Protein AF-A0A7S3DRG3-F1 (afdb_monomer_lite)

Structure (mmCIF, N/CA/C/O backbone):
data_AF-A0A7S3DRG3-F1
#
_entry.id   AF-A0A7S3DRG3-F1
#
loop_
_atom_site.group_PDB
_atom_site.id
_atom_site.type_symbol
_atom_site.label_atom_id
_atom_site.label_alt_id
_atom_site.label_comp_id
_atom_site.label_asym_id
_atom_site.label_entity_id
_atom_site.label_seq_id
_atom_site.pdbx_PDB_ins_code
_atom_site.Cartn_x
_atom_site.Cartn_y
_atom_site.Cartn_z
_atom_site.occupancy
_atom_site.B_iso_or_equiv
_atom_site.auth_seq_id
_atom_site.auth_comp_id
_atom_site.auth_asym_id
_atom_site.auth_atom_id
_atom_site.pdbx_PDB_model_num
ATOM 1 N N . ILE A 1 1 ? -10.642 2.044 -9.708 1.00 37.28 1 ILE A N 1
ATOM 2 C CA . ILE A 1 1 ? -10.759 3.255 -8.850 1.00 37.28 1 ILE A CA 1
ATOM 3 C C . ILE A 1 1 ? -12.105 3.966 -9.021 1.00 37.28 1 ILE A C 1
ATOM 5 O O . ILE A 1 1 ? -12.855 3.986 -8.058 1.00 37.28 1 ILE A O 1
ATOM 9 N N . LEU A 1 2 ? -12.476 4.473 -10.208 1.00 39.38 2 LEU A N 1
ATOM 10 C CA . LEU A 1 2 ? -13.767 5.167 -10.416 1.00 39.38 2 LEU A CA 1
ATOM 11 C C . LEU A 1 2 ? -14.998 4.317 -10.063 1.00 39.38 2 LEU A C 1
ATOM 13 O O . LEU A 1 2 ? -15.938 4.829 -9.470 1.00 39.38 2 LEU A O 1
ATOM 17 N N . LEU A 1 3 ? -14.964 3.010 -10.343 1.00 39.19 3 LEU A N 1
ATOM 18 C CA . LEU A 1 3 ? -16.026 2.085 -9.934 1.00 39.19 3 LEU A CA 1
ATOM 19 C C . LEU A 1 3 ? -16.090 1.915 -8.404 1.00 39.19 3 LEU A C 1
ATOM 21 O O . LEU A 1 3 ? -17.171 1.880 -7.834 1.00 39.19 3 LEU A O 1
ATOM 25 N N . GLY A 1 4 ? -14.936 1.896 -7.729 1.00 43.88 4 GLY A N 1
ATOM 26 C CA . GLY A 1 4 ? -14.853 1.848 -6.264 1.00 43.88 4 GLY A CA 1
ATOM 27 C C . GLY A 1 4 ? -15.336 3.143 -5.606 1.00 43.88 4 GLY A C 1
ATOM 28 O O . GLY A 1 4 ? -16.099 3.093 -4.649 1.00 43.88 4 GLY A O 1
ATOM 29 N N . ILE A 1 5 ? -14.979 4.301 -6.171 1.00 50.31 5 ILE A N 1
ATOM 30 C CA . ILE A 1 5 ? -15.500 5.611 -5.750 1.00 50.31 5 ILE A CA 1
ATOM 31 C C . ILE A 1 5 ? -17.013 5.685 -6.007 1.00 50.31 5 ILE A C 1
ATOM 33 O O . ILE A 1 5 ? -17.755 6.149 -5.148 1.00 50.31 5 ILE A O 1
ATOM 37 N N . GLY A 1 6 ? -17.492 5.173 -7.144 1.00 49.19 6 GLY A N 1
ATOM 38 C CA . GLY A 1 6 ? -18.917 5.097 -7.470 1.00 49.19 6 GLY A CA 1
ATOM 39 C C . GLY A 1 6 ? -19.704 4.217 -6.497 1.00 49.19 6 GLY A C 1
ATOM 40 O O . GLY A 1 6 ? -20.758 4.629 -6.018 1.00 49.19 6 GLY A O 1
ATOM 41 N N . LEU A 1 7 ? -19.167 3.049 -6.136 1.00 46.31 7 LEU A N 1
ATOM 42 C CA . LEU A 1 7 ? -19.760 2.160 -5.134 1.00 46.31 7 LEU A CA 1
ATOM 43 C C . LEU A 1 7 ? -19.745 2.789 -3.736 1.00 46.31 7 LEU A C 1
ATOM 45 O O . LEU A 1 7 ? -20.749 2.713 -3.033 1.00 46.31 7 LEU A O 1
ATOM 49 N N . LEU A 1 8 ? -18.665 3.481 -3.361 1.00 51.47 8 LEU A N 1
ATOM 50 C CA . LEU A 1 8 ? -18.568 4.206 -2.094 1.00 51.47 8 LEU A CA 1
ATOM 51 C C . LEU A 1 8 ? -19.589 5.352 -2.012 1.00 51.47 8 LEU A C 1
ATOM 53 O O . LEU A 1 8 ? -20.291 5.481 -1.013 1.00 51.47 8 LEU A O 1
ATOM 57 N N . ILE A 1 9 ? -19.724 6.159 -3.070 1.00 60.81 9 ILE A N 1
ATOM 58 C CA . ILE A 1 9 ? -20.702 7.257 -3.134 1.00 60.81 9 ILE A CA 1
ATOM 59 C C . ILE A 1 9 ? -22.129 6.701 -3.106 1.00 60.81 9 ILE A C 1
ATOM 61 O O . ILE A 1 9 ? -22.957 7.179 -2.331 1.00 60.81 9 ILE A O 1
ATOM 65 N N . SER A 1 10 ? -22.416 5.668 -3.902 1.00 56.34 10 SER A N 1
ATOM 66 C CA . SER A 1 10 ? -23.726 5.010 -3.910 1.00 56.34 10 SER A CA 1
ATOM 67 C C . SER A 1 10 ? -24.065 4.422 -2.539 1.00 56.34 10 SER A C 1
ATOM 69 O O . SER A 1 10 ? -25.206 4.521 -2.092 1.00 56.34 10 SER A O 1
ATOM 71 N N . TYR A 1 11 ? -23.075 3.866 -1.839 1.00 61.47 11 TYR A N 1
ATOM 72 C CA . TYR A 1 11 ? -23.230 3.350 -0.486 1.00 61.47 11 TYR A CA 1
ATOM 73 C C . TYR A 1 11 ? -23.521 4.457 0.535 1.00 61.47 11 TYR A C 1
ATOM 75 O O . TYR A 1 11 ? -24.475 4.342 1.304 1.00 61.47 11 TYR A O 1
ATOM 83 N N . ILE A 1 12 ? -22.759 5.558 0.513 1.00 64.44 12 ILE A N 1
ATOM 84 C CA . ILE A 1 12 ? -22.983 6.719 1.391 1.00 64.44 12 ILE A CA 1
ATOM 85 C C . ILE A 1 12 ? -24.401 7.272 1.192 1.00 64.44 12 ILE A C 1
ATOM 87 O O . ILE A 1 12 ? -25.095 7.570 2.166 1.00 64.44 12 ILE A O 1
ATOM 91 N N . LEU A 1 13 ? -24.857 7.366 -0.060 1.00 67.12 13 LEU A N 1
ATOM 92 C CA . LEU A 1 13 ? -26.208 7.819 -0.390 1.00 67.12 13 LEU A CA 1
ATOM 93 C C . LEU A 1 13 ? -27.278 6.843 0.111 1.00 67.12 13 LEU A C 1
ATOM 95 O O . LEU A 1 13 ? -28.240 7.275 0.748 1.00 67.12 13 LEU A O 1
ATOM 99 N N . HIS A 1 14 ? -27.097 5.541 -0.116 1.00 71.69 14 HIS A N 1
ATOM 100 C CA . HIS A 1 14 ? -28.029 4.513 0.346 1.00 71.69 14 HIS A CA 1
ATOM 101 C C . HIS A 1 14 ? -28.138 4.490 1.877 1.00 71.69 14 HIS A C 1
ATOM 103 O O . HIS A 1 14 ? -29.237 4.506 2.429 1.00 71.69 14 HIS A O 1
ATOM 109 N N . ARG A 1 15 ? -27.006 4.537 2.587 1.00 70.69 15 ARG A N 1
ATOM 110 C CA . ARG A 1 15 ? -26.976 4.582 4.054 1.00 70.69 15 ARG A CA 1
ATOM 111 C C . ARG A 1 15 ? -27.720 5.799 4.596 1.00 70.69 15 ARG A C 1
ATOM 113 O O . ARG A 1 15 ? -28.501 5.665 5.536 1.00 70.69 15 ARG A O 1
ATOM 120 N N . LYS A 1 16 ? -27.530 6.971 3.983 1.00 75.44 16 LYS A N 1
ATOM 121 C CA . LYS A 1 16 ? -28.235 8.195 4.384 1.00 75.44 16 LYS A CA 1
ATOM 122 C C . LYS A 1 16 ? -29.755 8.036 4.262 1.00 75.44 16 LYS A C 1
ATOM 124 O O . LYS A 1 16 ? -30.484 8.494 5.138 1.00 75.44 16 LYS A O 1
ATOM 129 N N . GLN A 1 17 ? -30.231 7.328 3.235 1.00 75.56 17 GLN A N 1
ATOM 130 C CA . GLN A 1 17 ? -31.655 7.014 3.096 1.00 75.56 17 GLN A CA 1
ATOM 131 C C . GLN A 1 17 ? -32.159 6.037 4.162 1.00 75.56 17 GLN A C 1
ATOM 133 O O . GLN A 1 17 ? -33.234 6.257 4.720 1.00 75.56 17 GLN A O 1
ATOM 138 N N . VAL A 1 18 ? -31.388 4.999 4.493 1.00 71.69 18 VAL A N 1
ATOM 139 C CA . VAL A 1 18 ? -31.753 4.039 5.549 1.00 71.69 18 VAL A CA 1
ATOM 140 C C . VAL A 1 18 ? -31.813 4.719 6.920 1.00 71.69 18 VAL A C 1
ATOM 142 O O . VAL A 1 18 ? -32.751 4.490 7.683 1.00 71.69 18 VAL A O 1
ATOM 145 N N . GLU A 1 19 ? -30.869 5.608 7.237 1.00 74.06 19 GLU A N 1
ATOM 146 C CA . GLU A 1 19 ? -30.896 6.384 8.484 1.00 74.06 19 GLU A CA 1
ATOM 147 C C . GLU A 1 19 ? -32.090 7.348 8.544 1.00 74.06 19 GLU A C 1
ATOM 149 O O . GLU A 1 19 ? -32.730 7.473 9.592 1.00 74.06 19 GLU A O 1
ATOM 154 N N . GLU A 1 20 ? -32.448 7.991 7.428 1.00 81.06 20 GLU A N 1
ATOM 155 C CA . GLU A 1 20 ? -33.659 8.814 7.342 1.00 81.06 20 GLU A CA 1
ATOM 156 C C . GLU A 1 20 ? -34.935 7.984 7.523 1.00 81.06 20 GLU A C 1
ATOM 158 O O . GLU A 1 20 ? -35.845 8.411 8.240 1.00 81.06 20 GLU A O 1
ATOM 163 N N . GLN A 1 21 ? -35.002 6.781 6.948 1.00 72.94 21 GLN A N 1
ATOM 164 C CA . GLN A 1 21 ? -36.124 5.868 7.161 1.00 72.94 21 GLN A CA 1
ATOM 165 C C . GLN A 1 21 ? -36.208 5.387 8.611 1.00 72.94 21 GLN A C 1
ATOM 167 O O . GLN A 1 21 ? -37.297 5.395 9.185 1.00 72.94 21 GLN A O 1
ATOM 172 N N . ARG A 1 22 ? -35.079 5.062 9.251 1.00 68.62 22 ARG A N 1
ATOM 173 C CA . ARG A 1 22 ? -35.049 4.657 10.665 1.00 68.62 22 ARG A CA 1
ATOM 174 C C . ARG A 1 22 ? -35.470 5.795 11.594 1.00 68.62 22 ARG A C 1
ATOM 176 O O . ARG A 1 22 ? -36.215 5.563 12.541 1.00 68.62 22 ARG A O 1
ATOM 183 N N . ARG A 1 23 ? -35.073 7.041 11.302 1.00 74.50 23 ARG A N 1
ATOM 184 C CA . ARG A 1 23 ? -35.558 8.226 12.037 1.00 74.50 23 ARG A CA 1
ATOM 185 C C . ARG A 1 23 ? -37.067 8.416 11.886 1.00 74.50 23 ARG A C 1
ATOM 187 O O . ARG A 1 23 ? -37.731 8.728 12.870 1.00 74.50 23 ARG A O 1
ATOM 194 N N . ARG A 1 24 ? -37.619 8.186 10.689 1.00 75.50 24 ARG A N 1
ATOM 195 C CA . ARG A 1 24 ? -39.073 8.237 10.453 1.00 75.50 24 ARG A CA 1
ATOM 196 C C . ARG A 1 24 ? -39.811 7.105 11.177 1.00 75.50 24 ARG A C 1
ATOM 198 O O . ARG A 1 24 ? -40.833 7.366 11.811 1.00 75.50 24 ARG A O 1
ATOM 205 N N . SER A 1 25 ? -39.258 5.895 11.175 1.00 63.50 25 SER A N 1
ATOM 206 C CA . SER A 1 25 ? -39.806 4.739 11.898 1.00 63.50 25 SER A CA 1
ATOM 207 C C . SER A 1 25 ? -39.792 4.938 13.416 1.00 63.50 25 SER A C 1
ATOM 209 O O . SER A 1 25 ? -40.790 4.670 14.067 1.00 63.50 25 SER A O 1
ATOM 211 N N . ASN A 1 26 ? -38.719 5.485 13.995 1.00 64.75 26 ASN A N 1
ATOM 212 C CA . ASN A 1 26 ? -38.674 5.765 15.436 1.00 64.75 26 ASN A CA 1
ATOM 213 C C . ASN A 1 26 ? -39.596 6.922 15.854 1.00 64.75 26 ASN A C 1
ATOM 215 O O . ASN A 1 26 ? -39.978 7.005 17.017 1.00 64.75 26 ASN A O 1
ATOM 219 N N . SER A 1 27 ? -39.968 7.811 14.926 1.00 71.69 27 SER A N 1
ATOM 220 C CA . SER A 1 27 ? -40.968 8.855 15.190 1.00 71.69 27 SER A CA 1
ATOM 221 C C . SER A 1 27 ? -42.415 8.346 15.150 1.00 71.69 27 SER A C 1
ATOM 223 O O . SER A 1 27 ? -43.316 9.023 15.637 1.00 71.69 27 SER A O 1
ATOM 225 N N . SER A 1 28 ? -42.644 7.145 14.610 1.00 60.75 28 SER A N 1
ATOM 226 C CA . SER A 1 28 ? -43.947 6.473 14.577 1.00 60.75 28 SER A CA 1
ATOM 227 C C . SER A 1 28 ? -43.973 5.397 15.663 1.00 60.75 28 SER A C 1
ATOM 229 O O . SER A 1 28 ? -43.703 4.226 15.424 1.00 60.75 28 SER A O 1
ATOM 231 N N . GLY A 1 29 ? -44.209 5.829 16.903 1.00 57.75 29 GLY A N 1
ATOM 232 C CA . GLY A 1 29 ? -44.127 4.969 18.081 1.00 57.75 29 GLY A CA 1
ATOM 233 C C . GLY A 1 29 ? -44.989 3.702 17.997 1.00 57.75 29 GLY A C 1
ATOM 234 O O . GLY A 1 29 ? -46.158 3.760 17.628 1.00 57.75 29 GLY A O 1
ATOM 235 N N . GLY A 1 30 ? -44.410 2.582 18.444 1.00 54.22 30 GLY A N 1
ATOM 236 C CA . GLY A 1 30 ? -45.178 1.486 19.037 1.00 54.22 30 GLY A CA 1
ATOM 237 C C . GLY A 1 30 ? -45.446 0.247 18.184 1.00 54.22 30 GLY A C 1
ATOM 238 O O . GLY A 1 30 ? -46.521 -0.326 18.328 1.00 54.22 30 GLY A O 1
ATOM 239 N N . PHE A 1 31 ? -44.505 -0.219 17.357 1.00 49.84 31 PHE A N 1
ATOM 240 C CA . PHE A 1 31 ? -44.603 -1.578 16.808 1.00 49.84 31 PHE A CA 1
ATOM 241 C C . PHE A 1 31 ? -43.298 -2.356 16.995 1.00 49.84 31 PHE A C 1
ATOM 243 O O . PHE A 1 31 ? -42.334 -2.206 16.249 1.00 49.84 31 PHE A O 1
ATOM 250 N N . THR A 1 32 ? -43.259 -3.150 18.064 1.00 52.31 32 THR A N 1
ATOM 251 C CA . THR A 1 32 ? -42.247 -4.176 18.317 1.00 52.31 32 THR A CA 1
ATOM 252 C C . THR A 1 32 ? -42.587 -5.395 17.467 1.00 52.31 32 THR A C 1
ATOM 254 O O . THR A 1 32 ? -43.270 -6.301 17.942 1.00 52.31 32 THR A O 1
ATOM 257 N N . ASP A 1 33 ? -42.154 -5.411 16.209 1.00 50.97 33 ASP A N 1
ATOM 258 C CA . ASP A 1 33 ? -42.184 -6.643 15.422 1.00 50.97 33 ASP A CA 1
ATOM 259 C C . ASP A 1 33 ? -40.986 -7.526 15.808 1.00 50.97 33 ASP A C 1
ATOM 261 O O . ASP A 1 33 ? -39.841 -7.088 15.676 1.00 50.97 33 ASP A O 1
ATOM 265 N N . PRO A 1 34 ? -41.204 -8.777 16.253 1.00 55.09 34 PRO A N 1
ATOM 266 C CA . PRO A 1 34 ? -40.144 -9.725 16.588 1.00 55.09 34 PRO A CA 1
ATOM 267 C C . PRO A 1 34 ? -39.594 -10.454 15.349 1.00 55.09 34 PRO A C 1
ATOM 269 O O . PRO A 1 34 ? -39.030 -11.544 15.463 1.00 55.09 34 PRO A O 1
ATOM 272 N N . LEU A 1 35 ? -39.767 -9.897 14.147 1.00 50.25 35 LEU A N 1
ATOM 273 C CA . LEU A 1 35 ? -39.275 -10.519 12.925 1.00 50.25 35 LEU A CA 1
ATOM 274 C C . LEU A 1 35 ? -37.822 -10.097 12.699 1.00 50.25 35 LEU A C 1
ATOM 276 O O . LEU A 1 35 ? -37.545 -9.004 12.207 1.00 50.25 35 LEU A O 1
ATOM 280 N N . GLY A 1 36 ? -36.908 -10.972 13.127 1.00 55.69 36 GLY A N 1
ATOM 281 C CA . GLY A 1 36 ? -35.462 -10.801 13.019 1.00 55.69 36 GLY A CA 1
ATOM 282 C C . GLY A 1 36 ? -35.045 -10.234 11.664 1.00 55.69 36 GLY A C 1
ATOM 283 O O . GLY A 1 36 ? -35.444 -10.732 10.608 1.00 55.69 36 GLY A O 1
ATOM 284 N N . SER A 1 37 ? -34.246 -9.170 11.710 1.00 57.22 37 SER A N 1
ATOM 285 C CA . SER A 1 37 ? -33.616 -8.578 10.538 1.00 57.22 37 SER A CA 1
ATOM 286 C C . SER A 1 37 ? -32.856 -9.687 9.785 1.00 57.22 37 SER A C 1
ATOM 288 O O . SER A 1 37 ? -32.020 -10.374 10.374 1.00 57.22 37 SER A O 1
ATOM 290 N N . PRO A 1 38 ? -33.140 -9.924 8.491 1.00 56.38 38 PRO A N 1
ATOM 291 C CA . PRO A 1 38 ? -32.766 -11.170 7.813 1.00 56.38 38 PRO A CA 1
ATOM 292 C C . PRO A 1 38 ? -31.259 -11.405 7.592 1.00 56.38 38 PRO A C 1
ATOM 294 O O . PRO A 1 38 ? -30.903 -12.362 6.917 1.00 56.38 38 PRO A O 1
ATOM 297 N N . PHE A 1 39 ? -30.360 -10.586 8.144 1.00 58.44 39 PHE A N 1
ATOM 298 C CA . PHE A 1 39 ? -28.911 -10.724 7.948 1.00 58.44 39 PHE A CA 1
ATOM 299 C C . PHE A 1 39 ? -28.065 -10.278 9.152 1.00 58.44 39 PHE A C 1
ATOM 301 O O . PHE A 1 39 ? -26.906 -9.888 8.993 1.00 58.44 39 PHE A O 1
ATOM 308 N N . GLU A 1 40 ? -28.599 -10.348 10.371 1.00 54.62 40 GLU A N 1
ATOM 309 C CA . GLU A 1 40 ? -27.753 -10.257 11.563 1.00 54.62 40 GLU A CA 1
ATOM 310 C C . GLU A 1 40 ? -27.103 -11.618 11.816 1.00 54.62 40 GLU A C 1
ATOM 312 O O . GLU A 1 40 ? -27.672 -12.515 12.435 1.00 54.62 40 GLU A O 1
ATOM 317 N N . LEU A 1 41 ? -25.878 -11.794 11.306 1.00 62.44 41 LEU A N 1
ATOM 318 C CA . LEU A 1 41 ? -25.025 -12.856 11.822 1.00 62.44 41 LEU A CA 1
ATOM 319 C C . LEU A 1 41 ? -24.868 -12.665 13.342 1.00 62.44 41 LEU A C 1
ATOM 321 O O . LEU A 1 41 ? -24.844 -11.524 13.814 1.00 62.44 41 LEU A O 1
ATOM 325 N N . PRO A 1 42 ? -24.628 -13.743 14.110 1.00 72.00 42 PRO A N 1
ATOM 326 C CA . PRO A 1 42 ? -24.369 -13.691 15.556 1.00 72.00 42 PRO A CA 1
ATOM 327 C C . PRO A 1 42 ? -23.059 -12.956 15.932 1.00 72.00 42 PRO A C 1
ATOM 329 O O . PRO A 1 42 ? -22.490 -13.188 16.996 1.00 72.00 42 PRO A O 1
ATOM 332 N N . LEU A 1 43 ? -22.531 -12.113 15.039 1.00 68.00 43 LEU A N 1
ATOM 333 C CA . LEU A 1 43 ? -21.414 -11.205 15.258 1.00 68.00 43 LEU A CA 1
ATOM 334 C C . LEU A 1 43 ? -21.853 -9.822 15.773 1.00 68.00 43 LEU A C 1
ATOM 336 O O . LEU A 1 43 ? -20.984 -9.075 16.210 1.00 68.00 43 LEU A O 1
ATOM 340 N N . GLY A 1 44 ? -23.142 -9.460 15.703 1.00 79.00 44 GLY A N 1
ATOM 341 C CA . GLY A 1 44 ? -23.619 -8.132 16.132 1.00 79.00 44 GLY A CA 1
ATOM 342 C C . GLY A 1 44 ? -23.184 -6.977 15.216 1.00 79.00 44 GLY A C 1
ATOM 343 O O . GLY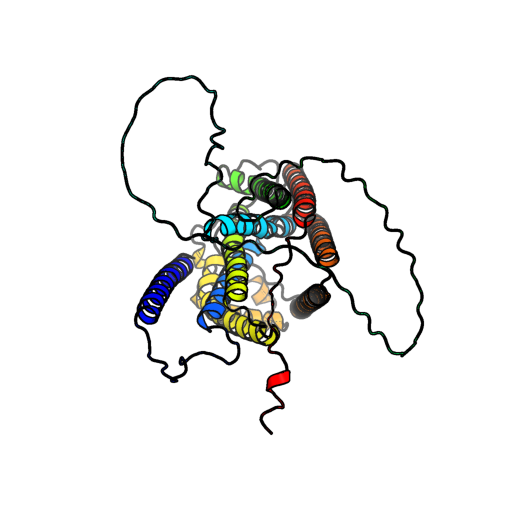 A 1 44 ? -23.352 -5.812 15.563 1.00 79.00 44 GLY A O 1
ATOM 344 N N . LEU A 1 45 ? -22.629 -7.295 14.041 1.00 84.94 45 LEU A N 1
ATOM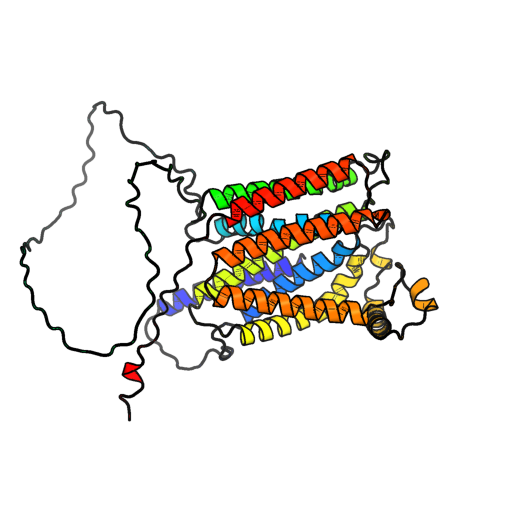 345 C CA . LEU A 1 45 ? -22.212 -6.345 13.013 1.00 84.94 45 LEU A CA 1
ATOM 346 C C . LEU A 1 45 ? -22.946 -6.654 11.705 1.00 84.94 45 LEU A C 1
ATOM 348 O O . LEU A 1 45 ? -23.009 -7.825 11.312 1.00 84.94 45 LEU A O 1
ATOM 352 N N . PRO A 1 46 ? -23.466 -5.645 10.988 1.00 89.19 46 PRO A N 1
ATOM 353 C CA . PRO A 1 46 ? -24.076 -5.878 9.694 1.00 89.19 46 PRO A CA 1
ATOM 354 C C . PRO A 1 46 ? -22.993 -6.284 8.691 1.00 89.19 46 PRO A C 1
ATOM 356 O O . PRO A 1 46 ? -21.942 -5.655 8.567 1.00 89.19 46 PRO A O 1
ATOM 359 N N . VAL A 1 47 ? -23.281 -7.333 7.926 1.00 90.12 47 VAL A N 1
ATOM 360 C CA . VAL A 1 47 ? -22.366 -7.907 6.926 1.00 90.12 47 VAL A CA 1
ATOM 361 C C . VAL A 1 47 ? -21.871 -6.864 5.925 1.00 90.12 47 VAL A C 1
ATOM 363 O O . VAL A 1 47 ? -20.726 -6.912 5.485 1.00 90.12 47 VAL A O 1
ATOM 366 N N . VAL A 1 48 ? -22.726 -5.895 5.596 1.00 91.75 48 VAL A N 1
ATOM 367 C CA . VAL A 1 48 ? -22.425 -4.819 4.648 1.00 91.75 48 VAL A CA 1
ATOM 368 C C . VAL A 1 48 ? -21.279 -3.927 5.138 1.00 91.75 48 VAL A C 1
ATOM 370 O O . VAL A 1 48 ? -20.424 -3.560 4.335 1.00 91.75 48 VAL A O 1
ATOM 373 N N . ASP A 1 49 ? -21.208 -3.632 6.441 1.00 92.56 49 ASP A N 1
ATOM 374 C CA . ASP A 1 49 ? -20.127 -2.815 7.005 1.00 92.56 49 ASP A CA 1
ATOM 375 C C . ASP A 1 49 ? -18.785 -3.541 6.888 1.00 92.56 49 ASP A C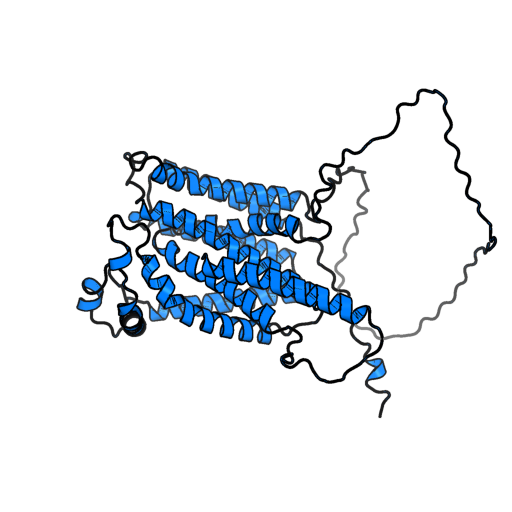 1
ATOM 377 O O . ASP A 1 49 ? -17.794 -2.955 6.453 1.00 92.56 49 ASP A O 1
ATOM 381 N N . VAL A 1 50 ? -18.765 -4.839 7.204 1.00 92.06 50 VAL A N 1
ATOM 382 C CA . VAL A 1 50 ? -17.561 -5.675 7.079 1.00 92.06 50 VAL A CA 1
ATOM 383 C C . VAL A 1 50 ? -17.142 -5.815 5.614 1.00 92.06 50 VAL A C 1
ATOM 385 O O . VAL A 1 50 ? -15.957 -5.723 5.297 1.00 92.06 50 VAL A O 1
ATOM 388 N N . GLY A 1 51 ? -18.109 -5.970 4.706 1.00 94.62 51 GLY A N 1
ATOM 389 C CA . GLY A 1 51 ? -17.865 -5.988 3.266 1.00 94.62 51 GLY A CA 1
ATOM 390 C C . GLY A 1 51 ? -17.232 -4.688 2.762 1.00 94.62 51 GLY A C 1
ATOM 391 O O . GLY A 1 51 ? -16.278 -4.735 1.990 1.00 94.62 51 GLY A O 1
ATOM 392 N N . LEU A 1 52 ? -17.690 -3.523 3.230 1.00 95.00 52 LEU A N 1
ATOM 393 C CA . LEU A 1 52 ? -17.089 -2.244 2.842 1.00 95.00 52 LEU A CA 1
ATOM 394 C C . LEU A 1 52 ? -15.658 -2.087 3.372 1.00 95.00 52 LEU A C 1
ATOM 396 O O . LEU A 1 52 ? -14.788 -1.634 2.628 1.00 95.00 52 LEU A O 1
ATOM 400 N N . MET A 1 53 ? -15.400 -2.486 4.623 1.00 94.38 53 MET A N 1
ATOM 401 C CA . MET A 1 53 ? -14.044 -2.498 5.193 1.00 94.38 53 MET A CA 1
ATOM 402 C C . MET A 1 53 ? -13.101 -3.347 4.342 1.00 94.38 53 MET A C 1
ATOM 404 O O . MET A 1 53 ? -12.032 -2.884 3.950 1.00 94.38 53 MET A O 1
ATOM 408 N N . ALA A 1 54 ? -13.526 -4.570 4.013 1.00 95.75 54 ALA A N 1
ATOM 409 C CA . ALA A 1 54 ? -12.753 -5.475 3.175 1.00 95.75 54 ALA A CA 1
ATOM 410 C C . ALA A 1 54 ? -12.507 -4.885 1.783 1.00 95.75 54 ALA A C 1
ATOM 412 O O . ALA A 1 54 ? -11.390 -4.959 1.284 1.00 95.75 54 ALA A O 1
ATOM 413 N N . LEU A 1 55 ? -13.515 -4.264 1.164 1.00 96.31 55 LEU A N 1
ATOM 414 C CA . LEU A 1 55 ? -13.367 -3.651 -0.153 1.00 96.31 55 LEU A CA 1
ATOM 415 C C . LEU A 1 55 ? -12.327 -2.522 -0.145 1.00 96.31 55 LEU A C 1
ATOM 417 O O . LEU A 1 55 ? -11.488 -2.468 -1.040 1.00 96.31 55 LEU A O 1
ATOM 421 N N . LEU A 1 56 ? -12.361 -1.630 0.851 1.00 96.38 56 LEU A N 1
ATOM 422 C CA . LEU A 1 56 ? -11.387 -0.539 0.972 1.00 96.38 56 LEU A CA 1
ATOM 423 C C . LEU A 1 56 ? -9.965 -1.068 1.208 1.00 96.38 56 LEU A C 1
ATOM 425 O O . LEU A 1 56 ? -9.029 -0.588 0.566 1.00 96.38 56 LEU A O 1
ATOM 429 N N . ASP A 1 57 ? -9.814 -2.088 2.059 1.00 95.94 57 ASP A N 1
ATOM 430 C CA . ASP A 1 57 ? -8.529 -2.761 2.281 1.00 95.94 57 ASP A CA 1
ATOM 431 C C . ASP A 1 57 ? -7.993 -3.385 0.983 1.00 95.94 57 ASP A C 1
ATOM 433 O O . ASP A 1 57 ? -6.825 -3.198 0.652 1.00 95.94 57 ASP A O 1
ATOM 437 N N . VAL A 1 58 ? -8.842 -4.072 0.208 1.00 96.62 58 VAL A N 1
ATOM 438 C CA . VAL A 1 58 ? -8.440 -4.687 -1.068 1.00 96.62 58 VAL A CA 1
ATOM 439 C C . VAL A 1 58 ? -8.085 -3.638 -2.112 1.00 96.62 58 VAL A C 1
ATOM 441 O O . VAL A 1 58 ? -7.107 -3.815 -2.831 1.00 96.62 58 VAL A O 1
ATOM 444 N N . VAL A 1 59 ? -8.829 -2.534 -2.203 1.00 95.88 59 VAL A N 1
ATOM 445 C CA . VAL A 1 59 ? -8.484 -1.442 -3.127 1.00 95.88 59 VAL A CA 1
ATOM 446 C C . VAL A 1 59 ? -7.120 -0.851 -2.772 1.00 95.88 59 VAL A C 1
ATOM 448 O O . VAL A 1 59 ? -6.317 -0.627 -3.674 1.00 95.88 59 VAL A O 1
ATOM 451 N N . SER A 1 60 ? -6.841 -0.635 -1.484 1.00 96.44 60 SER A N 1
ATOM 452 C CA . SER A 1 60 ? -5.517 -0.204 -1.026 1.00 96.44 60 SER A CA 1
ATOM 453 C C . SER A 1 60 ? -4.434 -1.221 -1.400 1.00 96.44 60 SER A C 1
ATOM 455 O O . SER A 1 60 ? -3.464 -0.865 -2.066 1.00 96.44 60 SER A O 1
ATOM 457 N N . LEU A 1 61 ? -4.636 -2.498 -1.059 1.00 95.00 61 LEU A N 1
ATOM 458 C CA . LEU A 1 61 ? -3.690 -3.581 -1.335 1.00 95.00 61 LEU A CA 1
ATOM 459 C C . LEU A 1 61 ? -3.389 -3.703 -2.831 1.00 95.00 61 LEU A C 1
ATOM 461 O O . LEU A 1 61 ? -2.229 -3.814 -3.208 1.00 95.00 61 LEU A O 1
ATOM 465 N N . MET A 1 62 ? -4.407 -3.629 -3.688 1.00 94.56 62 MET A N 1
ATOM 466 C CA . MET A 1 62 ? -4.243 -3.707 -5.141 1.00 94.56 62 MET A CA 1
ATOM 467 C C . MET A 1 62 ? -3.450 -2.529 -5.702 1.00 94.56 62 MET A C 1
ATOM 469 O O . MET A 1 62 ? -2.636 -2.722 -6.600 1.00 94.56 62 MET A O 1
ATOM 473 N N . LEU A 1 63 ? -3.655 -1.319 -5.173 1.00 94.62 63 LEU A N 1
ATOM 474 C CA . LEU A 1 63 ? -2.866 -0.154 -5.571 1.00 94.62 63 LEU A CA 1
ATOM 475 C C . LEU A 1 63 ? -1.411 -0.284 -5.112 1.00 94.62 63 LEU A C 1
ATOM 477 O O . LEU A 1 63 ? -0.507 -0.022 -5.901 1.00 94.62 63 LEU A O 1
ATOM 481 N N . VAL A 1 64 ? -1.176 -0.741 -3.879 1.00 94.94 64 VAL A N 1
ATOM 482 C CA . VAL A 1 64 ? 0.175 -1.021 -3.366 1.00 94.94 64 VAL A CA 1
ATOM 483 C C . VAL A 1 64 ? 0.861 -2.095 -4.208 1.00 94.94 64 VAL A C 1
ATOM 485 O O . VAL A 1 64 ? 2.003 -1.905 -4.604 1.00 94.94 64 VAL A O 1
ATOM 488 N N . PHE A 1 65 ? 0.170 -3.186 -4.540 1.00 92.38 65 PHE A N 1
ATOM 489 C CA . PHE A 1 65 ? 0.717 -4.271 -5.355 1.00 92.38 65 PHE A CA 1
ATOM 490 C C . PHE A 1 65 ? 1.072 -3.816 -6.774 1.00 92.38 65 PHE A C 1
ATOM 492 O O . PHE A 1 65 ? 2.162 -4.108 -7.254 1.00 92.38 65 PHE A O 1
ATOM 499 N N . LEU A 1 66 ? 0.184 -3.056 -7.422 1.00 91.62 66 LEU A N 1
ATOM 500 C CA . LEU A 1 66 ? 0.417 -2.513 -8.764 1.00 91.62 66 LEU A CA 1
ATOM 501 C C . LEU A 1 66 ? 1.672 -1.654 -8.855 1.00 91.62 66 LEU A C 1
ATOM 503 O O . LEU A 1 66 ? 2.363 -1.655 -9.866 1.00 91.62 66 LEU A O 1
ATOM 507 N N . THR A 1 67 ? 1.911 -0.872 -7.810 1.00 92.88 67 THR A N 1
ATOM 508 C CA . THR A 1 67 ? 2.888 0.215 -7.846 1.00 92.88 67 THR A CA 1
ATOM 509 C C . THR A 1 67 ? 4.196 -0.153 -7.169 1.00 92.88 67 THR A C 1
ATOM 511 O O . THR A 1 67 ? 5.252 0.331 -7.569 1.00 92.88 67 THR A O 1
ATOM 514 N N . GLY A 1 68 ? 4.144 -1.033 -6.170 1.00 90.31 68 GLY A N 1
ATOM 515 C CA . GLY A 1 68 ? 5.253 -1.337 -5.275 1.00 90.31 68 GLY A CA 1
ATOM 516 C C . GLY A 1 68 ? 6.469 -1.955 -5.957 1.00 90.31 68 GLY A C 1
ATOM 517 O O . GLY A 1 68 ? 7.567 -1.793 -5.446 1.00 90.31 68 GLY A O 1
ATOM 518 N N . ILE A 1 69 ? 6.307 -2.599 -7.116 1.00 86.56 69 ILE A N 1
ATOM 519 C CA . ILE A 1 69 ? 7.424 -3.231 -7.837 1.00 86.56 69 ILE A CA 1
ATOM 520 C C . ILE A 1 69 ? 8.442 -2.208 -8.384 1.00 86.56 69 ILE A C 1
ATOM 522 O O . ILE A 1 69 ? 9.621 -2.526 -8.497 1.00 86.56 69 ILE A O 1
ATOM 526 N N . TYR A 1 70 ? 8.014 -0.972 -8.675 1.00 88.81 70 TYR A N 1
ATOM 527 C CA . TYR A 1 70 ? 8.891 0.084 -9.212 1.00 88.81 70 TYR A CA 1
ATOM 528 C C . TYR A 1 70 ? 9.257 1.156 -8.184 1.00 88.81 70 TYR A C 1
ATOM 530 O O . TYR A 1 70 ? 10.069 2.030 -8.473 1.00 88.81 70 TYR A O 1
ATOM 538 N N . VAL A 1 71 ? 8.643 1.140 -7.002 1.00 92.81 71 VAL A N 1
ATOM 539 C CA . VAL A 1 71 ? 8.918 2.119 -5.944 1.00 92.81 71 VAL A CA 1
ATOM 540 C C . VAL A 1 71 ? 10.070 1.594 -5.098 1.00 92.81 71 VAL A C 1
ATOM 542 O O . VAL A 1 71 ? 10.041 0.440 -4.678 1.00 92.81 71 VAL A O 1
ATOM 545 N N . SER A 1 72 ? 11.079 2.431 -4.824 1.00 92.31 72 SER A N 1
ATOM 546 C CA . SER A 1 72 ? 12.210 1.978 -4.012 1.00 92.31 72 SER A CA 1
ATOM 547 C C . SER A 1 72 ? 11.731 1.535 -2.621 1.00 92.31 72 SER A C 1
ATOM 549 O O . SER A 1 72 ? 10.879 2.203 -2.020 1.00 92.31 72 SER A O 1
ATOM 551 N N . PRO A 1 73 ? 12.256 0.425 -2.081 1.00 92.25 73 PRO A N 1
ATOM 552 C CA . PRO A 1 73 ? 11.877 -0.085 -0.770 1.00 92.25 73 PRO A CA 1
ATOM 553 C C . PRO A 1 73 ? 11.897 0.977 0.335 1.00 92.25 73 PRO A C 1
ATOM 555 O O . PRO A 1 73 ? 10.925 1.082 1.086 1.00 92.25 73 PRO A O 1
ATOM 558 N N . THR A 1 74 ? 12.911 1.847 0.402 1.00 92.44 74 THR A N 1
ATOM 559 C CA . THR A 1 74 ? 12.926 2.948 1.385 1.00 92.44 74 THR A CA 1
ATOM 560 C C . THR A 1 74 ? 11.766 3.922 1.179 1.00 92.44 74 THR A C 1
ATOM 562 O O . THR A 1 74 ? 11.111 4.320 2.147 1.00 92.44 74 THR A O 1
ATOM 565 N N . LEU A 1 75 ? 11.459 4.275 -0.072 1.00 93.94 75 LEU A N 1
ATOM 566 C CA . LEU A 1 75 ? 10.345 5.161 -0.396 1.00 93.94 75 LEU A CA 1
ATOM 567 C C . LEU A 1 75 ? 9.002 4.523 -0.020 1.00 93.94 75 LEU A C 1
ATOM 569 O O . LEU A 1 75 ? 8.159 5.217 0.541 1.00 93.94 75 LEU A O 1
ATOM 573 N N . THR A 1 76 ? 8.810 3.211 -0.209 1.00 94.62 76 THR A N 1
ATOM 574 C CA . THR A 1 76 ? 7.569 2.531 0.217 1.00 94.62 76 THR A CA 1
ATOM 575 C C . THR A 1 76 ? 7.302 2.690 1.718 1.00 94.62 76 THR A C 1
ATOM 577 O O . THR A 1 76 ? 6.174 2.996 2.115 1.00 94.62 76 THR A O 1
ATOM 580 N N . VAL A 1 77 ? 8.338 2.565 2.561 1.00 93.56 77 VAL A N 1
ATOM 581 C CA . VAL A 1 77 ? 8.212 2.715 4.020 1.00 93.56 77 VAL A CA 1
ATOM 582 C C . VAL A 1 77 ? 7.953 4.167 4.413 1.00 93.56 77 VAL A C 1
ATOM 584 O O . VAL A 1 77 ? 7.234 4.415 5.380 1.00 93.56 77 VAL A O 1
ATOM 587 N N . ILE A 1 78 ? 8.490 5.136 3.669 1.00 94.44 78 ILE A N 1
ATOM 588 C CA . ILE A 1 78 ? 8.186 6.553 3.895 1.00 94.44 78 ILE A CA 1
ATOM 589 C C . ILE A 1 78 ? 6.730 6.844 3.517 1.00 94.44 78 ILE A C 1
ATOM 591 O O . ILE A 1 78 ? 5.978 7.381 4.329 1.00 94.44 78 ILE A O 1
ATOM 595 N N . LEU A 1 79 ? 6.311 6.453 2.310 1.00 96.06 79 LEU A N 1
ATOM 596 C CA . LEU A 1 79 ? 4.988 6.774 1.776 1.00 96.06 79 LEU A CA 1
ATOM 597 C C . LEU A 1 79 ? 3.857 6.089 2.545 1.00 96.06 79 LEU A C 1
ATOM 599 O O . LEU A 1 79 ? 2.807 6.700 2.717 1.00 96.06 79 LEU A O 1
ATOM 603 N N . VAL A 1 80 ? 4.051 4.872 3.070 1.00 95.75 80 VAL A N 1
ATOM 604 C CA . VAL A 1 80 ? 3.003 4.197 3.860 1.00 95.75 80 VAL A CA 1
ATOM 605 C C . VAL A 1 80 ? 2.655 4.962 5.144 1.00 95.75 80 VAL A C 1
ATOM 607 O O . VAL A 1 80 ? 1.521 4.884 5.619 1.00 95.75 80 VAL A O 1
ATOM 610 N N . GLN A 1 81 ? 3.575 5.776 5.681 1.00 95.38 81 GLN A N 1
ATOM 611 C CA . GLN A 1 81 ? 3.280 6.620 6.846 1.00 95.38 81 GLN A CA 1
ATOM 612 C C . GLN A 1 81 ? 2.305 7.755 6.529 1.00 95.38 81 GLN A C 1
ATOM 614 O O . GLN A 1 81 ? 1.720 8.323 7.450 1.00 95.38 81 GLN A O 1
ATOM 619 N N . PHE A 1 82 ? 2.059 8.055 5.250 1.00 97.06 82 PHE A N 1
ATOM 620 C CA . PHE A 1 82 ? 1.082 9.057 4.828 1.00 97.06 82 PHE A CA 1
ATOM 621 C C . PHE A 1 82 ? -0.360 8.703 5.218 1.00 97.06 82 PHE A C 1
ATOM 623 O O . PHE A 1 82 ? -1.229 9.575 5.256 1.00 97.06 82 PHE A O 1
ATOM 630 N N . VAL A 1 83 ? -0.623 7.445 5.585 1.00 96.88 83 VAL A N 1
ATOM 631 C CA . VAL A 1 83 ? -1.905 7.031 6.164 1.00 96.88 83 VAL A CA 1
ATOM 632 C C . VAL A 1 83 ? -2.215 7.809 7.449 1.00 96.88 83 VAL A C 1
ATOM 634 O O . VAL A 1 83 ? -3.345 8.255 7.615 1.00 96.88 83 VAL A O 1
ATOM 637 N N . LEU A 1 84 ? -1.233 8.055 8.326 1.00 94.50 84 LEU A N 1
ATOM 638 C CA . LEU A 1 84 ? -1.444 8.765 9.597 1.00 94.50 84 LEU A CA 1
ATOM 639 C C . LEU A 1 84 ? -1.982 10.199 9.414 1.00 94.50 84 LEU A C 1
ATOM 641 O O . LEU A 1 84 ? -3.030 10.510 9.993 1.00 94.50 84 LEU A O 1
ATOM 645 N N . PRO A 1 85 ? -1.345 11.077 8.609 1.00 96.69 85 PRO A N 1
ATOM 646 C CA . PRO A 1 85 ? -1.876 12.411 8.375 1.00 96.69 85 PRO A CA 1
ATOM 647 C C . PRO A 1 85 ? -3.200 12.413 7.618 1.00 96.69 85 PRO A C 1
ATOM 649 O O . PRO A 1 85 ? -4.045 13.263 7.896 1.00 96.69 85 PRO A O 1
ATOM 652 N N . LEU A 1 86 ? -3.428 11.458 6.712 1.00 96.19 86 LEU A N 1
ATOM 653 C CA . LEU A 1 86 ? -4.721 11.323 6.042 1.00 96.19 86 LEU A CA 1
ATOM 654 C C . LEU A 1 86 ? -5.835 10.939 7.018 1.00 96.19 86 LEU A C 1
ATOM 656 O O . LEU A 1 86 ? -6.904 11.541 6.977 1.00 96.19 86 LEU A O 1
ATOM 660 N N . THR A 1 87 ? -5.583 9.999 7.928 1.00 94.12 87 THR A N 1
ATOM 661 C CA . THR A 1 87 ? -6.525 9.615 8.986 1.00 94.12 87 THR A CA 1
ATOM 662 C C . THR A 1 87 ? -6.834 10.816 9.884 1.00 94.12 87 THR A C 1
ATOM 664 O O . THR A 1 87 ? -8.003 11.135 10.095 1.00 94.12 87 THR A O 1
ATOM 667 N N . ALA A 1 88 ? -5.814 11.559 10.333 1.00 92.19 88 ALA A N 1
ATOM 668 C CA . ALA A 1 88 ? -6.003 12.775 11.131 1.00 92.19 88 ALA A CA 1
ATOM 669 C C . ALA A 1 88 ? -6.811 13.856 10.389 1.00 92.19 88 ALA A C 1
ATOM 671 O O . ALA A 1 88 ? -7.676 14.503 10.980 1.00 92.19 88 ALA A O 1
ATOM 672 N N . PHE A 1 89 ? -6.562 14.032 9.091 1.00 92.69 89 PHE A N 1
ATOM 673 C CA . PHE A 1 89 ? -7.303 14.958 8.240 1.00 92.69 89 PHE A CA 1
ATOM 674 C C . PHE A 1 89 ? -8.763 14.526 8.064 1.00 92.69 89 PHE A C 1
ATOM 676 O O . PHE A 1 89 ? -9.675 15.321 8.279 1.00 92.69 89 PHE A O 1
ATOM 683 N N . PHE A 1 90 ? -9.015 13.260 7.731 1.00 92.75 90 PHE A N 1
ATOM 684 C CA . PHE A 1 90 ? -10.362 12.730 7.527 1.00 92.75 90 PHE A CA 1
ATOM 685 C C . PHE A 1 90 ? -11.209 12.727 8.806 1.00 92.75 90 PHE A C 1
ATOM 687 O O . PHE A 1 90 ? -12.405 13.017 8.721 1.00 92.75 90 PHE A O 1
ATOM 694 N N . MET A 1 91 ? -10.618 12.514 9.990 1.00 89.25 91 MET A N 1
ATOM 695 C CA . MET A 1 91 ? -11.336 12.642 11.272 1.00 89.25 91 MET A CA 1
ATOM 696 C C . MET A 1 91 ? -12.022 14.004 11.432 1.00 89.25 91 MET A C 1
ATOM 698 O O . MET A 1 91 ? -13.134 14.074 11.961 1.00 89.25 91 MET A O 1
ATOM 702 N N . GLN A 1 92 ? -11.415 15.081 10.919 1.00 86.88 92 GLN A N 1
ATOM 703 C CA . GLN A 1 92 ? -11.990 16.429 10.997 1.00 86.88 92 GLN A CA 1
ATOM 704 C C . GLN A 1 92 ? -13.300 16.558 10.208 1.00 86.88 92 GLN A C 1
ATOM 706 O O . GLN A 1 92 ? -14.168 17.341 10.592 1.00 86.88 92 GLN A O 1
ATOM 711 N N . PHE A 1 93 ? -13.472 15.782 9.133 1.00 85.06 93 PHE A N 1
ATOM 712 C CA . PHE A 1 93 ? -14.680 15.805 8.302 1.00 85.06 93 PHE A CA 1
ATOM 713 C C . PHE A 1 93 ? -15.762 14.841 8.785 1.00 85.06 93 PHE A C 1
ATOM 715 O O . PHE A 1 93 ? -16.946 15.100 8.569 1.00 85.06 93 PHE A O 1
ATOM 722 N N . VAL A 1 94 ? -15.372 13.728 9.411 1.00 82.56 94 VAL A N 1
ATOM 723 C CA . VAL A 1 94 ? -16.311 12.680 9.838 1.00 82.56 94 VAL A CA 1
ATOM 724 C C . VAL A 1 94 ? -17.001 13.041 11.152 1.00 82.56 94 VAL A C 1
ATOM 726 O O . VAL A 1 94 ? -18.179 12.721 11.330 1.00 82.56 94 VAL A O 1
ATOM 729 N N . HIS A 1 95 ? -16.330 13.750 12.067 1.00 75.50 95 HIS A N 1
ATOM 730 C CA . HIS A 1 95 ? -16.956 14.102 13.337 1.00 75.50 95 HIS A CA 1
ATOM 731 C C . HIS A 1 95 ? -18.121 15.095 13.144 1.00 75.50 95 HIS A C 1
ATOM 733 O O . HIS A 1 95 ? -17.917 16.200 12.640 1.00 75.50 95 HIS A O 1
ATOM 739 N N . PRO A 1 96 ? -19.344 14.786 13.625 1.00 67.00 96 PRO A N 1
ATOM 740 C CA . PRO A 1 96 ? -20.511 15.667 13.486 1.00 67.00 96 PRO A CA 1
ATOM 741 C C . PRO A 1 96 ? -20.357 17.008 14.227 1.00 67.00 96 PRO A C 1
ATOM 743 O O . PRO A 1 96 ? -21.039 17.981 13.903 1.00 67.00 96 PRO A O 1
ATOM 746 N N . HIS A 1 97 ? -19.431 17.078 15.188 1.00 62.78 97 HIS A N 1
ATOM 747 C CA . HIS A 1 97 ? -19.028 18.307 15.878 1.00 62.78 97 HIS A CA 1
ATOM 748 C C . HIS A 1 97 ? -17.863 19.046 15.194 1.00 62.78 97 HIS A C 1
ATOM 750 O O . HIS A 1 97 ? -17.545 20.166 15.579 1.00 62.78 97 HIS A O 1
ATOM 756 N N . GLY A 1 98 ? -17.270 18.467 14.146 1.00 54.28 98 GLY A N 1
ATOM 757 C CA . GLY A 1 98 ? -16.145 19.001 13.372 1.00 54.28 98 GLY A CA 1
ATOM 758 C C . GLY A 1 98 ? -16.501 20.142 12.417 1.00 54.28 98 GLY A C 1
ATOM 759 O O . GLY A 1 98 ? -15.688 20.511 11.574 1.00 54.28 98 GLY A O 1
ATOM 760 N N . ARG A 1 99 ? -17.693 20.753 12.531 1.00 55.81 99 ARG A N 1
ATOM 761 C CA . ARG A 1 99 ? -17.970 22.015 11.831 1.00 55.81 99 ARG A CA 1
ATOM 762 C C . ARG A 1 99 ? -16.995 23.062 12.353 1.00 55.81 99 ARG A C 1
ATOM 764 O O . ARG A 1 99 ? -17.248 23.613 13.417 1.00 55.81 99 ARG A O 1
ATOM 771 N N . PHE A 1 100 ? -15.908 23.273 11.606 1.00 53.91 100 PHE A N 1
ATOM 772 C CA . PHE A 1 100 ? -14.828 24.247 11.780 1.00 53.91 100 PHE A CA 1
ATOM 773 C C . PHE A 1 100 ? -15.239 25.456 12.636 1.00 53.91 100 PHE A C 1
ATOM 775 O O . PHE A 1 100 ? -15.540 26.537 12.138 1.00 53.91 100 PHE A O 1
ATOM 782 N N . SER A 1 101 ? -15.222 25.278 13.957 1.00 51.00 101 SER A N 1
ATOM 783 C CA . SER A 1 101 ? -15.373 26.370 14.918 1.00 51.00 101 SER A CA 1
ATOM 784 C C . SER A 1 101 ? -14.008 26.972 15.259 1.00 51.00 101 SER A C 1
ATOM 786 O O . SER A 1 101 ? -13.928 27.856 16.107 1.00 51.00 101 SER A O 1
ATOM 788 N N . CYS A 1 102 ? -12.943 26.526 14.579 1.00 55.28 102 CYS A N 1
ATOM 789 C CA . CYS A 1 102 ? -11.582 27.045 14.719 1.00 55.28 102 CYS A CA 1
ATOM 790 C C . CYS A 1 102 ? -11.461 28.521 14.303 1.00 55.28 102 CYS A C 1
ATOM 792 O O . CYS A 1 102 ? -10.492 29.178 14.661 1.00 55.28 102 CYS A O 1
ATOM 794 N N . CYS A 1 103 ? -12.451 29.051 13.579 1.00 53.59 103 CYS A N 1
ATOM 795 C CA . CYS A 1 103 ? -12.477 30.442 13.134 1.00 53.59 103 CYS A CA 1
ATOM 796 C C . CYS A 1 103 ? -13.620 31.252 13.747 1.00 53.59 103 CYS A C 1
ATOM 798 O O . CYS A 1 103 ? -13.969 32.289 13.190 1.00 53.59 103 CYS A O 1
ATOM 800 N N . ARG A 1 104 ? -14.219 30.828 14.871 1.00 54.47 104 ARG A N 1
ATOM 801 C CA . ARG A 1 104 ? -14.963 31.802 15.673 1.00 54.47 104 ARG A CA 1
ATOM 802 C C . ARG A 1 104 ? -13.919 32.633 16.411 1.00 54.47 104 ARG A C 1
ATOM 804 O O . ARG A 1 104 ? -13.288 32.079 17.314 1.00 54.47 104 ARG A O 1
ATOM 811 N N . PRO A 1 105 ? -13.673 33.900 16.018 1.00 56.28 105 PRO A N 1
ATOM 812 C CA . PRO A 1 105 ? -12.857 34.771 16.842 1.00 56.28 105 PRO A CA 1
ATOM 813 C C . PRO A 1 105 ? -13.437 34.707 18.252 1.00 56.28 105 PRO A C 1
ATOM 815 O O . PRO A 1 105 ? -14.657 34.739 18.434 1.00 56.28 105 PRO A O 1
ATOM 818 N N . MET A 1 106 ? -12.568 34.522 19.245 1.00 58.72 106 MET A N 1
ATOM 819 C CA . MET A 1 106 ? -12.939 34.849 20.609 1.00 58.72 106 MET A CA 1
ATOM 820 C C . MET A 1 106 ? -13.284 36.333 20.586 1.00 58.72 106 MET A C 1
ATOM 822 O O . MET A 1 106 ? -12.393 37.175 20.670 1.00 58.72 106 MET A O 1
ATOM 826 N N . ASP A 1 107 ? -14.566 36.643 20.418 1.00 55.94 107 ASP A N 1
ATOM 827 C CA . ASP A 1 107 ? -15.111 37.966 20.664 1.00 55.94 107 ASP A CA 1
ATOM 828 C C . ASP A 1 107 ? -14.995 38.205 22.172 1.00 55.94 107 ASP A C 1
ATOM 830 O O . ASP A 1 107 ? -15.920 38.020 22.966 1.00 55.94 107 ASP A O 1
ATOM 834 N N . GLY A 1 108 ? -13.773 38.548 22.573 1.00 60.00 108 GLY A N 1
ATOM 835 C CA . GLY A 1 108 ? -13.441 39.117 23.856 1.00 60.00 108 GLY A CA 1
ATOM 836 C C . GLY A 1 108 ? -14.138 40.460 23.955 1.00 60.00 108 GLY A C 1
ATOM 837 O O . GLY A 1 108 ? -13.678 41.461 23.418 1.00 60.00 108 GLY A O 1
ATOM 838 N N . SER A 1 109 ? -15.287 40.419 24.620 1.00 54.81 109 SER A N 1
ATOM 839 C CA . SER A 1 109 ? -15.987 41.516 25.273 1.00 54.81 109 SER A CA 1
ATOM 840 C C . SER A 1 109 ? -15.212 42.835 25.415 1.00 54.81 109 SER A C 1
ATOM 842 O O . SER A 1 109 ? -14.199 42.919 26.101 1.00 54.81 109 SER A O 1
ATOM 844 N N . SER A 1 110 ? -15.873 43.885 24.931 1.00 50.12 110 SER A N 1
ATOM 845 C CA . SER A 1 110 ? -16.265 45.024 25.767 1.00 50.12 110 SER A CA 1
ATOM 846 C C . SER A 1 110 ? -15.134 45.849 26.387 1.00 50.12 110 SER A C 1
ATOM 848 O O . SER A 1 110 ? -14.897 45.810 27.594 1.00 50.12 110 SER A O 1
ATOM 850 N N . ALA A 1 111 ? -14.571 46.755 25.586 1.00 49.41 111 ALA A N 1
ATOM 851 C CA . ALA A 1 111 ? -14.276 48.084 26.105 1.00 49.41 111 ALA A CA 1
ATOM 852 C C . ALA A 1 111 ? -15.610 48.825 26.285 1.00 49.41 111 ALA A C 1
ATOM 854 O O . ALA A 1 111 ? -16.331 49.106 25.328 1.00 49.41 111 ALA A O 1
ATOM 855 N N . ALA A 1 112 ? -15.955 49.095 27.539 1.00 51.41 112 ALA A N 1
ATOM 856 C CA . ALA A 1 112 ? -17.055 49.960 27.908 1.00 51.41 112 ALA A CA 1
ATOM 857 C C . ALA A 1 112 ? -16.863 51.363 27.313 1.00 51.41 112 ALA A C 1
ATOM 859 O O . ALA A 1 112 ? -15.889 52.042 27.631 1.00 51.41 112 ALA A O 1
ATOM 860 N N . THR A 1 113 ? -17.830 51.854 26.539 1.00 50.38 113 THR A N 1
ATOM 861 C CA . THR A 1 113 ? -18.251 53.256 26.659 1.00 50.38 113 THR A CA 1
ATOM 862 C C . THR A 1 113 ? -19.716 53.407 26.255 1.00 50.38 113 THR A C 1
ATOM 864 O O . THR A 1 113 ? -20.143 53.050 25.165 1.00 50.38 113 THR A O 1
ATOM 867 N N . SER A 1 114 ? -20.481 53.906 27.218 1.00 51.69 114 SER A N 1
ATOM 868 C CA . SER A 1 114 ? -21.867 54.368 27.184 1.00 51.69 114 SER A CA 1
ATOM 869 C C . SER A 1 114 ? -22.361 54.975 25.865 1.00 51.69 114 SER A C 1
ATOM 871 O O . SER A 1 114 ? -21.814 55.984 25.428 1.00 51.69 114 SER A O 1
ATOM 873 N N . THR A 1 115 ? -23.507 54.507 25.357 1.00 40.47 115 THR A N 1
ATOM 874 C CA . THR A 1 115 ? -24.685 55.362 25.080 1.00 40.47 115 THR A CA 1
ATOM 875 C C . THR A 1 115 ? -25.928 54.525 24.742 1.00 40.47 115 THR A C 1
ATOM 877 O O . THR A 1 115 ? -25.968 53.779 23.774 1.00 40.47 115 THR A O 1
ATOM 880 N N . THR A 1 116 ? -26.937 54.652 25.607 1.00 47.59 116 THR A N 1
ATOM 881 C CA . THR A 1 116 ? -28.389 54.655 25.337 1.00 47.59 116 THR A CA 1
ATOM 882 C C . THR A 1 116 ? -28.892 54.226 23.949 1.00 47.59 116 THR A C 1
ATOM 884 O O . THR A 1 116 ? -28.744 54.978 22.988 1.00 47.59 116 THR A O 1
ATOM 887 N N . SER A 1 117 ? -29.679 53.143 23.893 1.00 39.44 117 SER A N 1
ATOM 888 C CA . SER A 1 117 ? -31.076 53.163 23.400 1.00 39.44 117 SER A CA 1
ATOM 889 C C . SER A 1 117 ? -31.806 51.834 23.685 1.00 39.44 117 SER A C 1
ATOM 891 O O . SER A 1 117 ? -31.162 50.786 23.679 1.00 39.44 117 SER A O 1
ATOM 893 N N . PRO A 1 118 ? -33.129 51.856 23.956 1.00 50.41 118 PRO A N 1
ATOM 894 C CA . PRO A 1 118 ? -33.893 50.694 24.397 1.00 50.41 118 PRO A CA 1
ATOM 895 C C . PRO A 1 118 ? -34.664 50.038 23.243 1.00 50.41 118 PRO A C 1
ATOM 897 O O . PRO A 1 118 ? -35.305 50.731 22.458 1.00 50.41 118 PRO A O 1
ATOM 900 N N . CYS A 1 119 ? -34.714 48.705 23.215 1.00 33.12 119 CYS A N 1
ATOM 901 C CA . CYS A 1 119 ? -35.785 47.979 22.533 1.00 33.12 119 CYS A CA 1
ATOM 902 C C . CYS A 1 119 ? -36.421 46.985 23.506 1.00 33.12 119 CYS A C 1
ATOM 904 O O . CYS A 1 119 ? -35.808 46.025 23.965 1.00 33.12 119 CYS A O 1
ATOM 906 N N . LEU A 1 120 ? -37.662 47.324 23.840 1.00 44.16 120 LEU A N 1
ATOM 907 C CA . LEU A 1 120 ? -38.654 46.590 24.607 1.00 44.16 120 LEU A CA 1
ATOM 908 C C . LEU A 1 120 ? -39.011 45.248 23.948 1.00 44.16 120 LEU A C 1
ATOM 910 O O . LEU A 1 120 ? -39.344 45.223 22.767 1.00 44.16 120 LEU A O 1
ATOM 914 N N . SER A 1 121 ? -39.093 44.197 24.760 1.00 37.44 121 SER A N 1
ATOM 915 C CA . SER A 1 121 ? -40.076 43.104 24.638 1.00 37.44 121 SER A CA 1
ATOM 916 C C . SER A 1 121 ? -39.966 42.238 25.904 1.00 37.44 121 SER A C 1
ATOM 918 O O . SER A 1 121 ? -39.086 41.390 26.001 1.00 37.44 121 SER A O 1
ATOM 920 N N . THR A 1 122 ? -40.562 42.639 27.032 1.00 37.56 122 THR A N 1
ATOM 921 C CA . THR A 1 122 ? -41.881 42.176 27.528 1.00 37.56 122 THR A CA 1
ATOM 922 C C . THR A 1 122 ? -42.188 40.706 27.227 1.00 37.56 122 THR A C 1
ATOM 924 O O . THR A 1 122 ? -42.492 40.354 26.093 1.00 37.56 122 THR A O 1
ATOM 927 N N . GLY A 1 123 ? -42.181 39.865 28.268 1.00 34.31 123 GLY A N 1
ATOM 928 C CA . GLY A 1 123 ? -42.609 38.467 28.167 1.00 34.31 123 GLY A CA 1
ATOM 929 C C . GLY A 1 123 ? -42.413 37.632 29.436 1.00 34.31 123 GLY A C 1
ATOM 930 O O . GLY A 1 123 ? -41.756 36.606 29.382 1.00 34.31 123 GLY A O 1
ATOM 931 N N . SER A 1 124 ? -42.943 38.116 30.564 1.00 35.81 124 SER A N 1
ATOM 932 C CA . SER A 1 124 ? -43.478 37.343 31.708 1.00 35.81 124 SER A CA 1
ATOM 933 C C . SER A 1 124 ? -42.832 36.003 32.127 1.00 35.81 124 SER A C 1
ATOM 935 O O . SER A 1 124 ? -43.110 34.955 31.546 1.00 35.81 124 SER A O 1
ATOM 937 N N . SER A 1 125 ? -42.163 36.025 33.287 1.00 38.66 125 SER A N 1
ATOM 938 C CA . SER A 1 125 ? -42.210 34.935 34.284 1.00 38.66 125 SER A CA 1
ATOM 939 C C . SER A 1 125 ? -43.643 34.753 34.830 1.00 38.66 125 SER A C 1
ATOM 941 O O . SER A 1 125 ? -44.437 35.697 34.774 1.00 38.66 125 SER A O 1
ATOM 943 N N . PRO A 1 126 ? -43.984 33.582 35.401 1.00 53.34 126 PRO A N 1
ATOM 944 C CA . PRO A 1 126 ? -43.852 33.378 36.856 1.00 53.34 126 PRO A CA 1
ATOM 945 C C . PRO A 1 126 ? -43.129 32.053 37.179 1.00 53.34 126 PRO A C 1
ATOM 947 O O . PRO A 1 126 ? -43.320 31.052 36.506 1.00 53.34 126 PRO A O 1
ATOM 950 N N . SER A 1 127 ? -42.153 32.039 38.090 1.00 37.38 127 SER A N 1
ATOM 951 C CA . SER A 1 127 ? -42.317 31.996 39.558 1.00 37.38 127 SER A CA 1
ATOM 952 C C . SER A 1 127 ? -42.750 30.623 40.094 1.00 37.38 127 SER A C 1
ATOM 954 O O . SER A 1 127 ? -43.826 30.129 39.777 1.00 37.38 127 SER A O 1
ATOM 956 N N . GLY A 1 128 ? -41.899 30.067 40.962 1.00 32.88 128 GLY A N 1
ATOM 957 C CA . GLY A 1 128 ? -42.060 28.823 41.723 1.00 32.88 128 GLY A CA 1
ATOM 958 C C . GLY A 1 128 ? -40.666 28.297 42.084 1.00 32.88 128 GLY A C 1
ATOM 959 O O . GLY A 1 128 ? -40.104 27.507 41.344 1.00 32.88 128 GLY A O 1
ATOM 960 N N . ASN A 1 129 ? -39.894 28.944 42.957 1.00 36.72 129 ASN A N 1
ATOM 961 C CA . ASN A 1 129 ? -40.013 29.108 44.410 1.00 36.72 129 ASN A CA 1
ATOM 962 C C . ASN A 1 129 ? -39.701 27.831 45.226 1.00 36.72 129 ASN A C 1
ATOM 964 O O . ASN A 1 129 ? -40.400 26.832 45.129 1.00 36.72 129 ASN A O 1
ATOM 968 N N . HIS A 1 130 ? -38.701 27.998 46.103 1.00 34.28 130 HIS A N 1
ATOM 969 C CA . HIS A 1 130 ? -38.378 27.276 47.343 1.00 34.28 130 HIS A CA 1
ATOM 970 C C . HIS A 1 130 ? -37.707 25.894 47.339 1.00 34.28 130 HIS A C 1
ATOM 972 O O . HIS A 1 130 ? -38.204 24.918 46.796 1.00 34.28 130 HIS A O 1
ATOM 978 N N . GLY A 1 131 ? -36.624 25.815 48.131 1.00 31.33 131 GLY A N 1
ATOM 979 C CA . GLY A 1 131 ? -36.109 24.556 48.669 1.00 31.33 131 GLY A CA 1
ATOM 980 C C . GLY A 1 131 ? -34.690 24.605 49.238 1.00 31.33 131 GLY A C 1
ATOM 981 O O . GLY A 1 131 ? -33.826 23.877 48.770 1.00 31.33 131 GLY A O 1
ATOM 982 N N . HIS A 1 132 ? -34.433 25.441 50.249 1.00 35.56 132 HIS A N 1
ATOM 983 C CA . HIS A 1 132 ? -33.261 25.290 51.120 1.00 35.56 132 HIS A CA 1
ATOM 984 C C . HIS A 1 132 ? -33.287 23.920 51.819 1.00 35.56 132 HIS A C 1
ATOM 986 O O . HIS A 1 132 ? -34.250 23.640 52.525 1.00 35.56 132 HIS A O 1
ATOM 992 N N . THR A 1 133 ? -32.187 23.159 51.782 1.00 33.94 133 THR A N 1
ATOM 993 C CA . THR A 1 133 ? -31.823 22.318 52.936 1.00 33.94 133 THR A CA 1
ATOM 994 C C . THR A 1 133 ? -30.314 22.208 53.106 1.00 33.94 133 THR A C 1
ATOM 996 O O . THR A 1 133 ? -29.540 22.220 52.155 1.00 33.94 133 THR A O 1
ATOM 999 N N . ARG A 1 134 ? -29.934 22.194 54.378 1.00 32.72 134 ARG A N 1
ATOM 1000 C CA . ARG A 1 134 ? -28.626 22.434 54.978 1.00 32.72 134 ARG A CA 1
ATOM 1001 C C . ARG A 1 134 ? -28.074 21.100 55.496 1.00 32.72 134 ARG A C 1
ATOM 1003 O O . ARG A 1 134 ? -28.856 20.256 55.912 1.00 32.72 134 ARG A O 1
ATOM 1010 N N . ASN A 1 135 ? -26.746 20.980 55.489 1.00 34.94 135 ASN A N 1
ATOM 1011 C CA . ASN A 1 135 ? -25.863 20.040 56.199 1.00 34.94 135 ASN A CA 1
ATOM 1012 C C . ASN A 1 135 ? -26.490 19.059 57.210 1.00 34.94 135 ASN A C 1
ATOM 1014 O O . ASN A 1 135 ? -27.147 19.499 58.150 1.00 34.94 135 ASN A O 1
ATOM 1018 N N . ASN A 1 136 ? -26.044 17.794 57.186 1.00 31.92 136 ASN A N 1
ATOM 1019 C CA . ASN A 1 136 ? -25.273 17.265 58.319 1.00 31.92 136 ASN A CA 1
ATOM 1020 C C . ASN A 1 136 ? -24.562 15.937 58.033 1.00 31.92 136 ASN A C 1
ATOM 1022 O O . ASN A 1 136 ? -25.076 15.038 57.377 1.00 31.92 136 ASN A O 1
ATOM 1026 N N . SER A 1 137 ? -23.375 15.848 58.615 1.00 32.16 137 SER A N 1
ATOM 1027 C CA . SER A 1 137 ? -22.463 14.720 58.716 1.00 32.16 137 SER A CA 1
ATOM 1028 C C . SER A 1 137 ? -22.812 13.793 59.891 1.00 32.16 137 SER A C 1
ATOM 1030 O O . SER A 1 137 ? -23.140 14.257 60.982 1.00 32.16 137 SER A O 1
ATOM 1032 N N . ARG A 1 138 ? -22.693 12.479 59.665 1.00 29.33 138 ARG A N 1
ATOM 1033 C CA . ARG A 1 138 ? -22.475 11.357 60.614 1.00 29.33 138 ARG A CA 1
ATOM 1034 C C . ARG A 1 138 ? -22.468 10.091 59.735 1.00 29.33 138 ARG A C 1
ATOM 1036 O O . ARG A 1 138 ? -23.390 9.922 58.958 1.00 29.33 138 ARG A O 1
ATOM 1043 N N . GLY A 1 139 ? -21.463 9.223 59.683 1.00 27.44 139 GLY A N 1
ATOM 1044 C CA . GLY A 1 139 ? -20.554 8.774 60.727 1.00 27.44 139 GLY A CA 1
ATOM 1045 C C . GLY A 1 139 ? -21.057 7.437 61.269 1.00 27.44 139 GLY A C 1
ATOM 1046 O O . GLY A 1 139 ? -21.750 7.447 62.279 1.00 27.44 139 GLY A O 1
ATOM 1047 N N . SER A 1 140 ? -20.699 6.320 60.624 1.00 29.56 140 SER A N 1
ATOM 1048 C CA . SER A 1 140 ? -20.770 4.984 61.235 1.00 29.56 140 SER A CA 1
ATOM 1049 C C . SER A 1 140 ? -19.822 4.008 60.534 1.00 29.56 140 SER A C 1
ATOM 1051 O O . SER A 1 140 ? -19.997 3.656 59.371 1.00 29.56 140 SER A O 1
ATOM 1053 N N . ASN A 1 141 ? -18.815 3.595 61.298 1.00 27.08 141 ASN A N 1
ATOM 1054 C CA . ASN A 1 141 ? -17.918 2.475 61.060 1.00 27.08 141 ASN A CA 1
ATOM 1055 C C . ASN A 1 141 ? -18.686 1.151 61.105 1.00 27.08 141 ASN A C 1
ATOM 1057 O O . ASN A 1 141 ? -19.459 0.985 62.040 1.00 27.08 141 ASN A O 1
ATOM 1061 N N . TYR A 1 142 ? -18.344 0.189 60.244 1.00 28.02 142 TYR A N 1
ATOM 1062 C CA . TYR A 1 142 ? -18.188 -1.215 60.641 1.00 28.02 142 TYR A CA 1
ATOM 1063 C C . TYR A 1 142 ? -17.097 -1.876 59.790 1.00 28.02 142 TYR A C 1
ATOM 1065 O O . TYR A 1 142 ? -17.119 -1.833 58.565 1.00 28.02 142 TYR A O 1
ATOM 1073 N N . SER A 1 143 ? -16.126 -2.451 60.496 1.00 24.16 143 SER A N 1
ATOM 1074 C CA . SER A 1 143 ? -15.035 -3.303 60.027 1.00 24.16 143 SER A CA 1
ATOM 1075 C C . SER A 1 143 ? -15.166 -4.637 60.760 1.00 24.16 143 SER A C 1
ATOM 1077 O O . SER A 1 143 ? -15.394 -4.612 61.967 1.00 24.16 143 SER A O 1
ATOM 1079 N N . MET A 1 144 ? -15.045 -5.751 60.033 1.00 24.53 144 MET A N 1
ATOM 1080 C CA . MET A 1 144 ? -14.587 -7.104 60.423 1.00 24.53 144 MET A CA 1
ATOM 1081 C C . MET A 1 144 ? -14.787 -8.002 59.182 1.00 24.53 144 MET A C 1
ATOM 1083 O O . MET A 1 144 ? -15.819 -7.887 58.539 1.00 24.53 144 MET A O 1
ATOM 1087 N N . GLY A 1 145 ? -13.915 -8.911 58.743 1.00 24.84 145 GLY A N 1
ATOM 1088 C CA . GLY A 1 145 ? -12.577 -9.346 59.146 1.00 24.84 145 GLY A CA 1
ATOM 1089 C C . GLY A 1 145 ? -11.892 -10.009 57.928 1.00 24.84 145 GLY A C 1
ATOM 1090 O O . GLY A 1 145 ? -12.558 -10.410 56.983 1.00 24.84 145 GLY A O 1
ATOM 1091 N N . SER A 1 146 ? -10.559 -9.974 57.850 1.00 23.69 146 SER A N 1
ATOM 1092 C CA . SER A 1 146 ? -9.665 -11.096 58.208 1.00 23.69 146 SER A CA 1
ATOM 1093 C C . SER A 1 146 ? -9.424 -12.101 57.066 1.00 23.69 146 SER A C 1
ATOM 1095 O O . SER A 1 146 ? -10.245 -12.979 56.826 1.00 23.69 146 SER A O 1
ATOM 1097 N N . GLY A 1 147 ? -8.241 -12.024 56.442 1.00 24.97 147 GLY A N 1
ATOM 1098 C CA . GLY A 1 147 ? -7.743 -13.019 55.486 1.00 24.97 147 GLY A CA 1
ATOM 1099 C C . GLY A 1 147 ? -6.393 -12.641 54.869 1.00 24.97 147 GLY A C 1
ATOM 1100 O O . GLY A 1 147 ? -6.316 -12.248 53.716 1.00 24.97 147 GLY A O 1
ATOM 1101 N N . THR A 1 148 ? -5.344 -12.708 55.681 1.00 24.86 148 THR A N 1
ATOM 1102 C CA . THR A 1 148 ? -3.917 -12.480 55.393 1.00 24.86 148 THR A CA 1
ATOM 1103 C C . THR A 1 148 ? -3.318 -13.338 54.271 1.00 24.86 148 THR A C 1
ATOM 1105 O O . THR A 1 148 ? -3.373 -14.559 54.367 1.00 24.86 148 THR A O 1
ATOM 1108 N N . SER A 1 149 ? -2.555 -12.717 53.360 1.00 26.91 149 SER A N 1
ATOM 1109 C CA . SER A 1 149 ? -1.250 -13.236 52.901 1.00 26.91 149 SER A CA 1
ATOM 1110 C C . SER A 1 149 ? -0.405 -12.143 52.223 1.00 26.91 149 SER A C 1
ATOM 1112 O O . SER A 1 149 ? -0.706 -11.686 51.128 1.00 26.91 149 SER A O 1
ATOM 1114 N N . GLN A 1 150 ? 0.608 -11.738 52.989 1.00 26.72 150 GLN A N 1
ATOM 1115 C CA . GLN A 1 150 ? 1.883 -11.047 52.749 1.00 26.72 150 GLN A CA 1
ATOM 1116 C C . GLN A 1 150 ? 2.305 -10.534 51.354 1.00 26.72 150 GLN A C 1
ATOM 1118 O O . GLN A 1 150 ? 2.179 -11.189 50.326 1.00 26.72 150 GLN A O 1
ATOM 1123 N N . SER A 1 151 ? 2.918 -9.349 51.446 1.00 26.47 151 SER A N 1
ATOM 1124 C CA . SER A 1 151 ? 3.632 -8.501 50.484 1.00 26.47 151 SER A CA 1
ATOM 1125 C C . SER A 1 151 ? 4.998 -9.070 50.029 1.00 26.47 151 SER A C 1
ATOM 1127 O O . SER A 1 151 ? 5.401 -10.137 50.498 1.00 26.47 151 SER A O 1
ATOM 1129 N N . PRO A 1 152 ? 5.704 -8.399 49.089 1.00 33.41 152 PRO A N 1
ATOM 1130 C CA . PRO A 1 152 ? 6.520 -7.202 49.390 1.00 33.41 152 PRO A CA 1
ATOM 1131 C C . PRO A 1 152 ? 6.201 -6.048 48.415 1.00 33.41 152 PRO A C 1
ATOM 1133 O O . PRO A 1 152 ? 6.292 -6.208 47.207 1.00 33.41 152 PRO A O 1
ATOM 1136 N N . GLN A 1 153 ? 5.593 -4.940 48.845 1.00 32.03 153 GLN A N 1
ATOM 1137 C CA . GLN A 1 153 ? 6.215 -3.737 49.423 1.00 32.03 153 GLN A CA 1
ATOM 1138 C C . GLN A 1 153 ? 7.369 -3.166 48.578 1.00 32.03 153 GLN A C 1
ATOM 1140 O O . GLN A 1 153 ? 8.542 -3.357 48.886 1.00 32.03 153 GLN A O 1
ATOM 1145 N N . GLU A 1 154 ? 6.991 -2.441 47.523 1.00 31.06 154 GLU A N 1
ATOM 1146 C CA . GLU A 1 154 ? 7.848 -1.506 46.795 1.00 31.06 154 GLU A CA 1
ATOM 1147 C C . GLU A 1 154 ? 7.378 -0.083 47.147 1.00 31.06 154 GLU A C 1
ATOM 1149 O O . GLU A 1 154 ? 6.284 0.354 46.773 1.00 31.06 154 GLU A O 1
ATOM 1154 N N . ASP A 1 155 ? 8.170 0.605 47.971 1.00 32.62 155 ASP A N 1
ATOM 1155 C CA . ASP A 1 155 ? 7.884 1.943 48.485 1.00 32.62 155 ASP A CA 1
ATOM 1156 C C . ASP A 1 155 ? 7.899 2.973 47.346 1.00 32.62 155 ASP A C 1
ATOM 1158 O O . ASP A 1 155 ? 8.948 3.449 46.909 1.00 32.62 155 ASP A O 1
ATOM 1162 N N . THR A 1 156 ? 6.715 3.358 46.866 1.00 38.06 156 THR A N 1
ATOM 1163 C CA . THR A 1 156 ? 6.580 4.472 45.923 1.00 38.06 156 THR A CA 1
ATOM 1164 C C . THR A 1 156 ? 6.402 5.767 46.710 1.00 38.06 156 THR A C 1
ATOM 1166 O O . THR A 1 156 ? 5.309 6.104 47.167 1.00 38.06 156 THR A O 1
ATOM 1169 N N . HIS A 1 157 ? 7.497 6.509 46.870 1.00 35.31 157 HIS A N 1
ATOM 1170 C CA . HIS A 1 157 ? 7.476 7.905 47.294 1.00 35.31 157 HIS A CA 1
ATOM 1171 C C . HIS A 1 157 ? 6.575 8.721 46.347 1.00 35.31 157 HIS A C 1
ATOM 1173 O O . HIS A 1 157 ? 6.968 9.056 45.229 1.00 35.31 157 HIS A O 1
ATOM 1179 N N . MET A 1 158 ? 5.371 9.084 46.800 1.00 33.56 158 MET A N 1
ATOM 1180 C CA . MET A 1 158 ? 4.589 10.157 46.184 1.00 33.56 158 MET A CA 1
ATOM 1181 C C . MET A 1 158 ? 5.311 11.486 46.431 1.00 33.56 158 MET A C 1
ATOM 1183 O O . MET A 1 158 ? 5.143 12.131 47.468 1.00 33.56 158 MET A O 1
ATOM 1187 N N . SER A 1 159 ? 6.138 11.901 45.473 1.00 47.09 159 SER A N 1
ATOM 1188 C CA . SER A 1 159 ? 6.594 13.283 45.386 1.00 47.09 159 SER A CA 1
ATOM 1189 C C . SER A 1 159 ? 5.391 14.186 45.134 1.00 47.09 159 SER A C 1
ATOM 1191 O O . SER A 1 159 ? 4.759 14.139 44.082 1.00 47.09 159 SER A O 1
ATOM 1193 N N . ASN A 1 160 ? 5.105 15.013 46.136 1.00 41.03 160 ASN A N 1
ATOM 1194 C CA . ASN A 1 160 ? 4.188 16.141 46.107 1.00 41.03 160 ASN A CA 1
ATOM 1195 C C . ASN A 1 160 ? 4.682 17.149 45.050 1.00 41.03 160 ASN A C 1
ATOM 1197 O O . ASN A 1 160 ? 5.500 18.025 45.337 1.00 41.03 160 ASN A O 1
ATOM 1201 N N . TYR A 1 161 ? 4.283 16.941 43.792 1.00 44.72 161 TYR A N 1
ATOM 1202 C CA . TYR A 1 161 ? 4.666 17.789 42.669 1.00 44.72 161 TYR A CA 1
ATOM 1203 C C . TYR A 1 161 ? 3.851 19.080 42.754 1.00 44.72 161 TYR A C 1
ATOM 1205 O O . TYR A 1 161 ? 2.643 19.095 42.524 1.00 44.72 161 TYR A O 1
ATOM 1213 N N . ASN A 1 162 ? 4.527 20.157 43.150 1.00 46.19 162 ASN A N 1
ATOM 1214 C CA . ASN A 1 162 ? 3.979 21.504 43.199 1.00 46.19 162 ASN A CA 1
ATOM 1215 C C . ASN A 1 162 ? 3.362 21.863 41.837 1.00 46.19 162 ASN A C 1
ATOM 1217 O O . ASN A 1 162 ? 4.069 21.953 40.831 1.00 46.19 162 ASN A O 1
ATOM 1221 N N . ASN A 1 163 ? 2.047 22.096 41.841 1.00 43.09 163 ASN A N 1
ATOM 1222 C CA . ASN A 1 163 ? 1.262 22.695 40.764 1.00 43.09 163 ASN A CA 1
ATOM 1223 C C . ASN A 1 163 ? 1.739 24.138 40.521 1.00 43.09 163 ASN A C 1
ATOM 1225 O O . ASN A 1 163 ? 1.104 25.109 40.931 1.00 43.09 163 ASN A O 1
ATOM 1229 N N . ASN A 1 164 ? 2.883 24.300 39.863 1.00 48.34 164 ASN A N 1
ATOM 1230 C CA . ASN A 1 164 ? 3.205 25.564 39.225 1.00 48.34 164 ASN A CA 1
ATOM 1231 C C . ASN A 1 164 ? 2.368 25.640 37.952 1.00 48.34 164 ASN A C 1
ATOM 1233 O O . ASN A 1 164 ? 2.601 24.887 37.009 1.00 48.34 164 ASN A O 1
ATOM 1237 N N . ASN A 1 165 ? 1.384 26.542 37.986 1.00 44.00 165 ASN A N 1
ATOM 1238 C CA . ASN A 1 165 ? 0.503 26.963 36.900 1.00 44.00 165 ASN A CA 1
ATOM 1239 C C . ASN A 1 165 ? 1.292 27.361 35.643 1.00 44.00 165 ASN A C 1
ATOM 1241 O O . ASN A 1 165 ? 1.424 28.539 35.309 1.00 44.00 165 ASN A O 1
ATOM 1245 N N . ILE A 1 166 ? 1.803 26.380 34.907 1.00 48.72 166 ILE A N 1
ATOM 1246 C CA . ILE A 1 166 ? 2.025 26.543 33.483 1.00 48.72 166 ILE A CA 1
ATOM 1247 C C . ILE A 1 166 ? 0.615 26.518 32.913 1.00 48.72 166 ILE A C 1
ATOM 1249 O O . ILE A 1 166 ? 0.017 25.455 32.764 1.00 48.72 166 ILE A O 1
ATOM 1253 N N . ASN A 1 167 ? 0.065 27.710 32.673 1.00 43.75 167 ASN A N 1
ATOM 1254 C CA . ASN A 1 167 ? -1.096 27.904 31.815 1.00 43.75 167 ASN A CA 1
ATOM 1255 C C . ASN A 1 167 ? -0.696 27.406 30.424 1.00 43.75 167 ASN A C 1
ATOM 1257 O O . ASN A 1 167 ? -0.323 28.192 29.554 1.00 43.75 167 ASN A O 1
ATOM 1261 N N . PHE A 1 168 ? -0.669 26.084 30.251 1.00 49.38 168 PHE A N 1
ATOM 1262 C CA . PHE A 1 168 ? -0.480 25.456 28.966 1.00 49.38 168 PHE A CA 1
ATOM 1263 C C . PHE A 1 168 ? -1.673 25.925 28.159 1.00 49.38 168 PHE A C 1
ATOM 1265 O O . PHE A 1 168 ? -2.818 25.625 28.504 1.00 49.38 168 PHE A O 1
ATOM 1272 N N . LEU A 1 169 ? -1.382 26.798 27.197 1.00 49.06 169 LEU A N 1
ATOM 1273 C CA . LEU A 1 169 ? -2.346 27.401 26.303 1.00 49.06 169 LEU A CA 1
ATOM 1274 C C . LEU A 1 169 ? -3.159 26.240 25.733 1.00 49.06 169 LEU A C 1
ATOM 1276 O O . LEU A 1 169 ? -2.662 25.472 24.910 1.00 49.06 169 LEU A O 1
ATOM 1280 N N . THR A 1 170 ? -4.365 26.039 26.257 1.00 48.19 170 THR A N 1
ATOM 1281 C CA . THR A 1 170 ? -5.267 24.988 25.807 1.00 48.19 170 THR A CA 1
ATOM 1282 C C . THR A 1 170 ? -5.791 25.482 24.479 1.00 48.19 170 THR A C 1
ATOM 1284 O O . THR A 1 170 ? -6.808 26.167 24.393 1.00 48.19 170 THR A O 1
ATOM 1287 N N . ILE A 1 171 ? -5.003 25.229 23.434 1.00 55.12 171 ILE A N 1
ATOM 1288 C CA . ILE A 1 171 ? -5.420 25.455 22.062 1.00 55.12 171 ILE A CA 1
ATOM 1289 C C . ILE A 1 171 ? -6.738 24.686 21.925 1.00 55.12 171 ILE A C 1
ATOM 1291 O O . ILE A 1 171 ? -6.769 23.505 22.288 1.00 55.12 171 ILE A O 1
ATOM 1295 N N . PRO A 1 172 ? -7.832 25.338 21.495 1.00 62.72 172 PRO A N 1
ATOM 1296 C CA . PRO A 1 172 ? -9.112 24.672 21.320 1.00 62.72 172 PRO A CA 1
ATOM 1297 C C . PRO A 1 172 ? -8.883 23.426 20.466 1.00 62.72 172 PRO A C 1
ATOM 1299 O O . PRO A 1 172 ? -8.435 23.525 19.325 1.00 62.72 172 PRO A O 1
ATOM 1302 N N . SER A 1 173 ? -9.091 22.258 21.076 1.00 58.91 173 SER A N 1
ATOM 1303 C CA . SER A 1 173 ? -8.740 20.975 20.478 1.00 58.91 173 SER A CA 1
ATOM 1304 C C . SER A 1 173 ? -9.486 20.822 19.158 1.00 58.91 173 SER A C 1
ATOM 1306 O O . SER A 1 173 ? -10.719 20.776 19.116 1.00 58.91 173 SER A O 1
ATOM 1308 N N . CYS A 1 174 ? -8.733 20.802 18.060 1.00 66.88 174 CYS A N 1
ATOM 1309 C CA . CYS A 1 174 ? -9.297 20.607 16.738 1.00 66.88 174 CYS A CA 1
ATOM 1310 C C . CYS A 1 174 ? -9.729 19.139 16.646 1.00 66.88 174 CYS A C 1
ATOM 1312 O O . CYS A 1 174 ? -8.888 18.243 16.617 1.00 66.88 174 CYS A O 1
ATOM 1314 N N . ALA A 1 175 ? -11.041 18.897 16.680 1.00 71.31 175 ALA A N 1
ATOM 1315 C CA . ALA A 1 175 ? -11.646 17.564 16.603 1.00 71.31 175 ALA A CA 1
ATOM 1316 C C . ALA A 1 175 ? -11.222 16.565 17.705 1.00 71.31 175 ALA A C 1
ATOM 1318 O O . ALA A 1 175 ? -11.271 15.362 17.484 1.00 71.31 175 ALA A O 1
ATOM 1319 N N . GLY A 1 176 ? -10.824 17.034 18.894 1.00 77.50 176 GLY A N 1
ATOM 1320 C CA . GLY A 1 176 ? -10.402 16.144 19.986 1.00 77.50 176 GLY A CA 1
ATOM 1321 C C . GLY A 1 176 ? -8.948 15.665 19.888 1.00 77.50 176 GLY A C 1
ATOM 1322 O O . GLY A 1 176 ? -8.490 14.955 20.781 1.00 77.50 176 GLY A O 1
ATOM 1323 N N . LEU A 1 177 ? -8.198 16.075 18.855 1.00 83.44 177 LEU A N 1
ATOM 1324 C CA . LEU A 1 177 ? -6.770 15.785 18.758 1.00 83.44 177 LEU A CA 1
ATOM 1325 C C . LEU A 1 177 ? -5.956 16.750 19.632 1.00 83.44 177 LEU A C 1
ATOM 1327 O O . LEU A 1 177 ? -6.224 17.957 19.694 1.00 83.44 177 LEU A O 1
ATOM 1331 N N . ALA A 1 178 ? -4.933 16.204 20.288 1.00 88.38 178 ALA A N 1
ATOM 1332 C CA . ALA A 1 178 ? -3.904 16.975 20.973 1.00 88.38 178 ALA A CA 1
ATOM 1333 C C . ALA A 1 178 ? -3.008 17.714 19.958 1.00 88.38 178 ALA A C 1
ATOM 1335 O O . ALA A 1 178 ? -2.845 17.273 18.814 1.00 88.38 178 ALA A O 1
ATOM 1336 N N . ALA A 1 179 ? -2.413 18.838 20.364 1.00 89.44 179 ALA A N 1
ATOM 1337 C CA . ALA A 1 179 ? -1.564 19.647 19.484 1.00 89.44 179 ALA A CA 1
ATOM 1338 C C . ALA A 1 179 ? -0.343 18.856 18.977 1.00 89.44 179 ALA A C 1
ATOM 1340 O O . ALA A 1 179 ? 0.110 19.048 17.851 1.00 89.44 179 ALA A O 1
ATOM 1341 N N . GLU A 1 180 ? 0.152 17.928 19.787 1.00 92.12 180 GLU A N 1
ATOM 1342 C CA . GLU A 1 180 ? 1.267 17.037 19.495 1.00 92.12 180 GLU A CA 1
ATOM 1343 C C . GLU A 1 180 ? 0.942 16.085 18.339 1.00 92.12 180 GLU A C 1
ATOM 1345 O O . GLU A 1 180 ? 1.771 15.907 17.448 1.00 92.12 180 GLU A O 1
ATOM 1350 N N . HIS A 1 181 ? -0.283 15.549 18.280 1.00 90.94 181 HIS A N 1
ATOM 1351 C CA . HIS A 1 181 ? -0.719 14.733 17.145 1.00 90.94 181 HIS A CA 1
ATOM 1352 C C . HIS A 1 181 ? -0.761 15.549 15.854 1.00 90.94 181 HIS A C 1
ATOM 1354 O O . HIS A 1 181 ? -0.338 15.061 14.809 1.00 90.94 181 HIS A O 1
ATOM 1360 N N . LEU A 1 182 ? -1.217 16.804 15.917 1.00 91.94 182 LEU A N 1
ATOM 1361 C CA . LEU A 1 182 ? -1.250 17.680 14.746 1.00 91.94 182 LEU A CA 1
ATOM 1362 C C . LEU A 1 182 ? 0.166 17.992 14.238 1.00 91.94 182 LEU A C 1
ATOM 1364 O O . LEU A 1 182 ? 0.420 17.893 13.040 1.00 91.94 182 LEU A O 1
ATOM 1368 N N . TRP A 1 183 ? 1.095 18.317 15.140 1.00 94.69 183 TRP A N 1
ATOM 1369 C CA . TRP A 1 183 ? 2.492 18.590 14.790 1.00 94.69 183 TRP A CA 1
ATOM 1370 C C . TRP A 1 183 ? 3.218 17.359 14.248 1.00 94.69 183 TRP A C 1
ATOM 1372 O O . TRP A 1 183 ? 3.868 17.448 13.207 1.00 94.69 183 TRP A O 1
ATOM 1382 N N . GLY A 1 184 ? 3.079 16.207 14.907 1.00 94.94 184 GLY A N 1
ATOM 1383 C CA . GLY A 1 184 ? 3.668 14.954 14.435 1.00 94.94 184 GLY A CA 1
ATOM 1384 C C . GLY A 1 184 ? 3.123 14.553 13.062 1.00 94.94 184 GLY A C 1
ATOM 1385 O O . GLY A 1 184 ? 3.890 14.264 12.147 1.00 94.94 184 GLY A O 1
ATOM 1386 N N . SER A 1 185 ? 1.804 14.658 12.876 1.00 95.25 185 SER A N 1
ATOM 1387 C CA . SER A 1 185 ? 1.128 14.434 11.594 1.00 95.25 185 SER A CA 1
ATOM 1388 C C . SER A 1 185 ? 1.626 15.382 10.497 1.00 95.25 185 SER A C 1
ATOM 1390 O O . SER A 1 185 ? 1.869 14.947 9.374 1.00 95.25 185 SER A O 1
ATOM 1392 N N . ALA A 1 186 ? 1.796 16.673 10.797 1.00 96.44 186 ALA A N 1
ATOM 1393 C CA . ALA A 1 186 ? 2.304 17.653 9.838 1.00 96.44 186 ALA A CA 1
ATOM 1394 C C . ALA A 1 186 ? 3.750 17.349 9.412 1.00 96.44 186 ALA A C 1
ATOM 1396 O O . ALA A 1 186 ? 4.076 17.457 8.232 1.00 96.44 186 ALA A O 1
ATOM 1397 N N . LEU A 1 187 ? 4.608 16.918 10.343 1.00 96.88 187 LEU A N 1
ATOM 1398 C CA . LEU A 1 187 ? 5.979 16.508 10.028 1.00 96.88 187 LEU A CA 1
ATOM 1399 C C . LEU A 1 187 ? 6.020 15.267 9.131 1.00 96.88 187 LEU A C 1
ATOM 1401 O O . LEU A 1 187 ? 6.754 15.267 8.144 1.00 96.88 187 LEU A O 1
ATOM 1405 N N . ILE A 1 188 ? 5.204 14.251 9.430 1.00 96.44 188 ILE A N 1
ATOM 1406 C CA . ILE A 1 188 ? 5.079 13.042 8.599 1.00 96.44 188 ILE A CA 1
ATOM 1407 C C . ILE A 1 188 ? 4.567 13.406 7.199 1.00 96.44 188 ILE A C 1
ATOM 1409 O O . ILE A 1 188 ? 5.112 12.935 6.201 1.00 96.44 188 ILE A O 1
ATOM 1413 N N . PHE A 1 189 ? 3.567 14.288 7.108 1.00 97.56 189 PHE A N 1
ATOM 1414 C CA . PHE A 1 189 ? 3.059 14.794 5.834 1.00 97.56 189 PHE A CA 1
ATOM 1415 C C . PHE A 1 189 ? 4.168 15.474 5.020 1.00 97.56 189 PHE A C 1
ATOM 1417 O O . PHE A 1 189 ? 4.384 15.111 3.865 1.00 97.56 189 PHE A O 1
ATOM 1424 N N . CYS A 1 190 ? 4.918 16.403 5.621 1.00 97.88 190 CYS A N 1
ATOM 1425 C CA . CYS A 1 190 ? 6.034 17.075 4.954 1.00 97.88 190 CYS A CA 1
ATOM 1426 C C . CYS A 1 190 ? 7.114 16.089 4.490 1.00 97.88 190 CYS A C 1
ATOM 1428 O O . CYS A 1 190 ? 7.596 16.221 3.369 1.00 97.88 190 CYS A O 1
ATOM 1430 N N . ALA A 1 191 ? 7.453 15.084 5.305 1.00 97.12 191 ALA A N 1
ATOM 1431 C CA . ALA A 1 191 ? 8.409 14.043 4.932 1.00 97.12 191 ALA A CA 1
ATOM 1432 C C . ALA A 1 191 ? 7.954 13.269 3.682 1.00 97.12 191 ALA A C 1
ATOM 1434 O O . ALA A 1 191 ? 8.741 13.078 2.759 1.00 97.12 191 ALA A O 1
ATOM 1435 N N . CYS A 1 192 ? 6.677 12.883 3.611 1.00 96.81 192 CYS A N 1
ATOM 1436 C CA . CYS A 1 192 ? 6.127 12.176 2.451 1.00 96.81 192 CYS A CA 1
ATOM 1437 C C . CYS A 1 192 ? 6.105 13.056 1.192 1.00 96.81 192 CYS A C 1
ATOM 1439 O O . CYS A 1 192 ? 6.464 12.593 0.113 1.00 96.81 192 CYS A O 1
ATOM 1441 N N . ILE A 1 193 ? 5.719 14.332 1.315 1.00 97.19 193 ILE A N 1
ATOM 1442 C CA . ILE A 1 193 ? 5.713 15.269 0.181 1.00 97.19 193 ILE A CA 1
ATOM 1443 C C . ILE A 1 193 ? 7.134 15.525 -0.325 1.00 97.19 193 ILE A C 1
ATOM 1445 O O . ILE A 1 193 ? 7.355 15.522 -1.534 1.00 97.19 193 ILE A O 1
ATOM 1449 N N . PHE A 1 194 ? 8.103 15.701 0.576 1.00 97.31 194 PHE A N 1
ATOM 1450 C CA . PHE A 1 194 ? 9.507 15.859 0.203 1.00 97.31 194 PHE A CA 1
ATOM 1451 C C . PHE A 1 194 ? 10.069 14.610 -0.473 1.00 97.31 194 PHE A C 1
ATOM 1453 O O . PHE A 1 194 ? 10.758 14.740 -1.481 1.00 97.31 194 PHE A O 1
ATOM 1460 N N . ALA A 1 195 ? 9.703 13.415 -0.013 1.00 96.06 195 ALA A N 1
ATOM 1461 C CA . ALA A 1 195 ? 10.116 12.166 -0.647 1.00 96.06 195 ALA A CA 1
ATOM 1462 C C . ALA A 1 195 ? 9.567 12.003 -2.080 1.00 96.06 195 ALA A C 1
ATOM 1464 O O . ALA A 1 195 ? 10.180 11.327 -2.901 1.00 96.06 195 ALA A O 1
ATOM 1465 N N . LEU A 1 196 ? 8.450 12.663 -2.414 1.00 96.69 196 LEU A N 1
ATOM 1466 C CA . LEU A 1 196 ? 7.861 12.658 -3.759 1.00 96.69 196 LEU A CA 1
ATOM 1467 C C . LEU A 1 196 ? 8.403 13.746 -4.690 1.00 96.69 196 LEU A C 1
ATOM 1469 O O . LEU A 1 196 ? 8.102 13.715 -5.884 1.00 96.69 196 LEU A O 1
ATOM 1473 N N . ILE A 1 197 ? 9.200 14.696 -4.189 1.00 96.00 197 ILE A N 1
ATOM 1474 C CA . ILE A 1 197 ? 9.773 15.776 -5.006 1.00 96.00 197 ILE A CA 1
ATOM 1475 C C . ILE A 1 197 ? 10.467 15.235 -6.269 1.00 96.00 197 ILE A C 1
ATOM 1477 O O . ILE A 1 197 ? 10.146 15.737 -7.348 1.00 96.00 197 ILE A O 1
ATOM 1481 N N . PRO A 1 198 ? 11.344 14.208 -6.205 1.00 93.88 198 PRO A N 1
ATOM 1482 C CA . PRO A 1 198 ? 11.983 13.669 -7.404 1.00 93.88 198 PRO A CA 1
ATOM 1483 C C . PRO A 1 198 ? 10.966 13.154 -8.426 1.00 93.88 198 PRO A C 1
ATOM 1485 O O . PRO A 1 198 ? 11.072 13.478 -9.602 1.00 93.88 198 PRO A O 1
ATOM 1488 N N . SER A 1 199 ? 9.919 12.452 -7.974 1.00 94.44 199 SER A N 1
ATOM 1489 C CA . SER A 1 199 ? 8.848 11.962 -8.854 1.00 94.44 199 SER A CA 1
ATOM 1490 C C . SER A 1 199 ? 8.098 13.105 -9.547 1.00 94.44 199 SER A C 1
ATOM 1492 O O . SER A 1 199 ? 7.838 13.032 -10.745 1.00 94.44 199 SER A O 1
ATOM 1494 N N . PHE A 1 200 ? 7.782 14.189 -8.828 1.00 95.06 200 PHE A N 1
ATOM 1495 C CA . PHE A 1 200 ? 7.136 15.361 -9.427 1.00 95.06 200 PHE A CA 1
ATOM 1496 C C . PHE A 1 200 ? 8.028 16.056 -10.458 1.00 95.06 200 PHE A C 1
ATOM 1498 O O . PHE A 1 200 ? 7.540 16.416 -11.528 1.00 95.06 200 PHE A O 1
ATOM 1505 N N . TYR A 1 201 ? 9.320 16.227 -10.164 1.00 93.88 201 TYR A N 1
ATOM 1506 C CA . TYR A 1 201 ? 10.256 16.840 -11.108 1.00 93.88 201 TYR A CA 1
ATOM 1507 C C . TYR A 1 201 ? 10.442 15.986 -12.361 1.00 93.88 201 TYR A C 1
ATOM 1509 O O . TYR A 1 201 ? 10.349 16.533 -13.453 1.00 93.88 201 TYR A O 1
ATOM 1517 N N . THR A 1 202 ? 10.591 14.665 -12.227 1.00 91.50 202 THR A N 1
ATOM 1518 C CA . THR A 1 202 ? 10.696 13.739 -13.367 1.00 91.50 202 THR A CA 1
ATOM 1519 C C . THR A 1 202 ? 9.473 13.790 -14.287 1.00 91.50 202 THR A C 1
ATOM 1521 O O . THR A 1 202 ? 9.612 13.657 -15.498 1.00 91.50 202 THR A O 1
ATOM 1524 N N . ILE A 1 203 ? 8.267 14.003 -13.747 1.00 92.38 203 ILE A N 1
ATOM 1525 C CA . ILE A 1 203 ? 7.046 14.131 -14.564 1.00 92.38 203 ILE A CA 1
ATOM 1526 C C . ILE A 1 203 ? 7.020 15.453 -15.345 1.00 92.38 203 ILE A C 1
ATOM 1528 O O . ILE A 1 203 ? 6.497 15.496 -16.458 1.00 92.38 203 ILE A O 1
ATOM 1532 N N . ILE A 1 204 ? 7.541 16.536 -14.762 1.00 94.44 204 ILE A N 1
ATOM 1533 C CA . ILE A 1 204 ? 7.565 17.863 -15.397 1.00 94.44 204 ILE A CA 1
ATOM 1534 C C . ILE A 1 204 ? 8.683 17.944 -16.442 1.00 94.44 204 ILE A C 1
ATOM 1536 O O . ILE A 1 204 ? 8.464 18.468 -17.533 1.00 94.44 204 ILE A O 1
ATOM 1540 N N . ASP A 1 205 ? 9.865 17.443 -16.095 1.00 92.25 205 ASP A N 1
ATOM 1541 C CA . ASP A 1 205 ? 11.065 17.448 -16.922 1.00 92.25 205 ASP A CA 1
ATOM 1542 C C . ASP A 1 205 ? 11.807 16.105 -16.759 1.00 92.25 205 ASP A C 1
ATOM 1544 O O . ASP A 1 205 ? 12.577 15.926 -15.807 1.00 92.25 205 ASP A O 1
ATOM 1548 N N . PRO A 1 206 ? 11.578 15.145 -17.677 1.00 86.62 206 PRO A N 1
ATOM 1549 C CA . PRO A 1 206 ? 12.222 13.832 -17.641 1.00 86.62 206 PRO A CA 1
ATOM 1550 C C . PRO A 1 206 ? 13.755 13.894 -17.692 1.00 86.62 206 PRO A C 1
ATOM 1552 O O . PRO A 1 206 ? 14.421 12.994 -17.184 1.00 86.62 206 PRO A O 1
ATOM 1555 N N . ASP A 1 207 ? 14.321 14.965 -18.259 1.00 85.81 207 ASP A N 1
ATOM 1556 C CA . ASP A 1 207 ? 15.765 15.147 -18.416 1.00 85.81 207 ASP A CA 1
ATOM 1557 C C . ASP A 1 207 ? 16.415 15.857 -17.212 1.00 85.81 207 ASP A C 1
ATOM 1559 O O . ASP A 1 207 ? 17.636 16.035 -17.179 1.00 85.81 207 ASP A O 1
ATOM 1563 N N . PHE A 1 208 ? 15.645 16.255 -16.192 1.00 83.00 208 PHE A N 1
ATOM 1564 C CA . PHE A 1 208 ? 16.156 17.046 -15.067 1.00 83.00 208 PHE A CA 1
ATOM 1565 C C . PHE A 1 208 ? 17.280 16.340 -14.292 1.00 83.00 208 PHE A C 1
ATOM 1567 O O . PHE A 1 208 ? 18.268 16.961 -13.894 1.00 83.00 208 PHE A O 1
ATOM 1574 N N . PHE A 1 209 ? 17.165 15.022 -14.110 1.00 76.00 209 PHE A N 1
ATOM 1575 C CA . PHE A 1 209 ? 18.131 14.213 -13.362 1.00 76.00 209 PHE A CA 1
ATOM 1576 C C . PHE A 1 209 ? 19.228 13.596 -14.235 1.00 76.00 209 PHE A C 1
ATOM 1578 O O . PHE A 1 209 ? 19.857 12.641 -13.810 1.00 76.00 209 PHE A O 1
ATOM 1585 N N . ARG A 1 210 ? 19.536 14.155 -15.413 1.00 60.81 210 ARG A N 1
ATOM 1586 C CA . ARG A 1 210 ? 20.534 13.615 -16.365 1.00 60.81 210 ARG A CA 1
ATOM 1587 C C . ARG A 1 210 ? 21.960 13.425 -15.811 1.00 60.81 210 ARG A C 1
ATOM 1589 O O . ARG A 1 210 ? 22.780 12.775 -16.451 1.00 60.81 210 ARG A O 1
ATOM 1596 N N . TYR A 1 211 ? 22.274 14.016 -14.656 1.00 56.66 211 TYR A N 1
ATOM 1597 C CA . TYR A 1 211 ? 23.542 13.817 -13.935 1.00 56.66 211 TYR A CA 1
ATOM 1598 C C . TYR A 1 211 ? 23.562 12.564 -13.039 1.00 56.66 211 TYR A C 1
ATOM 1600 O O . TYR A 1 211 ? 24.620 12.207 -12.525 1.00 56.66 211 TYR A O 1
ATOM 1608 N N . ALA A 1 212 ? 22.411 11.924 -12.850 1.00 60.28 212 ALA A N 1
ATOM 1609 C CA . ALA A 1 212 ? 22.215 10.621 -12.229 1.00 60.28 212 ALA A CA 1
ATOM 1610 C C . ALA A 1 212 ? 21.551 9.678 -13.249 1.00 60.28 212 ALA A C 1
ATOM 1612 O O . ALA A 1 212 ? 21.136 10.122 -14.324 1.00 60.28 212 ALA A O 1
ATOM 1613 N N . ASP A 1 213 ? 21.444 8.386 -12.937 1.00 56.09 213 ASP A N 1
ATOM 1614 C CA . ASP A 1 213 ? 20.623 7.494 -13.754 1.00 56.09 213 ASP A CA 1
ATOM 1615 C C . ASP A 1 213 ? 19.173 8.017 -13.719 1.00 56.09 213 ASP A C 1
ATOM 1617 O O . ASP A 1 213 ? 18.624 8.226 -12.628 1.00 56.09 213 ASP A O 1
ATOM 1621 N N . PRO A 1 214 ? 18.570 8.345 -14.880 1.00 59.22 214 PRO A N 1
ATOM 1622 C CA . PRO A 1 214 ? 17.278 9.011 -14.918 1.00 59.22 214 PRO A CA 1
ATOM 1623 C C . PRO A 1 214 ? 16.238 8.123 -14.243 1.00 59.22 214 PRO A C 1
ATOM 1625 O O . PRO A 1 214 ? 16.105 6.949 -14.586 1.00 59.22 214 PRO A O 1
ATOM 1628 N N . ILE A 1 215 ? 15.489 8.694 -13.294 1.00 72.88 215 ILE A N 1
ATOM 1629 C CA . ILE A 1 215 ? 14.336 8.015 -12.699 1.00 72.88 215 ILE A CA 1
ATOM 1630 C C . ILE A 1 215 ? 13.378 7.692 -13.851 1.00 72.88 215 ILE A C 1
ATOM 1632 O O . ILE A 1 215 ? 12.886 8.628 -14.490 1.00 72.88 215 ILE A O 1
ATOM 1636 N N . PRO A 1 216 ? 13.083 6.410 -14.131 1.00 81.56 216 PRO A N 1
ATOM 1637 C CA . PRO A 1 216 ? 12.152 6.068 -15.191 1.00 81.56 216 PRO A CA 1
ATOM 1638 C C . PRO A 1 216 ? 10.798 6.722 -14.918 1.00 81.56 216 PRO A C 1
ATOM 1640 O O . PRO A 1 216 ? 10.309 6.707 -13.784 1.00 81.56 216 PRO A O 1
ATOM 1643 N N . LEU A 1 217 ? 10.145 7.255 -15.952 1.00 87.38 217 LEU A N 1
ATOM 1644 C CA . LEU A 1 217 ? 8.822 7.880 -15.823 1.00 87.38 217 LEU A CA 1
ATOM 1645 C C . LEU A 1 217 ? 7.811 6.934 -15.142 1.00 87.38 217 LEU A C 1
ATOM 1647 O O . LEU A 1 217 ? 6.965 7.366 -14.353 1.00 87.38 217 LEU A O 1
ATOM 1651 N N . ARG A 1 218 ? 7.972 5.622 -15.370 1.00 87.06 218 ARG A N 1
ATOM 1652 C CA . ARG A 1 218 ? 7.249 4.544 -14.686 1.00 87.06 218 ARG A CA 1
ATOM 1653 C C . ARG A 1 218 ? 7.355 4.641 -13.165 1.00 87.06 218 ARG A C 1
ATOM 1655 O O . ARG A 1 218 ? 6.337 4.571 -12.483 1.00 87.06 218 ARG A O 1
ATOM 1662 N N . VAL A 1 219 ? 8.555 4.830 -12.621 1.00 90.62 219 VAL A N 1
ATOM 1663 C CA . VAL A 1 219 ? 8.803 4.925 -11.171 1.00 90.62 219 VAL A CA 1
ATOM 1664 C C . VAL A 1 219 ? 8.096 6.145 -10.581 1.00 90.62 219 VAL A C 1
ATOM 1666 O O . VAL A 1 219 ? 7.473 6.048 -9.521 1.00 90.62 219 VAL A O 1
ATOM 1669 N N . ALA A 1 220 ? 8.132 7.280 -11.283 1.00 92.62 220 ALA A N 1
ATOM 1670 C CA . ALA A 1 220 ? 7.494 8.511 -10.828 1.00 92.62 220 ALA A CA 1
ATOM 1671 C C . ALA A 1 220 ? 5.964 8.369 -10.725 1.00 92.62 220 ALA A C 1
ATOM 1673 O O . ALA A 1 220 ? 5.379 8.689 -9.687 1.00 92.62 220 ALA A O 1
ATOM 1674 N N . TYR A 1 221 ? 5.310 7.823 -11.758 1.00 92.38 221 TYR A N 1
ATOM 1675 C CA . TYR A 1 221 ? 3.869 7.556 -11.709 1.00 92.38 221 TYR A CA 1
ATOM 1676 C C . TYR A 1 221 ? 3.508 6.532 -10.635 1.00 92.38 221 TYR A C 1
ATOM 1678 O O . TYR A 1 221 ? 2.562 6.753 -9.877 1.00 92.38 221 TYR A O 1
ATOM 1686 N N . ASN A 1 222 ? 4.270 5.441 -10.529 1.00 93.06 222 ASN A N 1
ATOM 1687 C CA . ASN A 1 222 ? 4.013 4.414 -9.526 1.00 93.06 222 ASN A CA 1
ATOM 1688 C C . ASN A 1 222 ? 4.162 4.951 -8.101 1.00 93.06 222 ASN A C 1
ATOM 1690 O O . ASN A 1 222 ? 3.318 4.653 -7.266 1.00 93.06 222 ASN A O 1
ATOM 1694 N N . SER A 1 223 ? 5.122 5.836 -7.834 1.00 95.00 223 SER A N 1
ATOM 1695 C CA . SER A 1 223 ? 5.267 6.485 -6.522 1.00 95.00 223 SER A CA 1
ATOM 1696 C C . SER A 1 223 ? 4.046 7.341 -6.153 1.00 95.00 223 SER A C 1
ATOM 1698 O O . SER A 1 223 ? 3.563 7.296 -5.019 1.00 95.00 223 SER A O 1
ATOM 1700 N N . LEU A 1 224 ? 3.479 8.077 -7.117 1.00 95.06 224 LEU A N 1
ATOM 1701 C CA . LEU A 1 224 ? 2.253 8.856 -6.900 1.00 95.06 224 LEU A CA 1
ATOM 1702 C C . LEU A 1 224 ? 1.020 7.965 -6.703 1.00 95.06 224 LEU A C 1
ATOM 1704 O O . LEU A 1 224 ? 0.184 8.239 -5.837 1.00 95.06 224 LEU A O 1
ATOM 1708 N N . PHE A 1 225 ? 0.896 6.885 -7.476 1.00 94.19 225 PHE A N 1
ATOM 1709 C CA . PHE A 1 225 ? -0.194 5.928 -7.299 1.00 94.19 225 PHE A CA 1
ATOM 1710 C C . PHE A 1 225 ? -0.065 5.148 -5.983 1.00 94.19 225 PHE A C 1
ATOM 1712 O O . PHE A 1 225 ? -1.082 4.922 -5.324 1.00 94.19 225 PHE A O 1
ATOM 1719 N N . PHE A 1 226 ? 1.153 4.832 -5.541 1.00 95.94 226 PHE A N 1
ATOM 1720 C CA . PHE A 1 226 ? 1.421 4.236 -4.234 1.00 95.94 226 PHE A CA 1
ATOM 1721 C C . PHE A 1 226 ? 0.937 5.159 -3.110 1.00 95.94 226 PHE A C 1
ATOM 1723 O O . PHE A 1 226 ? 0.198 4.729 -2.226 1.00 95.94 226 PHE A O 1
ATOM 1730 N N . LEU A 1 227 ? 1.251 6.461 -3.180 1.00 96.50 227 LEU A N 1
ATOM 1731 C CA . LEU A 1 227 ? 0.716 7.450 -2.237 1.00 96.50 227 LEU A CA 1
ATOM 1732 C C . LEU A 1 227 ? -0.823 7.462 -2.253 1.00 96.50 227 LEU A C 1
ATOM 1734 O O . LEU A 1 227 ? -1.458 7.526 -1.200 1.00 96.50 227 LEU A O 1
ATOM 1738 N N . SER A 1 228 ? -1.443 7.357 -3.432 1.00 95.88 228 SER A N 1
ATOM 1739 C CA . SER A 1 228 ? -2.906 7.330 -3.552 1.00 95.88 228 SER A CA 1
ATOM 1740 C C . SER A 1 228 ? -3.551 6.122 -2.858 1.00 95.88 228 SER A C 1
ATOM 1742 O O . SER A 1 228 ? -4.688 6.234 -2.398 1.00 95.88 228 SER A O 1
ATOM 1744 N N . ALA A 1 229 ? -2.824 5.008 -2.694 1.00 96.75 229 ALA A N 1
ATOM 1745 C CA . ALA A 1 229 ? -3.274 3.838 -1.936 1.00 96.75 229 ALA A CA 1
ATOM 1746 C C . ALA A 1 229 ? -3.463 4.133 -0.437 1.00 96.75 229 ALA A C 1
ATOM 1748 O O . ALA A 1 229 ? -4.275 3.495 0.236 1.00 96.75 229 ALA A O 1
ATOM 1749 N N . CYS A 1 230 ? -2.797 5.166 0.087 1.00 97.38 230 CYS A N 1
ATOM 1750 C CA . CYS A 1 230 ? -2.949 5.581 1.479 1.00 97.38 230 CYS A CA 1
ATOM 1751 C C . CYS A 1 230 ? -4.345 6.161 1.771 1.00 97.38 230 CYS A C 1
ATOM 1753 O O . CYS A 1 230 ? -4.801 6.119 2.912 1.00 97.38 230 CYS A O 1
ATOM 1755 N N . VAL A 1 231 ? -5.058 6.661 0.752 1.00 96.75 231 VAL A N 1
ATOM 1756 C CA . VAL A 1 231 ? -6.420 7.206 0.890 1.00 96.75 231 VAL A CA 1
ATOM 1757 C C . VAL A 1 231 ? -7.444 6.128 1.273 1.00 96.75 231 VAL A C 1
ATOM 1759 O O . VAL A 1 231 ? -8.087 6.286 2.314 1.00 96.75 231 VAL A O 1
ATOM 1762 N N . PRO A 1 232 ? -7.625 5.031 0.505 1.00 97.00 232 PRO A N 1
ATOM 1763 C CA . PRO A 1 232 ? -8.531 3.956 0.903 1.00 97.00 232 PRO A CA 1
ATOM 1764 C C . PRO A 1 232 ? -8.082 3.258 2.193 1.00 97.00 232 PRO A C 1
ATOM 1766 O O . PRO A 1 232 ? -8.945 2.864 2.975 1.00 97.00 232 PRO A O 1
ATOM 1769 N N . ALA A 1 233 ? -6.775 3.169 2.474 1.00 96.19 233 ALA A N 1
ATOM 1770 C CA . ALA A 1 233 ? -6.278 2.662 3.756 1.00 96.19 233 ALA A CA 1
ATOM 1771 C C . ALA A 1 233 ? -6.741 3.523 4.945 1.00 96.19 233 ALA A C 1
ATOM 1773 O O . ALA A 1 233 ? -7.335 2.996 5.886 1.00 96.19 233 ALA A O 1
ATOM 1774 N N . ALA A 1 234 ? -6.534 4.842 4.887 1.00 96.06 234 ALA A N 1
ATOM 1775 C CA . ALA A 1 234 ? -6.979 5.771 5.926 1.00 96.06 234 ALA A CA 1
ATOM 1776 C C . ALA A 1 234 ? -8.509 5.756 6.088 1.00 96.06 234 ALA A C 1
ATOM 1778 O O . ALA A 1 234 ? -9.029 5.711 7.203 1.00 96.06 234 ALA A O 1
ATOM 1779 N N . ALA A 1 235 ? -9.247 5.721 4.973 1.00 95.12 235 ALA A N 1
ATOM 1780 C CA . ALA A 1 235 ? -10.703 5.609 4.994 1.00 95.12 235 ALA A CA 1
ATOM 1781 C C . ALA A 1 235 ? -11.175 4.296 5.645 1.00 95.12 235 ALA A C 1
ATOM 1783 O O . ALA A 1 235 ? -12.109 4.319 6.445 1.00 95.12 235 ALA A O 1
ATOM 1784 N N . SER A 1 236 ? -10.522 3.168 5.346 1.00 95.06 236 SER A N 1
ATOM 1785 C CA . SER A 1 236 ? -10.818 1.867 5.960 1.00 95.06 236 SER A CA 1
ATOM 1786 C C . SER A 1 236 ? -10.583 1.885 7.471 1.00 95.06 236 SER A C 1
ATOM 1788 O O . SER A 1 236 ? -11.430 1.414 8.231 1.00 95.06 236 SER A O 1
ATOM 1790 N N . GLN A 1 237 ? -9.472 2.478 7.924 1.00 93.31 237 GLN A N 1
ATOM 1791 C CA . GLN A 1 237 ? -9.154 2.607 9.350 1.00 93.31 237 GLN A CA 1
ATOM 1792 C C . GLN A 1 237 ? -10.227 3.397 10.103 1.00 93.31 237 GLN A C 1
ATOM 1794 O O . GLN A 1 237 ? -10.761 2.908 11.099 1.00 93.31 237 GLN A O 1
ATOM 1799 N N . LEU A 1 238 ? -10.611 4.567 9.588 1.00 91.88 238 LEU A N 1
ATOM 1800 C CA . LEU A 1 238 ? -11.667 5.378 10.198 1.00 91.88 238 LEU A CA 1
ATOM 1801 C C . LEU A 1 238 ? -13.025 4.697 10.170 1.00 91.88 238 LEU A C 1
ATOM 1803 O O . LEU A 1 238 ? -13.809 4.824 11.108 1.00 91.88 238 LEU A O 1
ATOM 1807 N N . TYR A 1 239 ? -13.313 3.957 9.103 1.00 92.94 239 TYR A N 1
ATOM 1808 C CA . TYR A 1 239 ? -14.557 3.215 9.010 1.00 92.94 239 TYR A CA 1
ATOM 1809 C C . TYR A 1 239 ? -14.630 2.094 10.054 1.00 92.94 239 TYR A C 1
ATOM 1811 O O . TYR A 1 239 ? -15.669 1.923 10.691 1.00 92.94 239 TYR A O 1
ATOM 1819 N N . LYS A 1 240 ? -13.528 1.365 10.276 1.00 91.06 240 LYS A N 1
ATOM 1820 C CA . LYS A 1 240 ? -13.413 0.347 11.335 1.00 91.06 240 LYS A CA 1
ATOM 1821 C C . LYS A 1 240 ? -13.655 0.955 12.713 1.00 91.06 240 LYS A C 1
ATOM 1823 O O . LYS A 1 240 ? -14.487 0.444 13.459 1.00 91.06 240 LYS A O 1
ATOM 1828 N N . GLU A 1 241 ? -12.991 2.067 13.018 1.00 88.94 241 GLU A N 1
ATOM 1829 C CA . GLU A 1 241 ? -13.170 2.783 14.284 1.00 88.94 241 GLU A CA 1
ATOM 1830 C C . GLU A 1 241 ? -14.622 3.236 14.480 1.00 88.94 241 GLU A C 1
ATOM 1832 O O . GLU A 1 241 ? -15.233 2.946 15.509 1.00 88.94 241 GLU A O 1
ATOM 1837 N N . HIS A 1 242 ? -15.213 3.868 13.461 1.00 89.00 242 HIS A N 1
ATOM 1838 C CA . HIS A 1 242 ? -16.601 4.329 13.496 1.00 89.00 242 HIS A CA 1
ATOM 1839 C C . HIS A 1 242 ? -17.579 3.185 13.779 1.00 89.00 242 HIS A C 1
ATOM 1841 O O . HIS A 1 242 ? -18.484 3.321 14.603 1.00 89.00 242 HIS A O 1
ATOM 1847 N N . VAL A 1 243 ? -17.403 2.044 13.112 1.00 88.62 243 VAL A N 1
ATOM 1848 C CA . VAL A 1 243 ? -18.268 0.875 13.299 1.00 88.62 243 VAL A CA 1
ATOM 1849 C C . VAL A 1 243 ? -18.098 0.294 14.705 1.00 88.62 243 VAL A C 1
ATOM 1851 O O . VAL A 1 243 ? -19.100 0.052 15.378 1.00 88.62 243 VAL A O 1
ATOM 1854 N N . PHE A 1 244 ? -16.874 0.154 15.216 1.00 85.50 244 PHE A N 1
ATOM 1855 C CA . PHE A 1 244 ? -16.668 -0.328 16.587 1.00 85.50 244 PHE A CA 1
ATOM 1856 C C . PHE A 1 244 ? -17.265 0.611 17.645 1.00 85.50 244 PHE A C 1
ATOM 1858 O O . PHE A 1 244 ? -17.906 0.144 18.590 1.00 85.50 244 PHE A O 1
ATOM 1865 N N . LEU A 1 245 ? -17.153 1.929 17.454 1.00 84.75 245 LEU A N 1
ATOM 1866 C CA . LEU A 1 245 ? -17.776 2.924 18.331 1.00 84.75 245 LEU A CA 1
ATOM 1867 C C . LEU A 1 245 ? -19.309 2.871 18.286 1.00 84.75 245 LEU A C 1
ATOM 1869 O O . LEU A 1 245 ? -19.964 3.055 19.314 1.00 84.75 245 LEU A O 1
ATOM 1873 N N . GLN A 1 246 ? -19.890 2.626 17.110 1.00 86.25 246 GLN A N 1
ATOM 1874 C CA . GLN A 1 246 ? -21.337 2.621 16.920 1.00 86.25 246 GLN A CA 1
ATOM 1875 C C . GLN A 1 246 ? -22.015 1.420 17.590 1.00 86.25 246 GLN A C 1
ATOM 1877 O O . GLN A 1 246 ? -23.089 1.586 18.171 1.00 86.25 246 GLN A O 1
ATOM 1882 N N . TYR A 1 247 ? -21.410 0.231 17.526 1.00 81.94 247 TYR A N 1
ATOM 1883 C CA . TYR A 1 247 ? -22.038 -0.985 18.049 1.00 81.94 247 TYR A CA 1
ATOM 1884 C C . TYR A 1 247 ? -21.751 -1.247 19.531 1.00 81.94 247 TYR A C 1
ATOM 1886 O O . TYR A 1 247 ? -22.507 -1.999 20.135 1.00 81.94 247 TYR A O 1
ATOM 1894 N N . LYS A 1 248 ? -20.739 -0.607 20.145 1.00 75.38 248 LYS A N 1
ATOM 1895 C CA . LYS A 1 248 ? -20.416 -0.669 21.595 1.00 75.38 248 LYS A CA 1
ATOM 1896 C C . LYS A 1 248 ? -20.382 -2.080 22.214 1.00 75.38 248 LYS A C 1
ATOM 1898 O O . LYS A 1 248 ? -20.458 -2.222 23.432 1.00 75.38 248 LYS A O 1
ATOM 1903 N N . GLN A 1 249 ? -20.290 -3.123 21.399 1.00 69.62 249 GLN A N 1
ATOM 1904 C CA . GLN A 1 249 ? -20.312 -4.508 21.844 1.00 69.62 249 GLN A CA 1
ATOM 1905 C C . GLN A 1 249 ? -18.894 -5.078 21.818 1.00 69.62 249 GLN A C 1
ATOM 1907 O O . GLN A 1 249 ? -18.115 -4.725 20.928 1.00 69.62 249 GLN A O 1
ATOM 1912 N N . PRO A 1 250 ? -18.545 -5.973 22.760 1.00 73.25 250 PRO A N 1
ATOM 1913 C CA . PRO A 1 250 ? -17.313 -6.739 22.679 1.00 73.25 250 PRO A CA 1
ATOM 1914 C C . PRO A 1 250 ? -17.418 -7.682 21.479 1.00 73.25 250 PRO A C 1
ATOM 1916 O O . PRO A 1 250 ? -17.988 -8.771 21.555 1.00 73.25 250 PRO A O 1
ATOM 1919 N N . VAL A 1 251 ? -16.909 -7.240 20.333 1.00 76.75 251 VAL A N 1
ATOM 1920 C CA . VAL A 1 251 ? -16.910 -8.066 19.134 1.00 76.75 251 VAL A CA 1
ATOM 1921 C C . VAL A 1 251 ? -15.790 -9.093 19.250 1.00 76.75 251 VAL A C 1
ATOM 1923 O O . VAL A 1 251 ? -14.651 -8.764 19.575 1.00 76.75 251 VAL A O 1
ATOM 1926 N N . ASN A 1 252 ? -16.100 -10.358 18.967 1.00 83.69 252 ASN A N 1
ATOM 1927 C CA . ASN A 1 252 ? -15.075 -11.392 18.894 1.00 83.69 252 ASN A CA 1
ATOM 1928 C C . ASN A 1 252 ? -14.138 -11.099 17.708 1.00 83.69 252 ASN A C 1
ATOM 1930 O O . ASN A 1 252 ? -14.503 -11.320 16.549 1.00 83.69 252 ASN A O 1
ATOM 1934 N N . VAL A 1 253 ? -12.932 -10.619 18.020 1.00 80.94 253 VAL A N 1
ATOM 1935 C CA . VAL A 1 253 ? -11.907 -10.190 17.055 1.00 80.94 253 VAL A CA 1
ATOM 1936 C C . VAL A 1 253 ? -11.596 -11.287 16.035 1.00 80.94 253 VAL A C 1
ATOM 1938 O O . VAL A 1 253 ? -11.511 -11.012 14.842 1.00 80.94 253 VAL A O 1
ATOM 1941 N N . HIS A 1 254 ? -11.528 -12.551 16.462 1.00 84.81 254 HIS A N 1
ATOM 1942 C CA . HIS A 1 254 ? -11.235 -13.669 15.562 1.00 84.81 254 HIS A CA 1
ATOM 1943 C C . HIS A 1 254 ? -12.332 -13.888 14.519 1.00 84.81 254 HIS A C 1
ATOM 1945 O O . HIS A 1 254 ? -12.029 -14.153 13.357 1.00 84.81 254 HIS A O 1
ATOM 1951 N N . LYS A 1 255 ? -13.609 -13.749 14.904 1.00 86.50 255 LYS A N 1
ATOM 1952 C CA . LYS A 1 255 ? -14.730 -13.897 13.963 1.00 86.50 255 LYS A CA 1
ATOM 1953 C C . LYS A 1 255 ? -14.755 -12.765 12.940 1.00 86.50 255 LYS A C 1
ATOM 1955 O O . LYS A 1 255 ? -14.993 -13.029 11.764 1.00 86.50 255 LYS A O 1
ATOM 1960 N N . VAL A 1 256 ? -14.491 -11.529 13.370 1.00 86.12 256 VAL A N 1
ATOM 1961 C CA . VAL A 1 256 ? -14.398 -10.377 12.457 1.00 86.12 256 VAL A CA 1
ATOM 1962 C C . VAL A 1 256 ? -13.219 -10.530 11.515 1.00 86.12 256 VAL A C 1
ATOM 1964 O O . VAL A 1 256 ? -13.405 -10.375 10.316 1.00 86.12 256 VAL A O 1
ATOM 1967 N N . ASN A 1 257 ? -12.041 -10.897 12.023 1.00 86.56 257 ASN A N 1
ATOM 1968 C CA . ASN A 1 257 ? -10.854 -11.097 11.194 1.00 86.56 257 ASN A CA 1
ATOM 1969 C C . ASN A 1 257 ? -11.059 -12.221 10.173 1.00 86.56 257 ASN A C 1
ATOM 1971 O O . ASN A 1 257 ? -10.679 -12.064 9.014 1.00 86.56 257 ASN A O 1
ATOM 1975 N N . LEU A 1 258 ? -11.712 -13.323 10.561 1.00 87.25 258 LEU A N 1
ATOM 1976 C CA . LEU A 1 258 ? -12.077 -14.396 9.636 1.00 87.25 258 LEU A CA 1
ATOM 1977 C C . LEU A 1 258 ? -13.035 -13.890 8.549 1.00 87.25 258 LEU A C 1
ATOM 1979 O O . LEU A 1 258 ? -12.779 -14.096 7.366 1.00 87.25 258 LEU A O 1
ATOM 1983 N N . LEU A 1 259 ? -14.116 -13.207 8.937 1.00 90.00 259 LEU A N 1
ATOM 1984 C CA . LEU A 1 259 ? -15.111 -12.690 7.995 1.00 90.00 259 LEU A CA 1
ATOM 1985 C C . LEU A 1 259 ? -14.501 -11.654 7.040 1.00 90.00 259 LEU A C 1
ATOM 1987 O O . LEU A 1 259 ? -14.740 -11.711 5.835 1.00 90.00 259 LEU A O 1
ATOM 1991 N N . LEU A 1 260 ? -13.677 -10.749 7.568 1.00 90.81 260 LEU A N 1
ATOM 1992 C CA . LEU A 1 260 ? -12.932 -9.758 6.798 1.00 90.81 260 LEU A CA 1
ATOM 1993 C C . LEU A 1 260 ? -12.004 -10.444 5.788 1.00 90.81 260 LEU A C 1
ATOM 1995 O O . LEU A 1 260 ? -12.029 -10.080 4.618 1.00 90.81 260 LEU A O 1
ATOM 1999 N N . SER A 1 261 ? -11.264 -11.475 6.206 1.00 90.38 261 SER A N 1
ATOM 2000 C CA . SER A 1 261 ? -10.359 -12.234 5.328 1.00 90.38 261 SER A CA 1
ATOM 2001 C C . SER A 1 261 ? -11.110 -12.951 4.202 1.00 90.38 261 SER A C 1
ATOM 2003 O O . SER A 1 261 ? -10.660 -12.944 3.059 1.00 90.38 261 SER A O 1
ATOM 2005 N N . VAL A 1 262 ? -12.285 -13.525 4.491 1.00 92.44 262 VAL A N 1
ATOM 2006 C CA . VAL A 1 262 ? -13.140 -14.156 3.471 1.00 92.44 262 VAL A CA 1
ATOM 2007 C C . VAL A 1 262 ? -13.602 -13.126 2.438 1.00 92.44 262 VAL A C 1
ATOM 2009 O O . VAL A 1 262 ? -13.479 -13.368 1.238 1.00 92.44 262 VAL A O 1
ATOM 2012 N N . PHE A 1 263 ? -14.084 -11.958 2.874 1.00 94.88 263 PHE A N 1
ATOM 2013 C CA . PHE A 1 263 ? -14.468 -10.893 1.944 1.00 94.88 263 PHE A CA 1
ATOM 2014 C C . PHE A 1 263 ? -13.281 -10.358 1.145 1.00 94.88 263 PHE A C 1
ATOM 2016 O O . PHE A 1 263 ? -13.409 -10.160 -0.061 1.00 94.88 2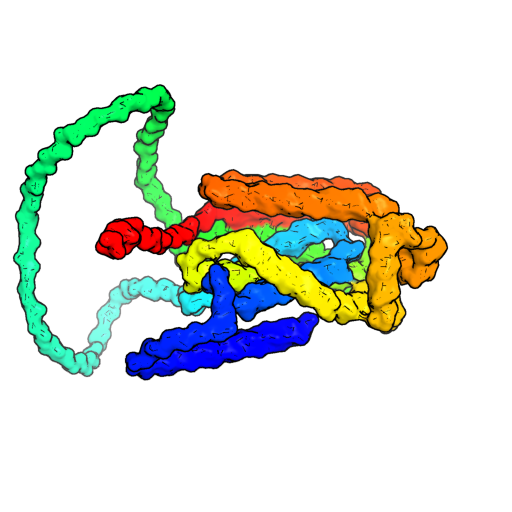63 PHE A O 1
ATOM 2023 N N . GLN A 1 264 ? -12.129 -10.156 1.787 1.00 95.00 264 GLN A N 1
ATOM 2024 C CA . GLN A 1 264 ? -10.910 -9.722 1.111 1.00 95.00 264 GLN A CA 1
ATOM 2025 C C . GLN A 1 264 ? -10.503 -10.728 0.030 1.00 95.00 264 GLN A C 1
ATOM 2027 O O . GLN A 1 264 ? -10.247 -10.320 -1.096 1.00 95.00 264 GLN A O 1
ATOM 2032 N N . PHE A 1 265 ? -10.537 -12.032 0.316 1.00 93.12 265 PHE A N 1
ATOM 2033 C CA . PHE A 1 265 ? -10.248 -13.076 -0.669 1.00 93.12 265 PHE A CA 1
ATOM 2034 C C . PHE A 1 265 ? -11.200 -13.027 -1.874 1.00 93.12 265 PHE A C 1
ATOM 2036 O O . PHE A 1 265 ? -10.753 -13.077 -3.022 1.00 93.12 265 PHE A O 1
ATOM 2043 N N . VAL A 1 266 ? -12.507 -12.875 -1.631 1.00 94.38 266 VAL A N 1
ATOM 2044 C CA . VAL A 1 266 ? -13.510 -12.752 -2.702 1.00 94.38 266 VAL A CA 1
ATOM 2045 C C . VAL A 1 266 ? -13.266 -11.497 -3.541 1.00 94.38 266 VAL A C 1
ATOM 2047 O O . VAL A 1 266 ? -13.220 -11.581 -4.767 1.00 94.38 266 VAL A O 1
ATOM 2050 N N . PHE A 1 267 ? -13.073 -10.336 -2.911 1.00 95.88 267 PHE A N 1
ATOM 2051 C CA . PHE A 1 267 ? -12.839 -9.087 -3.638 1.00 95.88 267 PHE A CA 1
ATOM 2052 C C . PHE A 1 267 ? -11.516 -9.090 -4.396 1.00 95.88 267 PHE A C 1
ATOM 2054 O O . PHE A 1 267 ? -11.491 -8.613 -5.525 1.00 95.88 267 PHE A O 1
ATOM 2061 N N . VAL A 1 268 ? -10.446 -9.647 -3.823 1.00 94.88 268 VAL A N 1
ATOM 2062 C CA . VAL A 1 268 ? -9.168 -9.847 -4.518 1.00 94.88 268 VAL A CA 1
ATOM 2063 C C . VAL A 1 268 ? -9.399 -10.697 -5.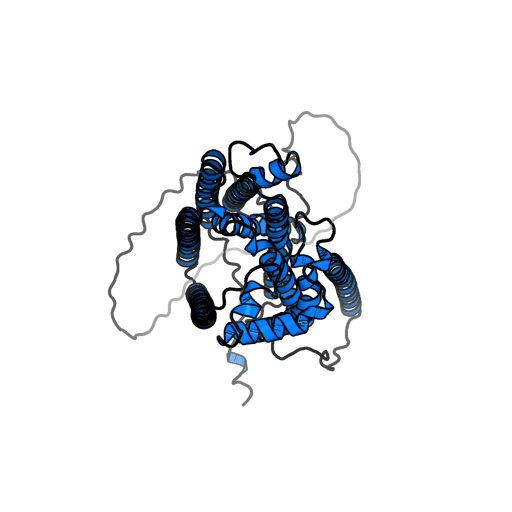759 1.00 94.88 268 VAL A C 1
ATOM 2065 O O . VAL A 1 268 ? -9.102 -10.239 -6.852 1.00 94.88 268 VAL A O 1
ATOM 2068 N N . SER A 1 269 ? -10.040 -11.859 -5.621 1.00 92.75 269 SER A N 1
ATOM 2069 C CA . SER A 1 269 ? -10.301 -12.770 -6.745 1.00 92.75 269 SER A CA 1
ATOM 2070 C C . SER A 1 269 ? -11.084 -12.103 -7.884 1.00 92.75 269 SER A C 1
ATOM 2072 O O . SER A 1 269 ? -10.803 -12.338 -9.055 1.00 92.75 269 SER A O 1
ATOM 2074 N N . VAL A 1 270 ? -12.051 -11.241 -7.550 1.00 93.38 270 VAL A N 1
ATOM 2075 C CA . VAL A 1 270 ? -12.861 -10.505 -8.535 1.00 93.38 270 VAL A CA 1
ATOM 2076 C C . VAL A 1 270 ? -12.098 -9.329 -9.154 1.00 93.38 270 VAL A C 1
ATOM 2078 O O . VAL A 1 270 ? -12.267 -9.047 -10.339 1.00 93.38 270 VAL A O 1
ATOM 2081 N N . LEU A 1 271 ? -11.280 -8.618 -8.375 1.00 93.06 271 LEU A N 1
ATOM 2082 C CA . LEU A 1 271 ? -10.560 -7.428 -8.834 1.00 93.06 271 LEU A CA 1
ATOM 2083 C C . LEU A 1 271 ? -9.239 -7.755 -9.541 1.00 93.06 271 LEU A C 1
ATOM 2085 O O . LEU A 1 271 ? -8.801 -6.950 -10.362 1.00 93.06 271 LEU A O 1
ATOM 2089 N N . SER A 1 272 ? -8.628 -8.913 -9.284 1.00 93.12 272 SER A N 1
ATOM 2090 C CA . SER A 1 272 ? -7.336 -9.311 -9.857 1.00 93.12 272 SER A CA 1
ATOM 2091 C C . SER A 1 272 ? -7.281 -9.246 -11.392 1.00 93.12 272 SER A C 1
ATOM 2093 O O . SER A 1 272 ? -6.350 -8.613 -11.889 1.00 93.12 272 SER A O 1
ATOM 2095 N N . PRO A 1 273 ? -8.258 -9.765 -12.171 1.00 92.25 273 PRO A N 1
ATOM 2096 C CA . PRO A 1 273 ? -8.219 -9.656 -13.635 1.00 92.25 273 PRO A CA 1
ATOM 2097 C C . PRO A 1 273 ? -8.266 -8.207 -14.138 1.00 92.25 273 PRO A C 1
ATOM 2099 O O . PRO A 1 273 ? -7.643 -7.861 -15.140 1.00 92.25 273 PRO A O 1
ATOM 2102 N N . LEU A 1 274 ? -8.999 -7.339 -13.430 1.00 89.38 274 LEU A N 1
ATOM 2103 C CA . LEU A 1 274 ? -9.111 -5.921 -13.773 1.00 89.38 274 LEU A CA 1
ATOM 2104 C C . LEU A 1 274 ? -7.803 -5.182 -13.481 1.00 89.38 274 LEU A C 1
ATOM 2106 O O . LEU A 1 274 ? -7.374 -4.330 -14.256 1.00 89.38 274 LEU A O 1
ATOM 2110 N N . VAL A 1 275 ? -7.170 -5.529 -12.364 1.00 91.75 275 VAL A N 1
ATOM 2111 C CA . VAL A 1 275 ? -5.900 -4.959 -11.918 1.00 91.75 275 VAL A CA 1
ATOM 2112 C C . VAL A 1 275 ? -4.732 -5.439 -12.777 1.00 91.75 275 VAL A C 1
ATOM 2114 O O . VAL A 1 275 ? -3.826 -4.655 -13.024 1.00 91.75 275 VAL A O 1
ATOM 2117 N N . PHE A 1 276 ? -4.773 -6.663 -13.304 1.00 92.31 276 PHE A N 1
ATOM 2118 C CA . PHE A 1 276 ? -3.703 -7.232 -14.130 1.00 92.31 276 PHE A CA 1
ATOM 2119 C C . PHE A 1 276 ? -3.311 -6.325 -15.307 1.00 92.31 276 PHE A C 1
ATOM 2121 O O . PHE A 1 276 ? -2.143 -5.995 -15.476 1.00 92.31 276 PHE A O 1
ATOM 2128 N N . THR A 1 277 ? -4.298 -5.793 -16.034 1.00 91.56 277 THR A N 1
ATOM 2129 C CA . THR A 1 277 ? -4.048 -4.870 -17.162 1.00 91.56 277 THR A CA 1
ATOM 2130 C C . THR A 1 277 ? -3.354 -3.567 -16.767 1.00 91.56 277 THR A C 1
ATOM 2132 O O . THR A 1 277 ? -2.696 -2.937 -17.592 1.00 91.56 277 THR A O 1
ATOM 2135 N N . LEU A 1 278 ? -3.488 -3.149 -15.506 1.00 91.12 278 LEU A N 1
ATOM 2136 C CA . LEU A 1 278 ? -2.904 -1.912 -15.001 1.00 91.12 278 LEU A CA 1
ATOM 2137 C C . LEU A 1 278 ? -1.423 -2.064 -14.630 1.00 91.12 278 LEU A C 1
ATOM 2139 O O . LEU A 1 278 ? -0.782 -1.047 -14.388 1.00 91.12 278 LEU A O 1
ATOM 2143 N N . GLN A 1 279 ? -0.857 -3.277 -14.612 1.00 89.94 279 GLN A N 1
ATOM 2144 C CA . GLN A 1 279 ? 0.569 -3.487 -14.307 1.00 89.94 279 GLN A CA 1
ATOM 2145 C C . GLN A 1 279 ? 1.495 -2.804 -15.324 1.00 89.94 279 GLN A C 1
ATOM 2147 O O . GLN A 1 279 ? 2.564 -2.309 -14.969 1.00 89.94 279 GLN A O 1
ATOM 2152 N N . GLY A 1 280 ? 1.058 -2.698 -16.582 1.00 87.00 280 GLY A N 1
ATOM 2153 C CA . GLY A 1 280 ? 1.795 -1.986 -17.629 1.00 87.00 280 GLY A CA 1
ATOM 2154 C C . GLY A 1 280 ? 1.789 -0.465 -17.467 1.00 87.00 280 GLY A C 1
ATOM 2155 O O . GLY A 1 280 ? 2.524 0.226 -18.167 1.00 87.00 280 GLY A O 1
ATOM 2156 N N . LEU A 1 281 ? 0.974 0.092 -16.563 1.00 86.31 281 LEU A N 1
ATOM 2157 C CA . LEU A 1 281 ? 0.803 1.536 -16.450 1.00 86.31 281 LEU A CA 1
ATOM 2158 C C . LEU A 1 281 ? 2.142 2.238 -16.168 1.00 86.31 281 LEU A C 1
ATOM 2160 O O . LEU A 1 281 ? 2.855 1.928 -15.213 1.00 86.31 281 LEU A O 1
ATOM 2164 N N . GLY A 1 282 ? 2.468 3.213 -17.017 1.00 78.06 282 GLY A N 1
ATOM 2165 C CA . GLY A 1 282 ? 3.717 3.966 -16.942 1.00 78.06 282 GLY A CA 1
ATOM 2166 C C . GLY A 1 282 ? 4.895 3.338 -17.691 1.00 78.06 282 GLY A C 1
ATOM 2167 O O . GLY A 1 282 ? 5.985 3.893 -17.602 1.00 78.06 282 GLY A O 1
ATOM 2168 N N . SER A 1 283 ? 4.717 2.227 -18.420 1.00 85.50 283 SER A N 1
ATOM 2169 C CA . SER A 1 283 ? 5.728 1.754 -19.377 1.00 85.50 283 SER A CA 1
ATOM 2170 C C . SER A 1 283 ? 6.006 2.811 -20.452 1.00 85.50 283 SER A C 1
ATOM 2172 O O . SER A 1 283 ? 5.113 3.577 -20.816 1.00 85.50 283 SER A O 1
ATOM 2174 N N . GLU A 1 284 ? 7.225 2.829 -20.990 1.00 81.94 284 GLU A N 1
ATOM 2175 C CA . GLU A 1 284 ? 7.602 3.737 -22.087 1.00 81.94 284 GLU A CA 1
ATOM 2176 C C . GLU A 1 284 ? 6.823 3.449 -23.379 1.00 81.94 284 GLU A C 1
ATOM 2178 O O . GLU A 1 284 ? 6.596 4.346 -24.194 1.00 81.94 284 GLU A O 1
ATOM 2183 N N . ASP A 1 285 ? 6.349 2.213 -23.539 1.00 82.06 285 ASP A N 1
ATOM 2184 C CA . ASP A 1 285 ? 5.537 1.816 -24.677 1.00 82.06 285 ASP A CA 1
ATOM 2185 C C . ASP A 1 285 ? 4.180 2.529 -24.680 1.00 82.06 285 ASP A C 1
ATOM 2187 O O . ASP A 1 285 ? 3.395 2.456 -23.730 1.00 82.06 285 ASP A O 1
ATOM 2191 N N . ALA A 1 286 ? 3.850 3.156 -25.815 1.00 79.12 286 ALA A N 1
ATOM 2192 C CA . ALA A 1 286 ? 2.581 3.859 -26.029 1.00 79.12 286 ALA A CA 1
ATOM 2193 C C . ALA A 1 286 ? 1.337 2.953 -25.886 1.00 79.12 286 ALA A C 1
ATOM 2195 O O . ALA A 1 286 ? 0.211 3.447 -25.804 1.00 79.12 286 ALA A O 1
ATOM 2196 N N . ILE A 1 287 ? 1.533 1.632 -25.861 1.00 89.12 287 ILE A N 1
ATOM 2197 C CA . ILE A 1 287 ? 0.489 0.608 -25.816 1.00 89.12 287 ILE A CA 1
ATOM 2198 C C . ILE A 1 287 ? 0.667 -0.269 -24.563 1.00 89.12 287 ILE A C 1
ATOM 2200 O O . ILE A 1 287 ? 0.699 -1.490 -24.623 1.00 89.12 287 ILE A O 1
ATOM 2204 N N . TRP A 1 288 ? 0.772 0.349 -23.387 1.00 87.25 288 TRP A N 1
ATOM 2205 C CA . TRP A 1 288 ? 0.947 -0.358 -22.108 1.00 87.25 288 TRP A CA 1
ATOM 2206 C C . TRP A 1 288 ? -0.099 -1.456 -21.828 1.00 87.25 288 TRP A C 1
ATOM 2208 O O . TRP A 1 288 ? 0.191 -2.444 -21.158 1.00 87.25 288 TRP A O 1
ATOM 2218 N N . TYR A 1 289 ? -1.318 -1.318 -22.359 1.00 88.12 289 TYR A N 1
ATOM 2219 C CA . TYR A 1 289 ? -2.397 -2.292 -22.166 1.00 88.12 289 TYR A CA 1
ATOM 2220 C C . TYR A 1 289 ? -2.195 -3.601 -22.947 1.00 88.12 289 TYR A C 1
ATOM 2222 O O . TYR A 1 289 ? -2.906 -4.569 -22.679 1.00 88.12 289 TYR A O 1
ATOM 2230 N N . THR A 1 290 ? -1.259 -3.655 -23.905 1.00 91.81 290 THR A N 1
ATOM 2231 C CA . THR A 1 290 ? -0.906 -4.904 -24.601 1.00 91.81 290 THR A CA 1
ATOM 2232 C C . THR A 1 290 ? 0.176 -5.705 -23.891 1.00 91.81 290 THR A C 1
ATOM 2234 O O . THR A 1 290 ? 0.345 -6.866 -24.237 1.00 91.81 290 THR A O 1
ATOM 2237 N N . LEU A 1 291 ? 0.888 -5.131 -22.910 1.00 90.94 291 LEU A N 1
ATOM 2238 C CA . LEU A 1 291 ? 1.895 -5.876 -22.140 1.00 90.94 291 LEU A CA 1
ATOM 2239 C C . LEU A 1 291 ? 1.251 -6.927 -21.224 1.00 90.94 291 LEU A C 1
ATOM 2241 O O . LEU A 1 291 ? 1.814 -7.997 -21.037 1.00 90.94 291 LEU A O 1
ATOM 2245 N N . TYR A 1 292 ? 0.071 -6.627 -20.674 1.00 92.06 292 TYR A N 1
ATOM 2246 C CA . TYR A 1 292 ? -0.640 -7.500 -19.733 1.00 92.06 292 TYR A CA 1
ATOM 2247 C C . TYR A 1 292 ? -2.115 -7.634 -20.139 1.00 92.06 292 TYR A C 1
ATOM 2249 O O . TYR A 1 292 ? -3.000 -7.054 -19.500 1.00 92.06 292 TYR A O 1
ATOM 2257 N N . PRO A 1 293 ? -2.423 -8.334 -21.244 1.00 93.38 293 PRO A N 1
ATOM 2258 C CA . PRO A 1 293 ? -3.796 -8.472 -21.705 1.00 93.38 293 PRO A CA 1
ATOM 2259 C C . PRO A 1 293 ? -4.622 -9.291 -20.703 1.00 93.38 293 PRO A C 1
ATOM 2261 O O . PRO A 1 293 ? -4.220 -10.355 -20.242 1.00 93.38 293 PRO A O 1
ATOM 2264 N N . SER A 1 294 ? -5.830 -8.817 -20.381 1.00 91.50 294 SER A N 1
ATOM 2265 C CA . SER A 1 294 ? -6.717 -9.508 -19.423 1.00 91.50 294 SER A CA 1
ATOM 2266 C C . SER A 1 294 ? -7.097 -10.941 -19.823 1.00 91.50 294 SER A C 1
ATOM 2268 O O . SER A 1 294 ? -7.473 -11.723 -18.952 1.00 91.50 294 SER A O 1
ATOM 2270 N N . SER A 1 295 ? -6.992 -11.295 -21.112 1.00 93.19 295 SER A N 1
ATOM 2271 C CA . SER A 1 295 ? -7.216 -12.658 -21.612 1.00 93.19 295 SER A CA 1
ATOM 2272 C C . SER A 1 295 ? -6.245 -13.672 -21.019 1.00 93.19 295 SER A C 1
ATOM 2274 O O . SER A 1 295 ? -6.625 -14.821 -20.814 1.00 93.19 295 SER A O 1
ATOM 2276 N N . ASP A 1 296 ? -5.035 -13.230 -20.686 1.00 94.81 296 ASP A N 1
ATOM 2277 C CA . ASP A 1 296 ? -3.932 -14.108 -20.301 1.00 94.81 296 ASP A CA 1
ATOM 2278 C C . ASP A 1 296 ? -3.830 -14.210 -18.772 1.00 94.81 296 ASP A C 1
ATOM 2280 O O . ASP A 1 296 ? -2.936 -14.862 -18.235 1.00 94.81 296 ASP A O 1
ATOM 2284 N N . PHE A 1 297 ? -4.763 -13.587 -18.040 1.00 94.94 297 PHE A N 1
ATOM 2285 C CA . PHE A 1 297 ? -4.780 -13.581 -16.578 1.00 94.94 297 PHE A CA 1
ATOM 2286 C C . PHE A 1 297 ? -4.822 -14.996 -15.992 1.00 94.94 297 PHE A C 1
ATOM 2288 O O . PHE A 1 297 ? -4.103 -15.290 -15.041 1.00 94.94 297 PHE A O 1
ATOM 2295 N N . SER A 1 298 ? -5.660 -15.884 -16.538 1.00 95.75 298 SER A N 1
ATOM 2296 C CA . SER A 1 298 ? -5.771 -17.251 -16.020 1.00 95.75 298 SER A CA 1
ATOM 2297 C C . SER A 1 298 ? -4.502 -18.063 -16.252 1.00 95.75 298 SER A C 1
ATOM 2299 O O . SER A 1 298 ? -4.141 -18.862 -15.395 1.00 95.75 298 SER A O 1
ATOM 2301 N N . GLU A 1 299 ? -3.830 -17.851 -17.385 1.00 96.38 299 GLU A N 1
ATOM 2302 C CA . GLU A 1 299 ? -2.555 -18.503 -17.691 1.00 96.38 299 GLU A CA 1
ATOM 2303 C C . GLU A 1 299 ? -1.457 -17.995 -16.752 1.00 96.38 299 GLU A C 1
ATOM 2305 O O . GLU A 1 299 ? -0.845 -18.795 -16.054 1.00 96.38 299 GLU A O 1
ATOM 2310 N N . ASN A 1 300 ? -1.333 -16.672 -16.598 1.00 94.50 300 ASN A N 1
ATOM 2311 C C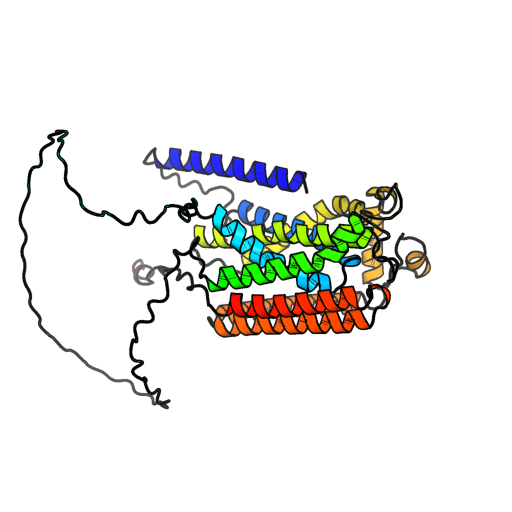A . ASN A 1 300 ? -0.437 -16.046 -15.620 1.00 94.50 300 ASN A CA 1
ATOM 2312 C C . ASN A 1 300 ? -0.689 -16.539 -14.188 1.00 94.50 300 ASN A C 1
ATOM 2314 O O . ASN A 1 300 ? 0.245 -16.725 -13.412 1.00 94.50 300 ASN A O 1
ATOM 2318 N N . PHE A 1 301 ? -1.952 -16.746 -13.808 1.00 95.38 301 PHE A N 1
ATOM 2319 C CA . PHE A 1 301 ? -2.297 -17.256 -12.485 1.00 95.38 301 PHE A CA 1
ATOM 2320 C C . PHE A 1 301 ? -1.835 -18.706 -12.287 1.00 95.38 301 PHE A C 1
ATOM 2322 O O . PHE A 1 301 ? -1.264 -19.031 -11.245 1.00 95.38 301 PHE A O 1
ATOM 2329 N N . VAL A 1 302 ? -2.068 -19.575 -13.276 1.00 97.19 302 VAL A N 1
ATOM 2330 C CA . VAL A 1 302 ? -1.625 -20.978 -13.234 1.00 97.19 302 VAL A CA 1
ATOM 2331 C C . VAL A 1 302 ? -0.103 -21.056 -13.215 1.00 97.19 302 VAL A C 1
ATOM 2333 O O . VAL A 1 302 ? 0.455 -21.771 -12.388 1.00 97.19 302 VAL A O 1
ATOM 2336 N N . ASP A 1 303 ? 0.571 -20.270 -14.044 1.00 97.12 303 ASP A N 1
ATOM 2337 C CA . ASP A 1 303 ? 2.028 -20.249 -14.110 1.00 97.12 303 ASP A CA 1
ATOM 2338 C C . ASP A 1 303 ? 2.650 -19.628 -12.860 1.00 97.12 303 ASP A C 1
ATOM 2340 O O . ASP A 1 303 ? 3.679 -20.103 -12.390 1.00 97.12 303 ASP A O 1
ATOM 2344 N N . GLY A 1 304 ? 1.995 -18.640 -12.246 1.00 95.06 304 GLY A N 1
ATOM 2345 C CA . GLY A 1 304 ? 2.371 -18.119 -10.933 1.00 95.06 304 GLY A CA 1
ATOM 2346 C C . GLY A 1 304 ? 2.283 -19.183 -9.834 1.00 95.06 304 GLY A C 1
ATOM 2347 O O . GLY A 1 304 ? 3.165 -19.257 -8.978 1.00 95.06 304 GLY A O 1
ATOM 2348 N N . LEU A 1 305 ? 1.270 -20.059 -9.872 1.00 96.88 305 LEU A N 1
ATOM 2349 C CA . LEU A 1 305 ? 1.191 -21.218 -8.973 1.00 96.88 305 LEU A CA 1
ATOM 2350 C C . LEU A 1 305 ? 2.271 -22.258 -9.286 1.00 96.88 305 LEU A C 1
ATOM 2352 O O . LEU A 1 305 ? 2.881 -22.793 -8.361 1.00 96.88 305 LEU A O 1
ATOM 2356 N N . SER A 1 306 ? 2.545 -22.527 -10.562 1.00 97.75 306 SER A N 1
ATOM 2357 C CA . SER A 1 306 ? 3.647 -23.402 -10.972 1.00 97.75 306 SER A CA 1
ATOM 2358 C C . SER A 1 306 ? 4.983 -22.857 -10.469 1.00 97.75 306 SER A C 1
ATOM 2360 O O . SER A 1 306 ? 5.735 -23.585 -9.830 1.00 97.75 306 SER A O 1
ATOM 2362 N N . CYS A 1 307 ? 5.239 -21.561 -10.639 1.00 96.81 307 CYS A N 1
ATOM 2363 C CA . CYS A 1 307 ? 6.415 -20.861 -10.130 1.00 96.81 307 CYS A CA 1
ATOM 2364 C C . CYS A 1 307 ? 6.522 -20.962 -8.602 1.00 96.81 307 CYS A C 1
ATOM 2366 O O . CYS A 1 307 ? 7.578 -21.303 -8.070 1.00 96.81 307 CYS A O 1
ATOM 2368 N N . PHE A 1 308 ? 5.407 -20.775 -7.886 1.00 96.69 308 PHE A N 1
ATOM 2369 C CA . PHE A 1 308 ? 5.341 -20.944 -6.434 1.00 96.69 308 PHE A CA 1
ATOM 2370 C C . PHE A 1 308 ? 5.751 -22.352 -5.981 1.00 96.69 308 PHE A C 1
ATOM 2372 O O . PHE A 1 308 ? 6.395 -22.490 -4.946 1.00 96.69 308 PHE A O 1
ATOM 2379 N N . PHE A 1 309 ? 5.421 -23.396 -6.745 1.00 97.25 309 PHE A N 1
ATOM 2380 C CA . PHE A 1 309 ? 5.815 -24.778 -6.450 1.00 97.25 309 PHE A CA 1
ATOM 2381 C C . PHE A 1 309 ? 7.133 -25.218 -7.104 1.00 97.25 309 PHE A C 1
ATOM 2383 O O . PHE A 1 309 ? 7.471 -26.397 -6.996 1.00 97.25 309 PHE A O 1
ATOM 2390 N N . TRP A 1 310 ? 7.888 -24.311 -7.736 1.00 96.69 310 TRP A N 1
ATOM 2391 C CA . TRP A 1 310 ? 9.087 -24.647 -8.519 1.00 96.69 310 TRP A CA 1
ATOM 2392 C C . TRP A 1 310 ? 8.794 -25.639 -9.663 1.00 96.69 310 TRP A C 1
ATOM 2394 O O . TRP A 1 310 ? 9.495 -26.620 -9.871 1.00 96.69 310 TRP A O 1
ATOM 2404 N N . LEU A 1 311 ? 7.692 -25.457 -10.382 1.00 97.62 311 LEU A N 1
ATOM 2405 C CA . LEU A 1 311 ? 7.284 -26.326 -11.494 1.00 97.62 311 LEU A CA 1
ATOM 2406 C C . LEU A 1 311 ? 7.315 -25.617 -12.852 1.00 97.62 311 LEU A C 1
ATOM 2408 O O . LEU A 1 311 ? 7.008 -26.252 -13.854 1.00 97.62 311 LEU A O 1
ATOM 2412 N N . LEU A 1 312 ? 7.623 -24.317 -12.886 1.00 97.25 312 LEU A N 1
ATOM 2413 C CA . LEU A 1 312 ? 7.662 -23.534 -14.120 1.00 97.25 312 LEU A CA 1
ATOM 2414 C C . LEU A 1 312 ? 9.031 -23.677 -14.796 1.00 97.25 312 LEU A C 1
ATOM 2416 O O . LEU A 1 312 ? 10.055 -23.457 -14.149 1.00 97.25 312 LEU A O 1
ATOM 2420 N N . ASP A 1 313 ? 9.035 -24.016 -16.083 1.00 97.31 313 ASP A N 1
ATOM 2421 C CA . ASP A 1 313 ? 10.264 -24.205 -16.855 1.00 97.31 313 ASP A CA 1
ATOM 2422 C C . ASP A 1 313 ? 11.064 -22.895 -16.982 1.00 97.31 313 ASP A C 1
ATOM 2424 O O . ASP A 1 313 ? 10.500 -21.805 -17.105 1.00 97.31 313 ASP A O 1
ATOM 2428 N N . ASP A 1 314 ? 12.396 -22.997 -16.972 1.00 96.81 314 ASP A N 1
ATOM 2429 C CA . ASP A 1 314 ? 13.295 -21.833 -17.029 1.00 96.81 314 ASP A CA 1
ATOM 2430 C C . ASP A 1 314 ? 13.143 -21.033 -18.341 1.00 96.81 314 ASP A C 1
ATOM 2432 O O . ASP A 1 314 ? 13.285 -19.812 -18.351 1.00 96.81 314 ASP A O 1
ATOM 2436 N N . GLU A 1 315 ? 12.801 -21.699 -19.451 1.00 97.25 315 GLU A N 1
ATOM 2437 C CA . GLU A 1 315 ? 12.550 -21.041 -20.744 1.00 97.25 315 GLU A CA 1
ATOM 2438 C C . GLU A 1 315 ? 11.320 -20.120 -20.684 1.00 97.25 315 GLU A C 1
ATOM 2440 O O . GLU A 1 315 ? 11.362 -18.981 -21.168 1.00 97.25 315 GLU A O 1
ATOM 2445 N N . ASP A 1 316 ? 10.253 -20.576 -20.022 1.00 96.56 316 ASP A N 1
ATOM 2446 C CA . ASP A 1 316 ? 9.038 -19.789 -19.816 1.00 96.56 316 ASP A CA 1
ATOM 2447 C C . ASP A 1 316 ? 9.303 -18.612 -18.866 1.00 96.56 316 ASP A C 1
ATOM 2449 O O . ASP A 1 316 ? 8.824 -17.503 -19.107 1.00 96.56 316 ASP A O 1
ATOM 2453 N N . GLN A 1 317 ? 10.121 -18.811 -17.827 1.00 95.31 317 GLN A N 1
ATOM 2454 C CA . GLN A 1 317 ? 10.518 -17.742 -16.903 1.00 95.31 317 GLN A CA 1
ATOM 2455 C C . GLN A 1 317 ? 11.240 -16.581 -17.610 1.00 95.31 317 GLN A C 1
ATOM 2457 O O . GLN A 1 317 ? 11.046 -15.417 -17.242 1.00 95.31 317 GLN A O 1
ATOM 2462 N N . GLU A 1 318 ? 12.059 -16.877 -18.625 1.00 95.69 318 GLU A N 1
ATOM 2463 C CA . GLU A 1 318 ? 12.856 -15.870 -19.333 1.00 95.69 318 GLU A CA 1
ATOM 2464 C C . GLU A 1 318 ? 12.138 -15.194 -20.505 1.00 95.69 318 GLU A C 1
ATOM 2466 O O . GLU A 1 318 ? 12.431 -14.030 -20.790 1.00 95.69 318 GLU A O 1
ATOM 2471 N N . THR A 1 319 ? 11.259 -15.911 -21.212 1.00 96.06 319 THR A N 1
ATOM 2472 C CA . THR A 1 319 ? 10.760 -15.472 -22.530 1.00 96.06 319 THR A CA 1
ATOM 2473 C C . THR A 1 319 ? 9.261 -15.210 -22.592 1.00 96.06 319 THR A C 1
ATOM 2475 O O . THR A 1 319 ? 8.823 -14.428 -23.438 1.00 96.06 319 THR A O 1
ATOM 2478 N N . LYS A 1 320 ? 8.468 -15.834 -21.714 1.00 95.19 320 LYS A N 1
ATOM 2479 C CA . LYS A 1 320 ? 7.002 -15.785 -21.794 1.00 95.19 320 LYS A CA 1
ATOM 2480 C C . LYS A 1 320 ? 6.423 -14.453 -21.321 1.00 95.19 320 LYS A C 1
ATOM 2482 O O . LYS A 1 320 ? 5.372 -14.033 -21.800 1.00 95.19 320 LYS A O 1
ATOM 2487 N N . TYR A 1 321 ? 7.109 -13.783 -20.398 1.00 92.62 321 TYR A N 1
ATOM 2488 C CA . TYR A 1 321 ? 6.618 -12.585 -19.723 1.00 92.62 321 TYR A CA 1
ATOM 2489 C C . TYR A 1 321 ? 7.406 -11.331 -20.115 1.00 92.62 321 TYR A C 1
ATOM 2491 O O . TYR A 1 321 ? 8.610 -11.422 -20.360 1.00 92.62 321 TYR A O 1
ATOM 2499 N N . PRO A 1 322 ? 6.773 -10.138 -20.111 1.00 90.12 322 PRO A N 1
ATOM 2500 C CA . PRO A 1 322 ? 7.487 -8.875 -20.325 1.00 90.12 322 PRO A CA 1
ATOM 2501 C C . PRO A 1 322 ? 8.606 -8.635 -19.302 1.00 90.12 322 PRO A C 1
ATOM 2503 O O . PRO A 1 322 ? 9.595 -7.968 -19.599 1.00 90.12 322 PRO A O 1
ATOM 2506 N N . GLU A 1 323 ? 8.444 -9.179 -18.095 1.00 88.06 323 GLU A N 1
ATOM 2507 C CA . GLU A 1 323 ? 9.414 -9.104 -17.009 1.00 88.06 323 GLU A CA 1
ATOM 2508 C C . GLU A 1 323 ? 9.828 -10.516 -16.612 1.00 88.06 323 GLU A C 1
ATOM 2510 O O . GLU A 1 323 ? 8.976 -11.383 -16.425 1.00 88.06 323 GLU A O 1
ATOM 2515 N N . LYS A 1 324 ? 11.141 -10.741 -16.492 1.00 90.50 324 LYS A N 1
ATOM 2516 C CA . LYS A 1 324 ? 11.688 -12.055 -16.149 1.00 90.50 324 LYS A CA 1
ATOM 2517 C C . LYS A 1 324 ? 11.145 -12.511 -14.800 1.00 90.50 324 LYS A C 1
ATOM 2519 O O . LYS A 1 324 ? 11.334 -11.824 -13.793 1.00 90.50 324 LYS A O 1
ATOM 2524 N N . ALA A 1 325 ? 10.512 -13.677 -14.779 1.00 92.19 325 ALA A N 1
ATOM 2525 C CA . ALA A 1 325 ? 10.098 -14.305 -13.538 1.00 92.19 325 ALA A CA 1
ATOM 2526 C C . ALA A 1 325 ? 11.315 -14.973 -12.886 1.00 92.19 325 ALA A C 1
ATOM 2528 O O . ALA A 1 325 ? 12.126 -15.593 -13.566 1.00 92.19 325 ALA A O 1
ATOM 2529 N N . SER A 1 326 ? 11.452 -14.842 -11.568 1.00 93.19 326 SER A N 1
ATOM 2530 C CA . SER A 1 326 ? 12.426 -15.611 -10.793 1.00 93.19 326 SER A CA 1
ATOM 2531 C C . SER A 1 326 ? 11.658 -16.440 -9.779 1.00 93.19 326 SER A C 1
ATOM 2533 O O . SER A 1 326 ? 11.102 -15.900 -8.820 1.00 93.19 326 SER A O 1
ATOM 2535 N N . CYS A 1 327 ? 11.585 -17.748 -10.021 1.00 95.94 327 CYS A N 1
ATOM 2536 C CA . CYS A 1 327 ? 10.903 -18.685 -9.125 1.00 95.94 327 CYS A CA 1
ATOM 2537 C C . CYS A 1 327 ? 11.780 -19.119 -7.940 1.00 95.94 327 CYS A C 1
ATOM 2539 O O . CYS A 1 327 ? 11.326 -19.823 -7.029 1.00 95.94 327 CYS A O 1
ATOM 2541 N N . ASP A 1 328 ? 13.017 -18.623 -7.907 1.00 95.75 328 ASP A N 1
ATOM 2542 C CA . ASP A 1 328 ? 14.002 -18.950 -6.898 1.00 95.75 328 ASP A CA 1
ATOM 2543 C C . ASP A 1 328 ? 13.538 -18.538 -5.495 1.00 95.75 328 ASP A C 1
ATOM 2545 O O . ASP A 1 328 ? 13.264 -17.373 -5.216 1.00 95.75 328 ASP A O 1
ATOM 2549 N N . TRP A 1 329 ? 13.462 -19.503 -4.573 1.00 96.06 329 TRP A N 1
ATOM 2550 C CA . TRP A 1 329 ? 13.088 -19.290 -3.166 1.00 96.06 329 TRP A CA 1
ATOM 2551 C C . TRP A 1 329 ? 11.685 -18.708 -2.924 1.00 96.06 329 TRP A C 1
ATOM 2553 O O . TRP A 1 329 ? 11.361 -18.374 -1.782 1.00 96.06 329 TRP A O 1
ATOM 2563 N N . VAL A 1 330 ? 10.810 -18.651 -3.933 1.00 95.25 330 VAL A N 1
ATOM 2564 C CA . VAL A 1 330 ? 9.475 -18.041 -3.802 1.00 95.25 330 VAL A CA 1
ATOM 2565 C C . VAL A 1 330 ? 8.641 -18.710 -2.703 1.00 95.25 330 VAL A C 1
ATOM 2567 O O . VAL A 1 330 ? 8.076 -18.018 -1.851 1.00 95.25 330 VAL A O 1
ATOM 2570 N N . LEU A 1 331 ? 8.608 -20.047 -2.655 1.00 95.06 331 LEU A N 1
ATOM 2571 C CA . LEU A 1 331 ? 7.897 -20.807 -1.618 1.00 95.06 331 LEU A CA 1
ATOM 2572 C C . LEU A 1 331 ? 8.381 -20.483 -0.190 1.00 95.06 331 LEU A C 1
ATOM 2574 O O . LEU A 1 331 ? 7.567 -20.030 0.623 1.00 95.06 331 LEU A O 1
ATOM 2578 N N . PRO A 1 332 ? 9.669 -20.693 0.167 1.00 96.31 332 PRO A N 1
ATOM 2579 C CA . PRO A 1 332 ? 10.141 -20.412 1.519 1.00 96.31 332 PRO A CA 1
ATOM 2580 C C . PRO A 1 332 ? 10.048 -18.926 1.880 1.00 96.31 332 PRO A C 1
ATOM 2582 O O . PRO A 1 332 ? 9.738 -18.620 3.033 1.00 96.31 332 PRO A O 1
ATOM 2585 N N . LEU A 1 333 ? 10.248 -18.005 0.929 1.00 93.81 333 LEU A N 1
ATOM 2586 C CA . LEU A 1 333 ? 10.069 -16.568 1.162 1.00 93.81 333 LEU A CA 1
ATOM 2587 C C . LEU A 1 333 ? 8.616 -16.238 1.502 1.00 93.81 333 LEU A C 1
ATOM 2589 O O . LEU A 1 333 ? 8.361 -15.554 2.493 1.00 93.81 333 LEU A O 1
ATOM 2593 N N . THR A 1 334 ? 7.659 -16.781 0.750 1.00 92.88 334 THR A N 1
ATOM 2594 C CA . THR A 1 334 ? 6.228 -16.544 0.979 1.00 92.88 334 THR A CA 1
ATOM 2595 C C . THR A 1 334 ? 5.759 -17.150 2.300 1.00 92.88 334 THR A C 1
ATOM 2597 O O . THR A 1 334 ? 5.048 -16.493 3.059 1.00 92.88 334 THR A O 1
ATOM 2600 N N . ILE A 1 335 ? 6.190 -18.373 2.630 1.00 93.44 335 ILE A N 1
ATOM 2601 C CA . ILE A 1 335 ? 5.884 -19.007 3.922 1.00 93.44 335 ILE A CA 1
ATOM 2602 C C . ILE A 1 335 ? 6.475 -18.186 5.071 1.00 93.44 335 ILE A C 1
ATOM 2604 O O . ILE A 1 335 ? 5.778 -17.900 6.044 1.00 93.44 335 ILE A O 1
ATOM 2608 N N . THR A 1 336 ? 7.737 -17.767 4.954 1.00 94.69 336 THR A N 1
ATOM 2609 C CA . THR A 1 336 ? 8.395 -16.930 5.967 1.00 94.69 336 THR A CA 1
ATOM 2610 C C . THR A 1 336 ? 7.655 -15.609 6.137 1.00 94.69 336 THR A C 1
ATOM 2612 O O . THR A 1 336 ? 7.382 -15.198 7.262 1.00 94.69 336 THR A O 1
ATOM 2615 N N . HIS A 1 337 ? 7.256 -14.973 5.036 1.00 91.00 337 HIS A N 1
ATOM 2616 C CA . HIS A 1 337 ? 6.482 -13.739 5.058 1.00 91.00 337 HIS A CA 1
ATOM 2617 C C . HIS A 1 337 ? 5.121 -13.921 5.748 1.00 91.00 337 HIS A C 1
ATOM 2619 O O . HIS A 1 337 ? 4.777 -13.140 6.636 1.00 91.00 337 HIS A O 1
ATOM 2625 N N . ALA A 1 338 ? 4.383 -14.985 5.421 1.00 90.31 338 ALA A N 1
ATOM 2626 C CA . ALA A 1 338 ? 3.108 -15.306 6.058 1.00 90.31 338 ALA A CA 1
ATOM 2627 C C . ALA A 1 338 ? 3.266 -15.549 7.569 1.00 90.31 338 ALA A C 1
ATOM 2629 O O . ALA A 1 338 ? 2.495 -15.013 8.367 1.00 90.31 338 ALA A O 1
ATOM 2630 N N . ILE A 1 339 ? 4.299 -16.293 7.978 1.00 92.38 339 ILE A N 1
ATOM 2631 C CA . ILE A 1 339 ? 4.626 -16.509 9.394 1.00 92.38 339 ILE A CA 1
ATOM 2632 C C . ILE A 1 339 ? 4.945 -15.177 10.077 1.00 92.38 339 ILE A C 1
ATOM 2634 O O . ILE A 1 339 ? 4.409 -14.910 11.150 1.00 92.38 339 ILE A O 1
ATOM 2638 N N . CYS A 1 340 ? 5.759 -14.315 9.462 1.00 91.69 340 CYS A N 1
ATOM 2639 C CA . CYS A 1 340 ? 6.075 -12.993 9.999 1.00 91.69 340 CYS A CA 1
ATOM 2640 C C . CYS A 1 340 ? 4.817 -12.137 10.198 1.00 91.69 340 CYS A C 1
ATOM 2642 O O . CYS A 1 340 ? 4.660 -11.550 11.267 1.00 91.69 340 CYS A O 1
ATOM 2644 N N . ILE A 1 341 ? 3.892 -12.106 9.232 1.00 88.12 341 ILE A N 1
ATOM 2645 C CA . ILE A 1 341 ? 2.618 -11.378 9.365 1.00 88.12 341 ILE A CA 1
ATOM 2646 C C . ILE A 1 341 ? 1.797 -11.924 10.538 1.00 88.12 341 ILE A C 1
ATOM 2648 O O . ILE A 1 341 ? 1.305 -11.146 11.354 1.00 88.12 341 ILE A O 1
ATOM 2652 N N . ILE A 1 342 ? 1.680 -13.249 10.666 1.00 85.38 342 ILE A N 1
ATOM 2653 C CA . ILE A 1 342 ? 0.950 -13.885 11.773 1.00 85.38 342 ILE A CA 1
ATOM 2654 C C . ILE A 1 342 ? 1.612 -13.551 13.119 1.00 85.38 342 ILE A C 1
ATOM 2656 O O . ILE A 1 342 ? 0.927 -13.198 14.080 1.00 85.38 342 ILE A O 1
ATOM 2660 N N . LEU A 1 343 ? 2.942 -13.619 13.206 1.00 88.06 343 LEU A N 1
ATOM 2661 C CA . LEU A 1 343 ? 3.687 -13.291 14.422 1.00 88.06 343 LEU A CA 1
ATOM 2662 C C . LEU A 1 343 ? 3.523 -11.820 14.811 1.00 88.06 343 LEU A C 1
ATOM 2664 O O . LEU A 1 343 ? 3.273 -11.529 15.978 1.00 88.06 343 LEU A O 1
ATOM 2668 N N . VAL A 1 344 ? 3.594 -10.897 13.851 1.00 85.81 344 VAL A N 1
ATOM 2669 C CA . VAL A 1 344 ? 3.352 -9.470 14.102 1.00 85.81 344 VAL A CA 1
ATOM 2670 C C . VAL A 1 344 ? 1.910 -9.241 14.550 1.00 85.81 344 VAL A C 1
ATOM 2672 O O . VAL A 1 344 ? 1.700 -8.567 15.555 1.00 85.81 344 VAL A O 1
ATOM 2675 N N . GLY A 1 345 ? 0.924 -9.849 13.884 1.00 84.12 345 GLY A N 1
ATOM 2676 C CA . GLY A 1 345 ? -0.486 -9.752 14.273 1.00 84.12 345 GLY A CA 1
ATOM 2677 C C . GLY A 1 345 ? -0.728 -10.244 15.701 1.00 84.12 345 GLY A C 1
ATOM 2678 O O . GLY A 1 345 ? -1.273 -9.519 16.526 1.00 84.12 345 GLY A O 1
ATOM 2679 N N . THR A 1 346 ? -0.223 -11.432 16.040 1.00 84.81 346 THR A N 1
ATOM 2680 C CA . THR A 1 346 ? -0.347 -11.985 17.401 1.00 84.81 346 THR A CA 1
ATOM 2681 C C . THR A 1 346 ? 0.404 -11.168 18.455 1.00 84.81 346 THR A C 1
ATOM 2683 O O . THR A 1 346 ? -0.058 -11.071 19.594 1.00 84.81 346 THR A O 1
ATOM 2686 N N . ALA A 1 347 ? 1.544 -10.564 18.105 1.00 86.00 347 ALA A N 1
ATOM 2687 C CA . ALA A 1 347 ? 2.271 -9.665 18.993 1.00 86.00 347 ALA A CA 1
ATOM 2688 C C . ALA A 1 347 ? 1.473 -8.382 19.261 1.00 86.00 347 ALA A C 1
ATOM 2690 O O . ALA A 1 347 ? 1.333 -7.994 20.421 1.00 86.00 347 ALA A O 1
ATOM 2691 N N . VAL A 1 348 ? 0.909 -7.761 18.219 1.00 82.94 348 VAL A N 1
ATOM 2692 C CA . VAL A 1 348 ? 0.051 -6.573 18.341 1.00 82.94 348 VAL A CA 1
ATOM 2693 C C . VAL A 1 348 ? -1.177 -6.887 19.192 1.00 82.94 348 VAL A C 1
ATOM 2695 O O . VAL A 1 348 ? -1.430 -6.166 20.155 1.00 82.94 348 VAL A O 1
ATOM 2698 N N . ASP A 1 349 ? -1.872 -7.993 18.923 1.00 80.44 349 ASP A N 1
ATOM 2699 C CA . ASP A 1 349 ? -3.046 -8.416 19.696 1.00 80.44 349 ASP A CA 1
ATOM 2700 C C . ASP A 1 349 ? -2.707 -8.599 21.181 1.00 80.44 349 ASP A C 1
ATOM 2702 O O . ASP A 1 349 ? -3.416 -8.096 22.055 1.00 80.44 349 ASP A O 1
ATOM 2706 N N . LYS A 1 350 ? -1.583 -9.261 21.491 1.00 83.44 350 LYS A N 1
ATOM 2707 C CA . LYS A 1 350 ? -1.128 -9.439 22.877 1.00 83.44 350 LYS A CA 1
ATOM 2708 C C . LYS A 1 350 ? -0.797 -8.115 23.551 1.00 83.44 350 LYS A C 1
ATOM 2710 O O . LYS A 1 350 ? -1.203 -7.904 24.691 1.00 83.44 350 LYS A O 1
ATOM 2715 N N . ILE A 1 351 ? -0.091 -7.225 22.861 1.00 82.44 351 ILE A N 1
ATOM 2716 C CA . ILE A 1 351 ? 0.285 -5.914 23.393 1.00 82.44 351 ILE A CA 1
ATOM 2717 C C . ILE A 1 351 ? -0.963 -5.066 23.682 1.00 82.44 351 ILE A C 1
ATOM 2719 O O . ILE A 1 351 ? -1.063 -4.476 24.759 1.00 82.44 351 ILE A O 1
ATOM 2723 N N . VAL A 1 352 ? -1.927 -5.049 22.758 1.00 78.88 352 VAL A N 1
ATOM 2724 C CA . VAL A 1 352 ? -3.208 -4.349 22.929 1.00 78.88 352 VAL A CA 1
ATOM 2725 C C . VAL A 1 352 ? -3.997 -4.960 24.089 1.00 78.88 352 VAL A C 1
ATOM 2727 O O . VAL A 1 352 ? -4.469 -4.227 24.955 1.00 78.88 352 VAL A O 1
ATOM 2730 N N . SER A 1 353 ? -4.068 -6.292 24.179 1.00 77.81 353 SER A N 1
ATOM 2731 C CA . SER A 1 353 ? -4.776 -6.987 25.266 1.00 77.81 353 SER A CA 1
ATOM 2732 C C . SER A 1 353 ? -4.160 -6.763 26.651 1.00 77.81 353 SER A C 1
ATOM 2734 O O . SER A 1 353 ? -4.868 -6.800 27.652 1.00 77.81 353 SER A O 1
ATOM 2736 N N . ALA A 1 354 ? -2.853 -6.491 26.721 1.00 83.38 354 ALA A N 1
ATOM 2737 C CA . ALA A 1 354 ? -2.156 -6.199 27.969 1.00 83.38 354 ALA A CA 1
ATOM 2738 C C . ALA A 1 354 ? -2.424 -4.774 28.493 1.00 83.38 354 ALA A C 1
ATOM 2740 O O . ALA A 1 354 ? -1.907 -4.414 29.550 1.00 83.38 354 ALA A O 1
ATOM 2741 N N . GLY A 1 355 ? -3.167 -3.941 27.750 1.00 80.38 355 GLY A N 1
ATOM 2742 C CA . GLY A 1 355 ? -3.456 -2.551 28.121 1.00 80.38 355 GLY A CA 1
ATOM 2743 C C . GLY A 1 355 ? -2.209 -1.665 28.201 1.00 80.38 355 GLY A C 1
ATOM 2744 O O . GLY A 1 355 ? -2.233 -0.592 28.796 1.00 80.38 355 GLY A O 1
ATOM 2745 N N . SER A 1 356 ? -1.080 -2.106 27.634 1.00 81.31 356 SER A N 1
ATOM 2746 C CA . SER A 1 356 ? 0.193 -1.393 27.739 1.00 81.31 356 SER A CA 1
ATOM 2747 C C . SER A 1 356 ? 0.419 -0.485 26.534 1.00 81.31 356 SER A C 1
ATOM 2749 O O . SER A 1 356 ? 1.359 -0.663 25.759 1.00 81.31 356 SER A O 1
ATOM 2751 N N . THR A 1 357 ? -0.436 0.527 26.387 1.00 76.19 357 THR A N 1
ATOM 2752 C CA . THR A 1 357 ? -0.387 1.495 25.276 1.00 76.19 357 THR A CA 1
ATOM 2753 C C . THR A 1 357 ? 0.987 2.152 25.124 1.00 76.19 357 THR A C 1
ATOM 2755 O O . THR A 1 357 ? 1.492 2.313 24.012 1.00 76.19 357 THR A O 1
ATOM 2758 N N . LYS A 1 358 ? 1.675 2.429 26.240 1.00 80.44 358 LYS A N 1
ATOM 2759 C CA . LYS A 1 358 ? 3.053 2.956 26.239 1.00 80.44 358 LYS A CA 1
ATOM 2760 C C . LYS A 1 358 ? 4.059 2.024 25.554 1.00 80.44 358 LYS A C 1
ATOM 2762 O O . LYS A 1 358 ? 4.962 2.513 24.872 1.00 80.44 358 LYS A O 1
ATOM 2767 N N . ILE A 1 359 ? 3.938 0.708 25.744 1.00 83.31 359 ILE A N 1
ATOM 2768 C CA . ILE A 1 359 ? 4.826 -0.274 25.106 1.00 83.31 359 ILE A CA 1
ATOM 2769 C C . ILE A 1 359 ? 4.500 -0.368 23.616 1.00 83.31 359 ILE A C 1
ATOM 2771 O O . ILE A 1 359 ? 5.425 -0.360 22.805 1.00 83.31 359 ILE A O 1
ATOM 2775 N N . THR A 1 360 ? 3.215 -0.354 23.250 1.00 82.06 360 THR A N 1
ATOM 2776 C CA . THR A 1 360 ? 2.763 -0.352 21.851 1.00 82.06 360 THR A CA 1
ATOM 2777 C C . THR A 1 360 ? 3.395 0.786 21.061 1.00 82.06 360 THR A C 1
ATOM 2779 O O . THR A 1 360 ? 3.990 0.553 20.014 1.00 82.06 360 THR A O 1
ATOM 2782 N N . HIS A 1 361 ? 3.341 2.011 21.587 1.00 81.50 361 HIS A N 1
ATOM 2783 C CA . HIS A 1 361 ? 3.875 3.191 20.904 1.00 81.50 361 HIS A CA 1
ATOM 2784 C C . HIS A 1 361 ? 5.388 3.118 20.674 1.00 81.50 361 HIS A C 1
ATOM 2786 O O . HIS A 1 361 ? 5.868 3.426 19.582 1.00 81.50 361 HIS A O 1
ATOM 2792 N N . ARG A 1 362 ? 6.149 2.664 21.678 1.00 84.44 362 ARG A N 1
ATOM 2793 C CA . ARG A 1 362 ? 7.601 2.478 21.542 1.00 84.44 362 ARG A CA 1
ATOM 2794 C C . ARG A 1 362 ? 7.942 1.357 20.567 1.00 84.44 362 ARG A C 1
ATOM 2796 O O . ARG A 1 362 ? 8.870 1.514 19.782 1.00 84.44 362 ARG A O 1
ATOM 2803 N N . GLY A 1 363 ? 7.183 0.261 20.599 1.00 86.56 363 GLY A N 1
ATOM 2804 C CA . GLY A 1 363 ? 7.337 -0.860 19.676 1.00 86.56 363 GLY A CA 1
ATOM 2805 C C . GLY A 1 363 ? 7.073 -0.458 18.227 1.00 86.56 363 GLY A C 1
ATOM 2806 O O . GLY A 1 363 ? 7.883 -0.772 17.362 1.00 86.56 363 GLY A O 1
ATOM 2807 N N . ILE A 1 364 ? 5.998 0.298 17.972 1.00 84.56 364 ILE A N 1
ATOM 2808 C CA . ILE A 1 364 ? 5.665 0.816 16.636 1.00 84.56 364 ILE A CA 1
ATOM 2809 C C . ILE A 1 364 ? 6.783 1.729 16.126 1.00 84.56 364 ILE A C 1
ATOM 2811 O O . ILE A 1 364 ? 7.294 1.505 15.034 1.00 84.56 364 ILE A O 1
ATOM 2815 N N . SER A 1 365 ? 7.214 2.709 16.926 1.00 84.06 365 SER A N 1
ATOM 2816 C CA . SER A 1 365 ? 8.287 3.630 16.527 1.00 84.06 365 SER A CA 1
ATOM 2817 C C . SER A 1 365 ? 9.605 2.894 16.246 1.00 84.06 365 SER A C 1
ATOM 2819 O O . SER A 1 365 ? 10.204 3.078 15.188 1.00 84.06 365 SER A O 1
ATOM 2821 N N . ALA A 1 366 ? 10.021 1.982 17.133 1.00 88.31 366 ALA A N 1
ATOM 2822 C CA . ALA A 1 366 ? 11.220 1.170 16.929 1.00 88.31 366 ALA A CA 1
ATOM 2823 C C . ALA A 1 366 ? 11.116 0.273 15.684 1.00 88.31 366 ALA A C 1
ATOM 2825 O O . ALA A 1 366 ? 12.090 0.140 14.945 1.00 88.31 366 ALA A O 1
ATOM 2826 N N . GLY A 1 367 ? 9.940 -0.308 15.430 1.00 87.38 367 GLY A N 1
ATOM 2827 C CA . GLY A 1 367 ? 9.665 -1.111 14.241 1.00 87.38 367 GLY A CA 1
ATOM 2828 C C . GLY A 1 367 ? 9.775 -0.301 12.951 1.00 87.38 367 GLY A C 1
ATOM 2829 O O . GLY A 1 367 ? 10.411 -0.761 12.009 1.00 87.38 367 GLY A O 1
ATOM 2830 N N . ILE A 1 368 ? 9.235 0.923 12.928 1.00 84.50 368 ILE A N 1
ATOM 2831 C CA . ILE A 1 368 ? 9.370 1.845 11.790 1.00 84.50 368 ILE A CA 1
ATOM 2832 C C . ILE A 1 368 ? 10.845 2.185 11.562 1.00 84.50 368 ILE A C 1
ATOM 2834 O O . ILE A 1 368 ? 11.328 2.038 10.445 1.00 84.50 368 ILE A O 1
ATOM 2838 N N . ILE A 1 369 ? 11.585 2.573 12.607 1.00 85.00 369 ILE A N 1
ATOM 2839 C CA . ILE A 1 369 ? 13.017 2.896 12.493 1.00 85.00 369 ILE A CA 1
ATOM 2840 C C . ILE A 1 369 ? 13.796 1.701 11.931 1.00 85.00 369 ILE A C 1
ATOM 2842 O O . ILE A 1 369 ? 14.571 1.863 10.990 1.00 85.00 369 ILE A O 1
ATOM 2846 N N . LEU A 1 370 ? 13.575 0.500 12.474 1.00 90.44 370 LEU A N 1
ATOM 2847 C CA . LEU A 1 370 ? 14.256 -0.714 12.028 1.00 90.44 370 LEU A CA 1
ATOM 2848 C C . LEU A 1 370 ? 13.903 -1.066 10.578 1.00 90.44 370 LEU A C 1
ATOM 2850 O O . LEU A 1 370 ? 14.795 -1.418 9.812 1.00 90.44 370 LEU A O 1
ATOM 2854 N N . ALA A 1 371 ? 12.629 -0.943 10.196 1.00 87.94 371 ALA A N 1
ATOM 2855 C CA . ALA A 1 371 ? 12.175 -1.189 8.833 1.00 87.94 371 ALA A CA 1
ATOM 2856 C C . ALA A 1 371 ? 12.816 -0.207 7.849 1.00 87.94 371 ALA A C 1
ATOM 2858 O O . ALA A 1 371 ? 13.348 -0.634 6.830 1.00 87.94 371 ALA A O 1
ATOM 2859 N N . VAL A 1 372 ? 12.832 1.090 8.169 1.00 83.25 372 VAL A N 1
ATOM 2860 C CA . VAL A 1 372 ? 13.437 2.096 7.292 1.00 83.25 372 VAL A CA 1
ATOM 2861 C C . VAL A 1 372 ? 14.948 1.883 7.174 1.00 83.25 372 VAL A C 1
ATOM 2863 O O . VAL A 1 372 ? 15.471 1.897 6.067 1.00 83.25 372 VAL A O 1
ATOM 2866 N N . VAL A 1 373 ? 15.662 1.648 8.281 1.00 86.94 373 VAL A N 1
ATOM 2867 C CA . VAL A 1 373 ? 17.112 1.383 8.242 1.00 86.94 373 VAL A CA 1
ATOM 2868 C C . VAL A 1 373 ? 17.412 0.101 7.464 1.00 86.94 373 VAL A C 1
ATOM 2870 O O . VAL A 1 373 ? 18.338 0.083 6.658 1.00 86.94 373 VAL A O 1
ATOM 2873 N N . GLY A 1 374 ? 16.621 -0.955 7.666 1.00 91.31 374 GLY A N 1
ATOM 2874 C CA . GLY A 1 374 ? 16.746 -2.207 6.924 1.00 91.31 374 GLY A CA 1
ATOM 2875 C C . GLY A 1 374 ? 16.540 -2.018 5.421 1.00 91.31 374 GLY A C 1
ATOM 2876 O O . GLY A 1 374 ? 17.361 -2.492 4.640 1.00 91.31 374 GLY A O 1
ATOM 2877 N N . MET A 1 375 ? 15.503 -1.274 5.021 1.00 89.75 375 MET A N 1
ATOM 2878 C CA . MET A 1 375 ? 15.241 -0.966 3.611 1.00 89.75 375 MET A CA 1
ATOM 2879 C C . MET A 1 375 ? 16.295 -0.038 3.007 1.00 89.75 375 MET A C 1
ATOM 2881 O O . MET A 1 375 ? 16.706 -0.263 1.879 1.00 89.75 375 MET A O 1
ATOM 2885 N N . ALA A 1 376 ? 16.820 0.926 3.763 1.00 87.38 376 ALA A N 1
ATOM 2886 C CA . ALA A 1 376 ? 17.914 1.774 3.295 1.00 87.38 376 ALA A CA 1
ATOM 2887 C C . ALA A 1 376 ? 19.195 0.961 3.050 1.00 87.38 376 ALA A C 1
ATOM 2889 O O . ALA A 1 376 ? 19.861 1.138 2.033 1.00 87.38 376 ALA A O 1
ATOM 2890 N N . ILE A 1 377 ? 19.530 0.029 3.952 1.00 90.62 377 ILE A N 1
ATOM 2891 C CA . ILE A 1 377 ? 20.655 -0.899 3.756 1.00 90.62 377 ILE A CA 1
ATOM 2892 C C . ILE A 1 377 ? 20.412 -1.781 2.529 1.00 90.62 377 ILE A C 1
ATOM 2894 O O . ILE A 1 377 ? 21.342 -2.017 1.761 1.00 90.62 377 ILE A O 1
ATOM 2898 N N . TYR A 1 378 ? 19.185 -2.265 2.342 1.00 90.06 378 TYR A N 1
ATOM 2899 C CA . TYR A 1 378 ? 18.811 -3.071 1.185 1.00 90.06 378 TYR A CA 1
ATOM 2900 C C . TYR A 1 378 ? 18.946 -2.288 -0.130 1.00 90.06 378 TYR A C 1
ATOM 2902 O O . TYR A 1 378 ? 19.578 -2.785 -1.060 1.00 90.06 378 TYR A O 1
ATOM 2910 N N . ASP A 1 379 ? 18.474 -1.042 -0.174 1.00 88.44 379 ASP A N 1
ATOM 2911 C CA . ASP A 1 379 ? 18.574 -0.165 -1.346 1.00 88.44 379 ASP A CA 1
ATOM 2912 C C . ASP A 1 379 ? 20.033 0.090 -1.744 1.00 88.44 379 ASP A C 1
ATOM 2914 O O . ASP A 1 379 ? 20.356 0.064 -2.928 1.00 88.44 379 ASP A O 1
ATOM 2918 N N . PHE A 1 380 ? 20.954 0.215 -0.779 1.00 86.12 380 PHE A N 1
ATOM 2919 C CA . PHE A 1 380 ? 22.388 0.336 -1.079 1.00 86.12 380 PHE A CA 1
ATOM 2920 C C . PHE A 1 380 ? 22.985 -0.884 -1.796 1.00 86.12 380 PHE A C 1
ATOM 2922 O O . PHE A 1 380 ? 24.022 -0.755 -2.447 1.00 86.12 380 PHE A O 1
ATOM 2929 N N . HIS A 1 381 ? 22.367 -2.061 -1.682 1.00 89.94 381 HIS A N 1
ATOM 2930 C CA . HIS A 1 381 ? 22.825 -3.269 -2.370 1.00 89.94 381 HIS A CA 1
ATOM 2931 C C . HIS A 1 381 ? 22.211 -3.426 -3.768 1.00 89.94 381 HIS A C 1
ATOM 2933 O O . HIS A 1 381 ? 22.684 -4.267 -4.534 1.00 89.94 381 HIS A O 1
ATOM 2939 N N . ILE A 1 382 ? 21.199 -2.626 -4.125 1.00 86.94 382 ILE A N 1
ATOM 2940 C CA . ILE A 1 382 ? 20.528 -2.690 -5.425 1.00 86.94 382 ILE A CA 1
ATOM 2941 C C . ILE A 1 382 ? 20.895 -1.451 -6.247 1.00 86.94 382 ILE A C 1
ATOM 2943 O O . ILE A 1 382 ? 20.324 -0.380 -6.044 1.00 86.94 382 ILE A O 1
ATOM 2947 N N . PRO A 1 383 ? 21.798 -1.576 -7.237 1.00 81.31 383 PRO A N 1
ATOM 2948 C CA . PRO A 1 383 ? 22.250 -0.427 -8.021 1.00 81.31 383 PRO A CA 1
ATOM 2949 C C . PRO A 1 383 ? 21.115 0.249 -8.806 1.00 81.31 383 PRO A C 1
ATOM 2951 O O . PRO A 1 383 ? 21.207 1.434 -9.096 1.00 81.31 383 PRO A O 1
ATOM 2954 N N . GLN A 1 384 ? 20.024 -0.471 -9.096 1.00 81.38 384 GLN A N 1
ATOM 2955 C CA . GLN A 1 384 ? 18.867 0.048 -9.839 1.00 81.38 384 GLN A CA 1
ATOM 2956 C C . GLN A 1 384 ? 18.094 1.156 -9.104 1.00 81.38 384 GLN A C 1
ATOM 2958 O O . GLN A 1 384 ? 17.342 1.884 -9.744 1.00 81.38 384 GLN A O 1
ATOM 2963 N N . PHE A 1 385 ? 18.265 1.297 -7.785 1.00 81.44 385 PHE A N 1
ATOM 2964 C CA . PHE A 1 385 ? 17.569 2.310 -6.984 1.00 81.44 385 PHE A CA 1
ATOM 2965 C C . PHE A 1 385 ? 18.472 3.469 -6.538 1.00 81.44 385 PHE A C 1
ATOM 2967 O O . PHE A 1 385 ? 18.025 4.324 -5.773 1.00 81.44 385 PHE A O 1
ATOM 2974 N N . SER A 1 386 ? 19.723 3.536 -7.010 1.00 83.19 386 SER A N 1
ATOM 2975 C CA . SER A 1 386 ? 20.627 4.642 -6.682 1.00 83.19 386 SER A CA 1
ATOM 2976 C C . SER A 1 386 ? 20.448 5.800 -7.666 1.00 83.19 386 SER A C 1
ATOM 2978 O O . SER A 1 386 ? 21.010 5.811 -8.756 1.00 83.19 386 SER A O 1
ATOM 2980 N N . TYR A 1 387 ? 19.683 6.815 -7.260 1.00 83.12 387 TYR A N 1
ATOM 2981 C CA . TYR A 1 387 ? 19.408 8.012 -8.073 1.00 83.12 387 TYR A CA 1
ATOM 2982 C C . TYR A 1 387 ? 20.383 9.170 -7.795 1.00 83.12 387 TYR A C 1
ATOM 2984 O O . TYR A 1 387 ? 20.105 10.339 -8.079 1.00 83.12 387 TYR A O 1
ATOM 2992 N N . GLY A 1 388 ? 21.542 8.854 -7.217 1.00 87.94 388 GLY A N 1
ATOM 2993 C CA . GLY A 1 388 ? 22.604 9.801 -6.911 1.00 87.94 388 GLY A CA 1
ATOM 2994 C C . GLY A 1 388 ? 22.487 10.486 -5.540 1.00 87.94 388 GLY A C 1
ATOM 2995 O O . GLY A 1 388 ? 21.438 10.491 -4.890 1.00 87.94 388 GLY A O 1
ATOM 2996 N N . PRO A 1 389 ? 23.573 11.154 -5.105 1.00 89.25 389 PRO A N 1
ATOM 2997 C CA . PRO A 1 389 ? 23.746 11.610 -3.723 1.00 89.25 389 PRO A CA 1
ATOM 2998 C C . PRO A 1 389 ? 22.727 12.665 -3.281 1.00 89.25 389 PRO A C 1
ATOM 3000 O O . PRO A 1 389 ? 22.477 12.823 -2.087 1.00 89.25 389 PRO A O 1
ATOM 3003 N N . PHE A 1 390 ? 22.139 13.408 -4.224 1.00 90.38 390 PHE A N 1
ATOM 3004 C CA . PHE A 1 390 ? 21.108 14.394 -3.911 1.00 90.38 390 PHE A CA 1
ATOM 3005 C C . PHE A 1 390 ? 19.785 13.729 -3.510 1.00 90.38 390 PHE A C 1
ATOM 3007 O O . PHE A 1 390 ? 19.193 14.115 -2.501 1.00 90.38 390 PHE A O 1
ATOM 3014 N N . VAL A 1 391 ? 19.338 12.718 -4.263 1.00 90.19 391 VAL A N 1
ATOM 3015 C CA . VAL A 1 391 ? 18.103 11.975 -3.967 1.00 90.19 391 VAL A CA 1
ATOM 3016 C C . VAL A 1 391 ? 18.280 11.137 -2.703 1.00 90.19 391 VAL A C 1
ATOM 3018 O O . VAL A 1 391 ? 17.399 11.134 -1.842 1.00 90.19 391 VAL A O 1
ATOM 3021 N N . ASP A 1 392 ? 19.450 10.525 -2.526 1.00 90.12 392 ASP A N 1
ATOM 3022 C CA . ASP A 1 392 ? 19.790 9.783 -1.309 1.00 90.12 392 ASP A CA 1
ATOM 3023 C C . ASP A 1 392 ? 19.801 10.708 -0.079 1.00 90.12 392 ASP A C 1
ATOM 3025 O O . ASP A 1 392 ? 19.221 10.389 0.962 1.00 90.12 392 ASP A O 1
ATOM 3029 N N . GLY A 1 393 ? 20.389 11.905 -0.205 1.00 92.44 393 GLY A N 1
ATOM 3030 C CA . GLY A 1 393 ? 20.399 12.920 0.852 1.00 92.44 393 GLY A CA 1
ATOM 3031 C C . GLY A 1 393 ? 19.001 13.435 1.206 1.00 92.44 393 GLY A C 1
ATOM 3032 O O . GLY A 1 393 ? 18.684 13.607 2.386 1.00 92.44 393 GLY A O 1
ATOM 3033 N N . LEU A 1 394 ? 18.137 13.635 0.206 1.00 94.00 394 LEU A N 1
ATOM 3034 C CA . LEU A 1 394 ? 16.734 13.996 0.416 1.00 94.00 394 LEU A CA 1
ATOM 3035 C C . LEU A 1 394 ? 15.967 12.871 1.120 1.00 94.00 394 LEU A C 1
ATOM 3037 O O . LEU A 1 394 ? 15.214 13.138 2.055 1.00 94.00 394 LEU A O 1
ATOM 3041 N N . THR A 1 395 ? 16.193 11.619 0.722 1.00 92.19 395 THR A N 1
ATOM 3042 C CA . THR A 1 395 ? 15.581 10.437 1.344 1.00 92.19 395 THR A CA 1
ATOM 3043 C C . THR A 1 395 ? 15.997 10.314 2.810 1.00 92.19 395 THR A C 1
ATOM 3045 O O . THR A 1 395 ? 15.143 10.119 3.676 1.00 92.19 395 THR A O 1
ATOM 3048 N N . LEU A 1 396 ? 17.278 10.538 3.122 1.00 92.12 396 LEU A N 1
ATOM 3049 C CA . LEU A 1 396 ? 17.785 10.579 4.496 1.00 92.12 396 LEU A CA 1
ATOM 3050 C C . LEU A 1 396 ? 17.141 11.706 5.321 1.00 92.12 396 LEU A C 1
ATOM 3052 O O . LEU A 1 396 ? 16.772 11.494 6.476 1.00 92.12 396 LEU A O 1
ATOM 3056 N N . LEU A 1 397 ? 16.969 12.897 4.741 1.00 95.56 397 LEU A N 1
ATOM 3057 C CA . LEU A 1 397 ? 16.269 13.999 5.405 1.00 95.56 397 LEU A CA 1
ATOM 3058 C C . LEU A 1 397 ? 14.805 13.637 5.700 1.00 95.56 397 LEU A C 1
ATOM 3060 O O . LEU A 1 397 ? 14.333 13.860 6.816 1.00 95.56 397 LEU A O 1
ATOM 3064 N N . CYS A 1 398 ? 14.102 13.046 4.731 1.00 95.50 398 CYS A N 1
ATOM 3065 C CA . CYS A 1 398 ? 12.718 12.594 4.894 1.00 95.50 398 CYS A CA 1
ATOM 3066 C C . CYS A 1 398 ? 12.605 11.527 5.987 1.00 95.50 398 CYS A C 1
ATOM 3068 O O . CYS A 1 398 ? 11.699 11.591 6.814 1.00 95.50 398 CYS A O 1
ATOM 3070 N N . LEU A 1 399 ? 13.561 10.600 6.046 1.00 91.75 399 LEU A N 1
ATOM 3071 C CA . LEU A 1 399 ? 13.677 9.592 7.097 1.00 91.75 399 LEU A CA 1
ATOM 3072 C C . LEU A 1 399 ? 13.815 10.238 8.479 1.00 91.75 399 LEU A C 1
ATOM 3074 O O . LEU A 1 399 ? 13.073 9.885 9.393 1.00 91.75 399 LEU A O 1
ATOM 3078 N N . ILE A 1 400 ? 14.703 11.222 8.639 1.00 93.88 400 ILE A N 1
ATOM 3079 C CA . ILE A 1 400 ? 14.872 11.937 9.915 1.00 93.88 400 ILE A CA 1
ATOM 3080 C C . ILE A 1 400 ? 13.571 12.647 10.309 1.00 93.88 400 ILE A C 1
ATOM 3082 O O . ILE A 1 400 ? 13.128 12.538 11.453 1.00 93.88 400 ILE A O 1
ATOM 3086 N N . MET A 1 401 ? 12.928 13.340 9.364 1.00 96.00 401 MET A N 1
ATOM 3087 C CA . MET A 1 401 ? 11.647 14.009 9.606 1.00 96.00 401 MET A CA 1
ATOM 3088 C C . MET A 1 401 ? 10.541 13.027 10.001 1.00 96.00 401 MET A C 1
ATOM 3090 O O . MET A 1 401 ? 9.748 13.331 10.889 1.00 96.00 401 MET A O 1
ATOM 3094 N N . LEU A 1 402 ? 10.500 11.850 9.377 1.00 94.06 402 LEU A N 1
ATOM 3095 C CA . LEU A 1 402 ? 9.530 10.799 9.662 1.00 94.06 402 LEU A CA 1
ATOM 3096 C C . LEU A 1 402 ? 9.736 10.204 11.056 1.00 94.06 402 LEU A C 1
ATOM 3098 O O . LEU A 1 402 ? 8.754 10.025 11.775 1.00 94.06 402 LEU A O 1
ATOM 3102 N N . ILE A 1 403 ? 10.982 9.955 11.471 1.00 92.06 403 ILE A N 1
ATOM 3103 C CA . ILE A 1 403 ? 11.298 9.473 12.825 1.00 92.06 403 ILE A CA 1
ATOM 3104 C C . ILE A 1 403 ? 10.857 10.503 13.868 1.00 92.06 403 ILE A C 1
ATOM 3106 O O . ILE A 1 403 ? 10.115 10.161 14.788 1.00 92.06 403 ILE A O 1
ATOM 3110 N N . LEU A 1 404 ? 11.245 11.772 13.693 1.00 94.69 404 LEU A N 1
ATOM 3111 C CA . LEU A 1 404 ? 10.864 12.856 14.605 1.00 94.69 404 LEU A CA 1
ATOM 3112 C C . LEU A 1 404 ? 9.344 13.060 14.645 1.00 94.69 404 LEU A C 1
ATOM 3114 O O . LEU A 1 404 ? 8.761 13.204 15.718 1.00 94.69 404 LEU A O 1
ATOM 3118 N N . GLY A 1 405 ? 8.692 13.044 13.481 1.00 94.69 405 GLY A N 1
ATOM 3119 C CA . GLY A 1 405 ? 7.244 13.171 13.360 1.00 94.69 405 GLY A CA 1
ATOM 3120 C C . GLY A 1 405 ? 6.506 12.026 14.048 1.00 94.69 405 GLY A C 1
ATOM 3121 O O . GLY A 1 405 ? 5.568 12.280 14.800 1.00 94.69 405 GLY A O 1
ATOM 3122 N N . SER A 1 406 ? 6.971 10.788 13.868 1.00 92.06 406 SER A N 1
ATOM 3123 C CA . SER A 1 406 ? 6.402 9.593 14.505 1.00 92.06 406 SER A CA 1
ATOM 3124 C C . SER A 1 406 ? 6.604 9.603 16.020 1.00 92.06 406 SER A C 1
ATOM 3126 O O . SER A 1 406 ? 5.682 9.269 16.765 1.00 92.06 406 SER A O 1
ATOM 3128 N N . GLU A 1 407 ? 7.775 10.029 16.501 1.00 91.62 407 GLU A N 1
ATOM 3129 C CA . GLU A 1 407 ? 8.044 10.173 17.934 1.00 91.62 407 GLU A CA 1
ATOM 3130 C C . GLU A 1 407 ? 7.122 11.220 18.569 1.00 91.62 407 GLU A C 1
ATOM 3132 O O . GLU A 1 407 ? 6.477 10.933 19.576 1.00 91.62 407 GLU A O 1
ATOM 3137 N N . ILE A 1 408 ? 7.000 12.406 17.963 1.00 93.62 408 ILE A N 1
ATOM 3138 C CA . ILE A 1 408 ? 6.107 13.470 18.444 1.00 93.62 408 ILE A CA 1
ATOM 3139 C C . ILE A 1 408 ? 4.648 13.004 18.408 1.00 93.62 408 ILE A C 1
ATOM 3141 O O . ILE A 1 408 ? 3.929 13.183 19.392 1.00 93.62 408 ILE A O 1
ATOM 3145 N N . TYR A 1 409 ? 4.227 12.365 17.312 1.00 91.88 409 TYR A N 1
ATOM 3146 C CA . TYR A 1 409 ? 2.862 11.877 17.127 1.00 91.88 409 TYR A CA 1
ATOM 3147 C C . TYR A 1 409 ? 2.471 10.830 18.176 1.00 91.88 409 TYR A C 1
ATOM 3149 O O . TYR A 1 409 ? 1.353 10.864 18.683 1.00 91.88 409 TYR A O 1
ATOM 3157 N N . HIS A 1 410 ? 3.377 9.915 18.527 1.00 88.94 410 HIS A N 1
ATOM 3158 C CA . HIS A 1 410 ? 3.110 8.835 19.481 1.00 88.94 410 HIS A CA 1
ATOM 3159 C C . HIS A 1 410 ? 3.487 9.159 20.933 1.00 88.94 410 HIS A C 1
ATOM 3161 O O . HIS A 1 410 ? 3.245 8.341 21.823 1.00 88.94 410 HIS A O 1
ATOM 3167 N N . ARG A 1 411 ? 4.075 10.330 21.207 1.00 87.62 411 ARG A N 1
ATOM 3168 C CA . ARG A 1 411 ? 4.464 10.730 22.569 1.00 87.62 411 ARG A CA 1
ATOM 3169 C C . ARG A 1 411 ? 3.261 10.941 23.482 1.00 87.62 411 ARG A C 1
ATOM 3171 O O . ARG A 1 411 ? 3.348 10.663 24.678 1.00 87.62 411 ARG A O 1
ATOM 3178 N N . VAL A 1 412 ? 2.168 11.453 22.929 1.00 85.12 412 VAL A N 1
ATOM 3179 C CA . VAL A 1 412 ? 0.910 11.633 23.649 1.00 85.12 412 VAL A CA 1
ATOM 3180 C C . VAL A 1 412 ? 0.043 10.423 23.348 1.00 85.12 412 VAL A C 1
ATOM 3182 O O . VAL A 1 412 ? -0.305 10.172 22.199 1.00 85.12 412 VAL A O 1
ATOM 3185 N N . SER A 1 413 ? -0.275 9.635 24.373 1.00 74.12 413 SER A N 1
ATOM 3186 C CA . SER A 1 413 ? -1.322 8.628 24.239 1.00 74.12 413 SER A CA 1
ATOM 3187 C C . SER A 1 413 ? -2.641 9.364 24.052 1.00 74.12 413 SER A C 1
ATOM 3189 O O . SER A 1 413 ? -2.976 10.221 24.878 1.00 74.12 413 SER A O 1
ATOM 3191 N N . MET A 1 414 ? -3.391 9.028 23.003 1.00 67.38 414 MET A N 1
ATOM 3192 C CA . MET A 1 414 ? -4.781 9.464 22.925 1.00 67.38 414 MET A CA 1
ATOM 3193 C C . MET A 1 414 ? -5.486 9.015 24.212 1.00 67.38 414 MET A C 1
ATOM 3195 O O . MET A 1 414 ? -5.208 7.904 24.679 1.00 67.38 414 MET A O 1
ATOM 3199 N N . PRO A 1 415 ? -6.326 9.865 24.832 1.00 62.88 415 PRO A N 1
ATOM 3200 C CA . PRO A 1 415 ? -7.123 9.432 25.968 1.00 62.88 415 PRO A CA 1
ATOM 3201 C C . PRO A 1 415 ? -7.883 8.188 25.519 1.00 62.88 415 PRO A C 1
ATOM 3203 O O . PRO A 1 415 ? -8.625 8.250 24.538 1.00 62.88 415 PRO A O 1
ATOM 3206 N N . GLU A 1 416 ? -7.614 7.053 26.171 1.00 58.69 416 GLU A N 1
ATOM 3207 C CA . GLU A 1 416 ? -8.292 5.804 25.844 1.00 58.69 416 GLU A CA 1
ATOM 3208 C C . GLU A 1 416 ? -9.787 6.095 25.862 1.00 58.69 416 GLU A C 1
ATOM 3210 O O . GLU A 1 416 ? -10.300 6.665 26.830 1.00 58.69 416 GLU A O 1
ATOM 3215 N N . SER A 1 417 ? -10.479 5.770 24.768 1.00 54.97 417 SER A N 1
ATOM 3216 C CA . SER A 1 417 ? -11.931 5.797 24.765 1.00 54.97 417 SER A CA 1
ATOM 3217 C C . SER A 1 417 ? -12.359 4.755 25.788 1.00 54.97 417 SER A C 1
ATOM 3219 O O . SER A 1 417 ? -12.405 3.560 25.489 1.00 54.97 417 SER A O 1
ATOM 3221 N N . THR A 1 418 ? -12.584 5.186 27.025 1.00 53.25 418 THR A N 1
ATOM 3222 C CA . THR A 1 418 ? -13.091 4.326 28.076 1.00 53.25 418 THR A CA 1
ATOM 3223 C C . THR A 1 418 ? -14.508 3.975 27.668 1.00 53.25 418 THR A C 1
ATOM 3225 O O . THR A 1 418 ? -15.461 4.725 27.875 1.00 53.25 418 THR A O 1
ATOM 3228 N N . PHE A 1 419 ? -14.646 2.838 26.990 1.00 53.66 419 PHE A N 1
ATOM 3229 C CA . PHE A 1 419 ? -15.943 2.232 26.798 1.00 53.66 419 PHE A CA 1
ATOM 3230 C C . PHE A 1 419 ? -16.426 1.883 28.194 1.00 53.66 419 PHE A C 1
ATOM 3232 O O . PHE A 1 419 ? -15.917 0.952 28.821 1.00 53.66 419 PHE A O 1
ATOM 3239 N N . GLU A 1 420 ? -17.382 2.662 28.691 1.00 49.97 420 GLU A N 1
ATOM 3240 C CA . GLU A 1 420 ? -18.190 2.305 29.846 1.00 49.97 420 GLU A CA 1
ATOM 3241 C C . GLU A 1 420 ? -19.004 1.073 29.428 1.00 49.97 420 GLU A C 1
ATOM 3243 O O . GLU A 1 420 ? -20.142 1.140 28.962 1.00 49.97 420 GLU A O 1
ATOM 3248 N N . THR A 1 421 ? -18.329 -0.072 29.432 1.00 56.06 421 THR A N 1
ATOM 3249 C CA . THR A 1 421 ? -18.920 -1.370 29.173 1.00 56.06 421 THR A CA 1
ATOM 3250 C C . THR A 1 421 ? -19.751 -1.661 30.405 1.00 56.06 421 THR A C 1
ATOM 3252 O O . THR A 1 421 ? -19.241 -2.057 31.449 1.00 56.06 421 THR A O 1
ATOM 3255 N N . ILE A 1 422 ? -21.049 -1.383 30.306 1.00 51.72 422 ILE A N 1
ATOM 3256 C CA . ILE A 1 422 ? -22.019 -1.857 31.284 1.00 51.72 422 ILE A CA 1
ATOM 3257 C C . ILE A 1 422 ? -22.061 -3.371 31.097 1.00 51.72 422 ILE A C 1
ATOM 3259 O O . ILE A 1 422 ? -22.779 -3.883 30.238 1.00 51.72 422 ILE A O 1
ATOM 3263 N N . TYR A 1 423 ? -21.222 -4.088 31.842 1.00 55.06 423 TYR A N 1
ATOM 3264 C CA . TYR A 1 423 ? -21.371 -5.528 31.970 1.00 55.06 423 TYR A CA 1
ATOM 3265 C C . TYR A 1 423 ? -22.740 -5.760 32.615 1.00 55.06 423 TYR A C 1
ATOM 3267 O O . TYR A 1 423 ? -22.993 -5.184 33.678 1.00 55.06 423 TYR A O 1
ATOM 3275 N N . PRO A 1 424 ? -23.648 -6.533 31.993 1.00 56.19 424 PRO A N 1
ATOM 3276 C CA . PRO A 1 424 ? -24.880 -6.910 32.665 1.00 56.19 424 PRO A CA 1
ATOM 3277 C C . PRO A 1 424 ? -24.492 -7.582 33.983 1.00 56.19 424 PRO A C 1
ATOM 3279 O O . PRO A 1 424 ? -23.672 -8.504 33.998 1.00 56.19 424 PRO A O 1
ATOM 3282 N N . THR A 1 425 ? -25.008 -7.064 35.096 1.00 64.56 425 THR A N 1
ATOM 3283 C CA . THR A 1 425 ? -24.753 -7.646 36.408 1.00 64.56 425 THR A CA 1
ATOM 3284 C C . THR A 1 425 ? -25.290 -9.075 36.395 1.00 64.56 425 THR A C 1
ATOM 3286 O O . THR A 1 425 ? -26.447 -9.320 36.058 1.00 64.56 425 THR A O 1
ATOM 3289 N N . LEU A 1 426 ? -24.425 -10.032 36.737 1.00 64.75 426 LEU A N 1
ATOM 3290 C CA . LEU A 1 426 ? -24.744 -11.465 36.810 1.00 64.75 426 LEU A CA 1
ATOM 3291 C C . LEU A 1 426 ? -25.886 -11.794 37.790 1.00 64.75 426 LEU A C 1
ATOM 3293 O O . LEU A 1 426 ? -26.352 -12.929 37.811 1.00 64.75 426 LEU A O 1
ATOM 3297 N N . GLU A 1 427 ? -26.340 -10.815 38.576 1.00 62.84 427 GLU A N 1
ATOM 3298 C CA . GLU A 1 427 ? -27.380 -10.961 39.595 1.00 62.84 427 GLU A CA 1
ATOM 3299 C C . GLU A 1 427 ? -28.739 -11.398 39.021 1.00 62.84 427 GLU A C 1
ATOM 3301 O O . GLU A 1 427 ? -29.449 -12.114 39.704 1.00 62.84 427 GLU A O 1
ATOM 3306 N N . ASN A 1 428 ? -29.059 -11.121 37.750 1.00 55.31 428 ASN A N 1
ATOM 3307 C CA . ASN A 1 428 ? -30.335 -11.558 37.150 1.00 55.31 428 ASN A CA 1
ATOM 3308 C C . ASN A 1 428 ? -30.278 -12.902 36.396 1.00 55.31 428 ASN A C 1
ATOM 3310 O O . ASN A 1 428 ? -31.270 -13.288 35.787 1.00 55.31 428 ASN A O 1
ATOM 3314 N N . ILE A 1 429 ? -29.140 -13.606 36.364 1.00 59.03 429 ILE A N 1
ATOM 3315 C CA . ILE A 1 429 ? -29.039 -14.893 35.640 1.00 59.03 429 ILE A CA 1
ATOM 3316 C C . ILE A 1 429 ? -29.419 -16.082 36.540 1.00 59.03 429 ILE A C 1
ATOM 3318 O O . ILE A 1 429 ? -29.772 -17.138 36.026 1.00 59.03 429 ILE A O 1
ATOM 3322 N N . TYR A 1 430 ? -29.385 -15.915 37.866 1.00 61.66 430 TYR A N 1
ATOM 3323 C CA . TYR A 1 430 ? -29.656 -16.995 38.825 1.00 61.66 430 TYR A CA 1
ATOM 3324 C C . TYR A 1 430 ? -31.008 -16.888 39.547 1.00 61.66 430 TYR A C 1
ATOM 3326 O O . TYR A 1 430 ? -31.327 -17.779 40.325 1.00 61.66 430 TYR A O 1
ATOM 3334 N N . ASP A 1 431 ? -31.804 -15.848 39.286 1.00 60.56 431 ASP A N 1
ATOM 3335 C CA . ASP A 1 431 ? -33.085 -15.630 39.980 1.00 60.56 431 ASP A CA 1
ATOM 3336 C C . ASP A 1 431 ? -34.301 -16.283 39.277 1.00 60.56 431 ASP A C 1
ATOM 3338 O O . ASP A 1 431 ? -35.421 -16.163 39.769 1.00 60.56 431 ASP A O 1
ATOM 3342 N N . ASP A 1 432 ? -34.091 -16.999 38.162 1.00 57.62 432 ASP A N 1
ATOM 3343 C CA . ASP A 1 432 ? -35.146 -17.680 37.381 1.00 57.62 432 ASP A CA 1
ATOM 3344 C C . ASP A 1 432 ? -35.066 -19.234 37.419 1.00 57.62 432 ASP A C 1
ATOM 3346 O O . ASP A 1 432 ? -35.666 -19.905 36.573 1.00 57.62 432 ASP A O 1
ATOM 3350 N N . GLU A 1 433 ? -34.366 -19.830 38.397 1.00 50.00 433 GLU A N 1
ATOM 3351 C CA . GLU A 1 433 ? -34.519 -21.257 38.782 1.00 50.00 433 GLU A CA 1
ATOM 3352 C C . GLU A 1 433 ? -35.335 -21.399 40.074 1.00 50.00 433 GLU A C 1
ATOM 3354 O O . GLU A 1 433 ? -36.181 -22.328 40.134 1.00 50.00 433 GLU A O 1
#

Secondary structure (DSSP, 8-state):
-HHHHHHHHHHHHHHHHHHHHHHHHHHS---------TT--TTSS-HHHHHHHHHHHHHHHHHHHHHHTTS-HHHHHHHHTTHHHHHHHHHHHHSTT-S-GGGS---------------------------------------------------------------------GGG--HHHHHHHHHHHHHHHHHTHHHHHHHH-TTTTTTSPPPPHHHHHHHHHHHHHHHHHHHHHHHHHHHHHHH-S---HHHHHHHHHHHHHHHHHHHHHHHHGGGGTT-SSTTGGGTS-GGGHHHHHHHHHHHHTT-S-HHHHHHTSSS----TTHHHHHHHHHHHHHHHHHHHHHHHHTT-HHHHHHHHHHHHHHHHHHHHHHHHH-GGG---HHHHHHHHHHHHHHHHHHHHHHHSPPPP------PPPGGGTSTT-

InterPro domains:
  IPR013936 Chloroquine-resistance transporter-like [PF08627] (223-309)

Organism: NCBI:txid265537

Radius of gyration: 29.7 Å; chains: 1; bounding box: 69×82×87 Å

Foldseek 3Di:
DVVLVVVVVVVVVVVVVVVVVVVVVVVVDDDDDPPDDPADDPQLFGLVLLLNLLLLVLLLVLLCVLQVVLAFLLLLLLLLLLLLLLLVVVLLVPDPVSPPPLPPPPPPDDPDDDDDDDDDDDDDDDDDDDDDDDDDDDDDDDDDDDDDDDDDDDDDPPDPPDPPPPVPPPNPDNSLDDPLLVQLSVLSVVLSVLLLVLLVCCVVPQCPLVVFDGSQVSNSVSSVSNSVSSNSVSVSVVSVVVSCVVSLDPGPPVVSVVSSVVSNVVSCVVCVLVSQQSSLPRPPDPCSSVQRPSVCSVVVVVLVVCLLVVNHDLCCQPPVHPDRHDSPCNNVVVVVVVVVVVVVVVVLVVCVVVVPLVVVLVVVLVVSLCSSVVSLVVLVVPPSNDSDDVSVVSSVVSSVSNSVSSCSSSVDDRPPPPSPPPDPPCVPVPPPD

pLDDT: mean 76.77, std 21.28, range [23.69, 97.88]

Sequence (433 aa):
ILLGIGLLISYILHRKQVEEQRRRSNSSGGFTDPLGSPFELPLGLPVVDVGLMALLDVVSLMLVFLTGIYVSPTLTVILVQFVLPLTAFFMQFVHPHGRFSCCRPMDGSSAATSTTSPCLSTGSSPSGNHGHTRNNSRGSNYSMGSGTSQSPQEDTHMSNYNNNNINFLTIPSCAGLAAEHLWGSALIFCACIFALIPSFYTIIDPDFFRYADPIPLRVAYNSLFFLSACVPAAASQLYKEHVFLQYKQPVNVHKVNLLLSVFQFVFVSVLSPLVFTLQGLGSEDAIWYTLYPSSDFSENFVDGLSCFFWLLDDEDQETKYPEKASCDWVLPLTITHAICIILVGTAVDKIVSAGSTKITHRGISAGIILAVVGMAIYDFHIPQFSYGPFVDGLTLLCLIMLILGSEIYHRVSMPESTFETIYPTLENIYDDE

=== Feature glossary ===
Reading guide. The protein is described through the following features:

Foldseek 3Di. A 3Di character summarizes, for each residue, the relative orientation of the Cα frame of its nearest spatial neighbor. Because it encodes fold topology rather than chemistry, 3Di alignments detect remote structural similarity that sequence alignment misses.

Contact-map, Ramachandran, and PAE plots. Plot images: a contact map (which residues are close in 3D, as an N×N binary image), a Ramachandran scatter (backbone torsion angles, revealing secondary-structure composition at a glance), and — for AlphaFold structures — a PAE heatmap (pairwise prediction confidence).

Radius of gyration, Cα contacts, bounding box. Radius of gyration (Rg) is the root-mean-square distance of Cα atoms from their centroid — a single number for overall size and compactness. A globular domain of N residues has Rg ≈ 2.2·N^0.38 Å; an extended or disordered chain has a much larger Rg. The Cα contact count is the number of residue pairs whose Cα atoms are within 8 Å and are more than four positions apart in sequence — a standard proxy for tertiary packing density. The bounding box is the smallest axis-aligned box enclosing all Cα atoms.

Secondary structure (8-state, DSSP). Eight-state secondary structure (DSSP): H is the canonical α-helix, G the tighter 3₁₀-helix, I the wider π-helix; E/B are β-structure, T and S are turns and bends, and '-' is everything else. DSSP derives these from the pattern of main-chain N–H···O=C hydrogen bonds, not from the sequence.

B-factor. B-factor (Debye–Waller factor) reflects atomic displacement in the crystal lattice. It is an experimental observable (units Å²), not a prediction; low values mean the atom is pinned down, high values mean it moves or is heterogeneous across the crystal.

pLDDT. pLDDT is the predicted lDDT-Cα score: AlphaFold's confidence that the local environment of each residue (all inter-atomic distances within 15 Å) is correctly placed. It is a per-residue number between 0 and 100, with higher meaning more reliable.

Nearest PDB structures. Nearest PDB neighbors are the top structural matches found by Foldseek when searching this structure against the entire Protein Data Bank. Each hit reports a TM-score (0 to 1; >0.5 almost always implies the same fold) and an E-value. These are *structural* homologs — they may share no detectable sequence similarity.

Solvent-accessible surface area. Accessible surface area quantifies burial. A residue with SASA near zero is packed into the hydrophobic core; one with SASA >100 Å² sits on the surface. Computed here via the Shrake–Rupley numerical algorithm with a 1.4 Å probe.

Rendered structure images. Structure images are PyMOL renders from six orthogonal camera directions. Cartoon representation draws helices as coils and strands as arrows; sticks shows the backbone as bonds; surface shows the solvent-excluded envelope. Rainbow coloring maps sequence position to hue (blue→red, N→C); chain coloring assigns a distinct color per polypeptide.

Backbone torsions (φ/ψ). φ (phi) and ψ (psi) are the two rotatable backbone dihedrals per residue: φ is the C(i-1)–N–Cα–C torsion, ψ is the N–Cα–C–N(i+1) torsion, both in degrees on (−180°, 180°]. α-helical residues cluster near (−60°, −45°); β-strand residues near (−120°, +130°). A Ramachandran plot is simply a scatter of (φ, ψ) for every residue.

Predicted aligned error. Predicted Aligned Error (PAE) is an AlphaFold confidence matrix: entry (i, j) is the expected error in the position of residue j, in ångströms, when the prediction is superimposed on the true structure at residue i. Low PAE within a block of residues means that block is internally rigid and well-predicted; high PAE between two blocks means their relative placement is uncertain even if each block individually is confident.

mmCIF coordinates. Structure coordinates are given as an mmCIF _atom_site loop: one row per atom with element, residue name, chain id, sequence number, and x/y/z position in Å. Only the four main-chain atoms per residue are included here; side chains are omitted to keep the record compact.

InterPro / GO / CATH / organism. Database cross-references. InterPro integrates a dozen domain/family signature databases into unified entries with residue-range hits. GO terms attach function/process/location labels with evidence codes. CATH codes position the fold in a four-level structural taxonomy. Organism is the NCBI-taxonomy species name.

Secondary structure (3-state, P-SEA). SS3 is a coarse helix/strand/coil call (letters a/b/c) made by the P-SEA algorithm from inter-Cα distances and dihedrals. It is less detailed than DSSP but needs only Cα positions.

Sequence. Sequence gives the chain of amino acids in standard one-letter code (A=alanine, C=cysteine, …, Y=tyrosine), read N→C. It is the only feature that is directly encoded by the gene; all structural features are derived from the folded form of this sequence.